Protein AF-A0A367MAS8-F1 (afdb_monomer_lite)

pLDDT: mean 74.33, std 18.52, range [28.39, 98.31]

InterPro domains:
  IPR000795 Translational (tr)-type GTP-binding domain [PF00009] (23-227)
  IPR000795 Translational (tr)-type GTP-binding domain [PR00315] (26-39)
  IPR000795 Translational (tr)-type GTP-binding domain [PR00315] (87-95)
  IPR000795 Translational (tr)-type GTP-binding domain [PR00315] (107-117)
  IPR000795 Translational (tr)-type GTP-binding domain [PR00315] (123-134)
  IPR000795 Translational (tr)-type GTP-binding domain [PR00315] (160-169)
  IPR000795 Translational (tr)-type GTP-binding domain [PS51722] (22-241)
  IPR005225 Small GTP-binding domain [TIGR00231] (31-211)
  IPR009000 Translation protein, beta-barrel domain superfamily [SSF50447] (243-302)
  IPR011779 Sulphate adenylyltransferase, large subunit [TIGR02034] (25-302)
  IPR027417 P-loop containing nucleoside triphosphate hydrolase [G3DSA:3.40.50.300] (1-238)
  IPR027417 P-loop containing nucleoside triphosphate hydrolase [SSF52540] (17-234)
  IPR031157 Tr-type G domain, conserved site [PS00301] (80-95)
  IPR036291 NAD(P)-binding domain superfamily [SSF51735] (295-363)
  IPR041757 Sulfate adenylyltransferase subunit CysN, GTP-binding domain [cd04166] (26-237)
  IPR044138 Sulfate adenylyltransferase subunit CysN, Domain II [cd03695] (244-300)
  IPR050100 Translation factor GTPase superfamily members [PTHR23115] (22-301)

Radius of gyration: 26.64 Å; chains: 1; bounding box: 68×57×70 Å

Sequence (378 aa):
MSHQSDLISEDILAYLGQHERKELLRFLTCGNVDDGKSTLIGRLLHDSKMIYEDHLEAITRDSKKVGTTGDDVDLALLVDGLQAEREQGITIDVAYRYFSTAKRKFIIADTPGHEQYTRNMATGASTCDLAIILIDARYGVQTQTRRHSFIASLLGIRHIVVAINKMDLKDFDQGVFEQIKADYLAFAEKIGLKTSSLHFVPMSALKGDNVVNKSERSPWYAGQSLMEILETVEIAADRNLDDMRFPVQYVNRPNLNFRGFAGTLASGVVRKGDEVVALPSGKGSKVKSIVTFEGELEQALQEQGWPQLTIARPSLLFGPREEFRLAEILAAPIARILPGKYHGIEACDLARALWRLALEEGKGVRFVESDELRKLGK

Structure (mmCIF, N/CA/C/O backbone):
data_AF-A0A367MAS8-F1
#
_entry.id   AF-A0A367MAS8-F1
#
loop_
_atom_site.group_PDB
_atom_site.id
_atom_site.type_symbol
_atom_site.label_atom_id
_atom_site.label_alt_id
_atom_site.label_comp_id
_atom_site.label_asym_id
_atom_site.label_entity_id
_atom_site.label_seq_id
_atom_site.pdbx_PDB_ins_code
_atom_site.Cartn_x
_atom_site.Cartn_y
_atom_site.Cartn_z
_atom_site.occupancy
_atom_site.B_iso_or_equiv
_atom_site.auth_seq_id
_atom_site.auth_comp_id
_atom_site.auth_asym_id
_atom_site.auth_atom_id
_atom_site.pdbx_PDB_model_num
ATOM 1 N N . MET A 1 1 ? -16.794 1.869 -23.886 1.00 28.39 1 MET A N 1
ATOM 2 C CA . MET A 1 1 ? -18.212 1.535 -23.621 1.00 28.39 1 MET A CA 1
ATOM 3 C C . MET A 1 1 ? -18.536 2.041 -22.217 1.00 28.39 1 MET A C 1
ATOM 5 O O . MET A 1 1 ? -18.158 1.405 -21.248 1.00 28.39 1 MET A O 1
ATOM 9 N N . SER A 1 2 ? -18.798 3.340 -22.051 1.00 33.41 2 SER A N 1
ATOM 10 C CA . SER A 1 2 ? -20.095 4.042 -22.210 1.00 33.41 2 SER A CA 1
ATOM 11 C C . SER A 1 2 ? -21.161 3.759 -21.139 1.00 33.41 2 SER A C 1
ATOM 13 O O . SER A 1 2 ? -22.277 4.220 -21.293 1.00 33.41 2 SER A O 1
ATOM 15 N N . HIS A 1 3 ? -20.846 3.062 -20.042 1.00 34.47 3 HIS A N 1
ATOM 16 C CA . HIS A 1 3 ? -21.812 2.892 -18.939 1.00 34.47 3 HIS A CA 1
ATOM 17 C C . HIS A 1 3 ? -21.821 4.041 -17.913 1.00 34.47 3 HIS A C 1
ATOM 19 O O . HIS A 1 3 ? -22.734 4.127 -17.100 1.00 34.47 3 HIS A O 1
ATOM 25 N N . GLN A 1 4 ? -20.816 4.924 -17.924 1.00 40.72 4 GLN A N 1
ATOM 26 C CA . GLN A 1 4 ? -20.699 6.026 -16.955 1.00 40.72 4 GLN A CA 1
ATOM 27 C C . GLN A 1 4 ? -21.398 7.322 -17.400 1.00 40.72 4 GLN A C 1
ATOM 29 O O . GLN A 1 4 ? -21.769 8.119 -16.543 1.00 40.72 4 GLN A O 1
ATOM 34 N N . SER A 1 5 ? -21.601 7.522 -18.708 1.00 43.47 5 SER A N 1
ATOM 35 C CA . SER A 1 5 ? -22.285 8.698 -19.277 1.00 43.47 5 SER A CA 1
ATOM 36 C C . SER A 1 5 ? -23.780 8.732 -18.944 1.00 43.47 5 SER A C 1
ATOM 38 O O . SER A 1 5 ? -24.347 9.805 -18.737 1.00 43.47 5 SER A O 1
ATOM 40 N N . ASP A 1 6 ? -24.404 7.560 -18.827 1.00 41.62 6 ASP A N 1
ATOM 41 C CA . ASP A 1 6 ? -25.849 7.448 -18.606 1.00 41.62 6 ASP A CA 1
ATOM 42 C C . ASP A 1 6 ? -26.222 7.837 -17.159 1.00 41.62 6 ASP A C 1
ATOM 44 O O . ASP A 1 6 ? -27.182 8.570 -16.936 1.00 41.62 6 ASP A O 1
ATOM 48 N N . LEU A 1 7 ? -25.380 7.481 -16.177 1.00 43.03 7 LEU A N 1
ATOM 49 C CA . LEU A 1 7 ? -25.555 7.834 -14.756 1.00 43.03 7 LEU A CA 1
ATOM 50 C C . LEU A 1 7 ? -25.466 9.342 -14.478 1.00 43.03 7 LEU A C 1
ATOM 52 O O . LEU A 1 7 ? -26.167 9.850 -13.606 1.00 43.03 7 LEU A O 1
ATOM 56 N N . ILE A 1 8 ? -24.619 10.064 -15.218 1.00 43.78 8 ILE A N 1
ATOM 57 C CA . ILE A 1 8 ? -24.461 11.523 -15.082 1.00 43.78 8 ILE A CA 1
ATOM 58 C C . ILE A 1 8 ? -25.720 12.253 -15.574 1.00 43.78 8 ILE A C 1
ATOM 60 O O . ILE A 1 8 ? -26.069 13.307 -15.044 1.00 43.78 8 ILE A O 1
ATOM 64 N N . SER A 1 9 ? -26.403 11.681 -16.568 1.00 48.19 9 SER A N 1
ATOM 65 C CA . SER A 1 9 ? -27.584 12.280 -17.194 1.00 48.19 9 SER A CA 1
ATOM 66 C C . SER A 1 9 ? -28.873 12.017 -16.408 1.00 48.19 9 SER A C 1
ATOM 68 O O . SER A 1 9 ? -29.790 12.834 -16.468 1.00 48.19 9 SER A O 1
ATOM 70 N N . GLU A 1 10 ? -28.946 10.910 -15.660 1.00 51.16 10 GLU A N 1
ATOM 71 C CA . GLU A 1 10 ? -30.167 10.487 -14.958 1.00 51.16 10 GLU A CA 1
ATOM 72 C C . GLU A 1 10 ? -30.169 10.787 -13.447 1.00 51.16 10 GLU A C 1
ATOM 74 O O . GLU A 1 10 ? -31.236 11.085 -12.909 1.00 51.16 10 GLU A O 1
ATOM 79 N N . ASP A 1 11 ? -29.020 10.766 -12.750 1.00 50.50 11 ASP A N 1
ATOM 80 C CA . ASP A 1 11 ? -28.988 10.983 -11.292 1.00 50.50 11 ASP A CA 1
ATOM 81 C C . ASP A 1 11 ? -27.657 11.579 -10.777 1.00 50.50 11 ASP A C 1
ATOM 83 O O . ASP A 1 11 ? -26.752 10.900 -10.278 1.00 50.50 11 ASP A O 1
ATOM 87 N N . ILE A 1 12 ? -27.559 12.911 -10.850 1.00 45.62 12 ILE A N 1
ATOM 88 C CA . ILE A 1 12 ? -26.427 13.701 -10.334 1.00 45.62 12 ILE A CA 1
ATOM 89 C C . ILE A 1 12 ? -26.206 13.471 -8.826 1.00 45.62 12 ILE A C 1
ATOM 91 O O . ILE A 1 12 ? -25.066 13.529 -8.362 1.00 45.62 12 ILE A O 1
ATOM 95 N N . LEU A 1 13 ? -27.256 13.182 -8.047 1.00 41.31 13 LEU A N 1
ATOM 96 C CA . LEU A 1 13 ? -27.133 12.932 -6.607 1.00 41.31 13 LEU A CA 1
ATOM 97 C C . LEU A 1 13 ? -26.510 11.561 -6.330 1.00 41.31 13 LEU A C 1
ATOM 99 O O . LEU A 1 13 ? -25.668 11.452 -5.436 1.00 41.31 13 LEU A O 1
ATOM 103 N N . ALA A 1 14 ? -26.839 10.535 -7.119 1.00 50.31 14 ALA A N 1
ATOM 104 C CA . ALA A 1 14 ? -26.162 9.240 -7.058 1.00 50.31 14 ALA A CA 1
ATOM 105 C C . ALA A 1 14 ? -24.680 9.344 -7.464 1.00 50.31 14 ALA A C 1
ATOM 107 O O . ALA A 1 14 ? -23.820 8.747 -6.810 1.00 50.31 14 ALA A O 1
ATOM 108 N N . TYR A 1 15 ? -24.363 10.152 -8.481 1.00 45.56 15 TYR A N 1
ATOM 109 C CA . TYR A 1 15 ? -22.983 10.438 -8.893 1.00 45.56 15 TYR A CA 1
ATOM 110 C C . TYR A 1 15 ? -22.185 11.169 -7.797 1.00 45.56 15 TYR A C 1
ATOM 112 O O . TYR A 1 15 ? -21.078 10.751 -7.443 1.00 45.56 15 TYR A O 1
ATOM 120 N N . LEU A 1 16 ? -22.763 12.218 -7.198 1.00 42.88 16 LEU A N 1
ATOM 121 C CA . LEU A 1 16 ? -22.166 12.938 -6.067 1.00 42.88 16 LEU A CA 1
ATOM 122 C C . LEU A 1 16 ? -21.996 12.022 -4.844 1.00 42.88 16 LEU A C 1
ATOM 124 O O . LEU A 1 16 ? -20.927 12.014 -4.233 1.00 42.88 16 LEU A O 1
ATOM 128 N N . GLY A 1 17 ? -22.985 11.175 -4.546 1.00 46.59 17 GLY A N 1
ATOM 129 C CA . GLY A 1 17 ? -22.923 10.186 -3.469 1.00 46.59 17 GLY A CA 1
ATOM 130 C C . GLY A 1 17 ? -21.848 9.113 -3.683 1.00 46.59 17 GLY A C 1
ATOM 131 O O . GLY A 1 17 ? -21.151 8.741 -2.735 1.00 46.59 17 GLY A O 1
ATOM 132 N N . GLN A 1 18 ? -21.642 8.647 -4.922 1.00 50.25 18 GLN A N 1
ATOM 133 C CA . GLN A 1 18 ? -20.512 7.776 -5.272 1.00 50.25 18 GLN A CA 1
ATOM 134 C C . GLN A 1 18 ? -19.168 8.489 -5.082 1.00 50.25 18 GLN A C 1
ATOM 136 O O . GLN A 1 18 ? -18.226 7.884 -4.573 1.00 50.25 18 GLN A O 1
ATOM 141 N N . HIS A 1 19 ? -19.069 9.770 -5.446 1.00 48.66 19 HIS A N 1
ATOM 142 C CA . HIS A 1 19 ? -17.852 10.571 -5.283 1.00 48.66 19 HIS A CA 1
ATOM 143 C C . HIS A 1 19 ? -17.511 10.881 -3.815 1.00 48.66 19 HIS A C 1
ATOM 145 O O . HIS A 1 19 ? -16.329 10.897 -3.440 1.00 48.66 19 HIS A O 1
ATOM 151 N N . GLU A 1 20 ? -18.516 11.096 -2.966 1.00 44.09 20 GLU A N 1
ATOM 152 C CA . GLU A 1 20 ? -18.334 11.276 -1.523 1.00 44.09 20 GLU A CA 1
ATOM 153 C C . GLU A 1 20 ? -17.848 9.990 -0.847 1.00 44.09 20 GLU A C 1
ATOM 155 O O . GLU A 1 20 ? -16.928 10.048 -0.029 1.00 44.09 20 GLU A O 1
ATOM 160 N N . ARG A 1 21 ? -18.380 8.827 -1.249 1.00 55.03 21 ARG A N 1
ATOM 161 C CA . ARG A 1 21 ? -18.093 7.518 -0.634 1.00 55.03 21 ARG A CA 1
ATOM 162 C C . ARG A 1 21 ? -16.856 6.791 -1.171 1.00 55.03 21 ARG A C 1
ATOM 164 O O . ARG A 1 21 ? -16.605 5.665 -0.745 1.00 55.03 21 ARG A O 1
ATOM 171 N N . LYS A 1 22 ? -16.078 7.393 -2.080 1.00 63.38 22 LYS A N 1
ATOM 172 C CA . LYS A 1 22 ? -14.839 6.773 -2.587 1.00 63.38 22 LYS A CA 1
ATOM 173 C C . LYS A 1 22 ? -13.895 6.448 -1.437 1.00 63.38 22 LYS A C 1
ATOM 175 O O . LYS A 1 22 ? -13.542 7.330 -0.650 1.00 63.38 22 LYS A O 1
ATOM 180 N N . GLU A 1 23 ? -13.462 5.194 -1.385 1.00 70.75 23 GLU A N 1
ATOM 181 C CA . GLU A 1 23 ? -12.466 4.741 -0.423 1.00 70.75 23 GLU A CA 1
ATOM 182 C C . GLU A 1 23 ? -11.151 5.514 -0.624 1.00 70.75 23 GLU A C 1
ATOM 184 O O . GLU A 1 23 ? -10.806 5.915 -1.741 1.00 70.75 23 GLU A O 1
ATOM 189 N N . LEU A 1 24 ? -10.435 5.761 0.471 1.00 77.19 24 LEU A N 1
ATOM 190 C CA . LEU A 1 24 ? -9.175 6.493 0.486 1.00 77.19 24 LEU A CA 1
ATOM 191 C C . LEU A 1 24 ? -8.029 5.507 0.709 1.00 77.19 24 LEU A C 1
ATOM 193 O O . LEU A 1 24 ? -7.988 4.875 1.760 1.00 77.19 24 LEU A O 1
ATOM 197 N N . LEU A 1 25 ? -7.095 5.426 -0.239 1.00 84.94 25 LEU A N 1
ATOM 198 C CA . LEU A 1 25 ? -5.840 4.693 -0.077 1.00 84.94 25 LEU A CA 1
ATOM 199 C C . LEU A 1 25 ? -4.704 5.665 0.231 1.00 84.94 25 LEU A C 1
ATOM 201 O O . LEU A 1 25 ? -4.429 6.575 -0.557 1.00 84.94 25 LEU A O 1
ATOM 205 N N . ARG A 1 26 ? -4.006 5.448 1.347 1.00 84.69 26 ARG A N 1
ATOM 206 C CA . ARG A 1 26 ? -2.727 6.107 1.621 1.00 84.69 26 ARG A CA 1
ATOM 207 C C . ARG A 1 26 ? -1.602 5.162 1.244 1.00 84.69 26 ARG A C 1
ATOM 209 O O . ARG A 1 26 ? -1.550 4.038 1.737 1.00 84.69 26 ARG A O 1
ATOM 216 N N . PHE A 1 27 ? -0.689 5.605 0.393 1.00 91.25 27 PHE A N 1
ATOM 217 C CA . PHE A 1 27 ? 0.482 4.810 0.059 1.00 91.25 27 PHE A CA 1
ATOM 218 C C . PHE A 1 27 ? 1.748 5.647 0.019 1.00 91.25 27 PHE A C 1
ATOM 220 O O . PHE A 1 27 ? 1.712 6.854 -0.216 1.00 91.25 27 PHE A O 1
ATOM 227 N N . LEU A 1 28 ? 2.882 4.984 0.213 1.00 90.12 28 LEU A N 1
ATOM 228 C CA . LEU A 1 28 ? 4.197 5.592 0.059 1.00 90.12 28 LEU A CA 1
ATOM 229 C C . LEU A 1 28 ? 5.006 4.916 -1.039 1.00 90.12 28 LEU A C 1
ATOM 231 O O . LEU A 1 28 ? 4.837 3.727 -1.308 1.00 90.12 28 LEU A O 1
ATOM 235 N N . THR A 1 29 ? 5.933 5.664 -1.632 1.00 89.94 29 THR A N 1
ATOM 236 C CA . THR A 1 29 ? 6.948 5.111 -2.536 1.00 89.94 29 THR A CA 1
ATOM 237 C C . THR A 1 29 ? 8.295 5.028 -1.832 1.00 89.94 29 THR A C 1
ATOM 239 O O . THR A 1 29 ? 8.808 6.036 -1.341 1.00 89.94 29 THR A O 1
ATOM 242 N N . CYS A 1 30 ? 8.905 3.848 -1.840 1.00 89.06 30 CYS A N 1
ATOM 243 C CA . CYS A 1 30 ? 10.233 3.577 -1.299 1.00 89.06 30 CYS A CA 1
ATOM 244 C C . CYS A 1 30 ? 11.124 2.937 -2.362 1.00 89.06 30 CYS A C 1
ATOM 246 O O . CYS A 1 30 ? 10.650 2.460 -3.383 1.00 89.06 30 CYS A O 1
ATOM 248 N N . GLY A 1 31 ? 12.431 2.938 -2.131 1.00 85.12 31 GLY A N 1
ATOM 249 C CA . GLY A 1 31 ? 13.423 2.527 -3.127 1.00 85.12 31 GLY A CA 1
ATOM 250 C C . GLY A 1 31 ? 14.711 3.317 -2.947 1.00 85.12 31 GLY A C 1
ATOM 251 O O . GLY A 1 31 ? 14.721 4.302 -2.196 1.00 85.12 31 GLY A O 1
ATOM 252 N N . ASN A 1 32 ? 15.775 2.863 -3.602 1.00 85.94 32 ASN A N 1
ATOM 253 C CA . ASN A 1 32 ? 17.062 3.536 -3.586 1.00 85.94 32 ASN A CA 1
ATOM 254 C C . ASN A 1 32 ? 17.008 4.889 -4.310 1.00 85.94 32 ASN A C 1
ATOM 256 O O . ASN A 1 32 ? 16.065 5.205 -5.047 1.00 85.94 32 ASN A O 1
ATOM 260 N N . VAL A 1 33 ? 18.030 5.707 -4.073 1.00 79.12 33 VAL A N 1
ATOM 261 C CA . VAL A 1 33 ? 18.372 6.841 -4.928 1.00 79.12 33 VAL A CA 1
ATOM 262 C C . VAL A 1 33 ? 18.477 6.335 -6.368 1.00 79.12 33 VAL A C 1
ATOM 264 O O . VAL A 1 33 ? 18.993 5.249 -6.622 1.00 79.12 33 VAL A O 1
ATOM 267 N N . ASP A 1 34 ? 17.913 7.105 -7.292 1.00 80.81 34 ASP A N 1
ATOM 268 C CA . ASP A 1 34 ? 17.808 6.798 -8.719 1.00 80.81 34 ASP A CA 1
ATOM 269 C C . ASP A 1 34 ? 16.889 5.640 -9.126 1.00 80.81 34 ASP A C 1
ATOM 271 O O . ASP A 1 34 ? 16.705 5.449 -10.326 1.00 80.81 34 ASP A O 1
ATOM 275 N N . ASP A 1 35 ? 16.203 4.930 -8.223 1.00 86.44 35 ASP A N 1
ATOM 276 C CA . ASP A 1 35 ? 15.241 3.878 -8.623 1.00 86.44 35 ASP A CA 1
ATOM 277 C C . ASP A 1 35 ? 14.005 4.439 -9.364 1.00 86.44 35 ASP A C 1
ATOM 279 O O . ASP A 1 35 ? 13.214 3.688 -9.937 1.00 86.44 35 ASP A O 1
ATOM 283 N N . GLY A 1 36 ? 13.853 5.767 -9.417 1.00 83.75 36 GLY A N 1
ATOM 284 C CA . GLY A 1 36 ? 12.831 6.458 -10.210 1.00 83.75 36 GLY A CA 1
ATOM 285 C C . GLY A 1 36 ? 11.539 6.770 -9.454 1.00 83.75 36 GLY A C 1
ATOM 286 O O . GLY A 1 36 ? 10.484 6.859 -10.077 1.00 83.75 36 GLY A O 1
ATOM 287 N N . LYS A 1 37 ? 11.602 6.948 -8.126 1.00 85.69 37 LYS A N 1
ATOM 288 C CA . LYS A 1 37 ? 10.437 7.246 -7.268 1.00 85.69 37 LYS A CA 1
ATOM 289 C C . LYS A 1 37 ? 9.716 8.528 -7.675 1.00 85.69 37 LYS A C 1
ATOM 291 O O . LYS A 1 37 ? 8.534 8.490 -7.998 1.00 85.69 37 LYS A O 1
ATOM 296 N N . SER A 1 38 ? 10.438 9.644 -7.749 1.00 79.00 38 SER A N 1
ATOM 297 C CA . SER A 1 38 ? 9.865 10.938 -8.138 1.00 79.00 38 SER A CA 1
ATOM 298 C C . SER A 1 38 ? 9.364 10.922 -9.585 1.00 79.00 38 SER A C 1
ATOM 300 O O . SER A 1 38 ? 8.332 11.515 -9.886 1.00 79.00 38 SER A O 1
ATOM 302 N N . THR A 1 39 ? 10.037 10.181 -10.475 1.00 82.62 39 THR A N 1
ATOM 303 C CA . THR A 1 39 ? 9.568 9.952 -11.851 1.00 82.62 39 THR A CA 1
ATOM 304 C C . THR A 1 39 ? 8.239 9.203 -11.868 1.00 82.62 39 THR A C 1
ATOM 306 O O . THR A 1 39 ? 7.335 9.597 -12.598 1.00 82.62 39 THR A O 1
ATOM 309 N N . LEU A 1 40 ? 8.091 8.159 -11.046 1.00 87.56 40 LEU A N 1
ATOM 310 C CA . LEU A 1 40 ? 6.842 7.414 -10.923 1.00 87.56 40 LEU A CA 1
ATOM 311 C C . LEU A 1 40 ? 5.710 8.289 -10.384 1.00 87.56 40 LEU A C 1
ATOM 313 O O . LEU A 1 40 ? 4.620 8.281 -10.945 1.00 87.56 40 LEU A O 1
ATOM 317 N N . ILE A 1 41 ? 5.966 9.066 -9.332 1.00 83.62 41 ILE A N 1
ATOM 318 C CA . ILE A 1 41 ? 4.979 10.002 -8.781 1.00 83.62 41 ILE A CA 1
ATOM 319 C C . ILE A 1 41 ? 4.560 11.016 -9.849 1.00 83.62 41 ILE A C 1
ATOM 321 O O . ILE A 1 41 ? 3.368 11.221 -10.066 1.00 83.62 41 ILE A O 1
ATOM 325 N N . GLY A 1 42 ? 5.525 11.621 -10.547 1.00 79.12 42 GLY A N 1
ATOM 326 C CA . GLY A 1 42 ? 5.255 12.560 -11.634 1.00 79.12 42 GLY A CA 1
ATOM 327 C C . GLY A 1 42 ? 4.401 11.936 -12.737 1.00 79.12 42 GLY A C 1
ATOM 328 O O . GLY A 1 42 ? 3.422 12.544 -13.160 1.00 79.12 42 GLY A O 1
ATOM 329 N N . ARG A 1 43 ? 4.717 10.700 -13.140 1.00 84.44 43 ARG A N 1
ATOM 330 C CA . ARG A 1 43 ? 3.954 9.932 -14.132 1.00 84.44 43 ARG A CA 1
ATOM 331 C C . ARG A 1 43 ? 2.531 9.638 -13.664 1.00 84.44 43 ARG A C 1
ATOM 333 O O . ARG A 1 43 ? 1.597 9.910 -14.404 1.00 84.44 43 ARG A O 1
ATOM 340 N N . LEU A 1 44 ? 2.356 9.144 -12.438 1.00 83.75 44 LEU A N 1
ATOM 341 C CA . LEU A 1 44 ? 1.033 8.878 -11.869 1.00 83.75 44 LEU A CA 1
ATOM 342 C C . LEU A 1 44 ? 0.180 10.145 -11.830 1.00 83.75 44 LEU A C 1
ATOM 344 O O . LEU A 1 44 ? -0.990 10.089 -12.181 1.00 83.75 44 LEU A O 1
ATOM 348 N N . LEU A 1 45 ? 0.749 11.287 -11.444 1.00 77.31 45 LEU A N 1
ATOM 349 C CA . LEU A 1 45 ? 0.018 12.555 -11.401 1.00 77.31 45 LEU A CA 1
ATOM 350 C C . LEU A 1 45 ? -0.312 13.084 -12.793 1.00 77.31 45 LEU A C 1
ATOM 352 O O . LEU A 1 45 ? -1.423 13.558 -13.002 1.00 77.31 45 LEU A O 1
ATOM 356 N N . HIS A 1 46 ? 0.637 13.009 -13.724 1.00 73.25 46 HIS A N 1
ATOM 357 C CA . HIS A 1 46 ? 0.438 13.412 -15.111 1.00 73.25 46 HIS A CA 1
ATOM 358 C C . HIS A 1 46 ? -0.671 12.583 -15.757 1.00 73.25 46 HIS A C 1
ATOM 360 O O . HIS A 1 46 ? -1.665 13.130 -16.218 1.00 73.25 46 HIS A O 1
ATOM 366 N N . ASP A 1 47 ? -0.551 11.260 -15.704 1.00 70.44 47 ASP A N 1
ATOM 367 C CA . ASP A 1 47 ? -1.506 10.373 -16.352 1.00 70.44 47 ASP A CA 1
ATOM 368 C C . ASP A 1 47 ? -2.856 10.375 -15.615 1.00 70.44 47 ASP A C 1
ATOM 370 O O . ASP A 1 47 ? -3.891 10.258 -16.253 1.00 70.44 47 ASP A O 1
ATOM 374 N N . SER A 1 48 ? -2.894 10.591 -14.291 1.00 64.38 48 SER A N 1
ATOM 375 C CA . SER A 1 48 ? -4.167 10.768 -13.564 1.00 64.38 48 SER A CA 1
ATOM 376 C C . SER A 1 48 ? -4.868 12.077 -13.913 1.00 64.38 48 SER A C 1
ATOM 378 O O . SER A 1 48 ? -6.097 12.119 -13.932 1.00 64.38 48 SER A O 1
ATOM 380 N N . LYS A 1 49 ? -4.108 13.146 -14.188 1.00 61.97 49 LYS A N 1
ATOM 381 C CA . LYS A 1 49 ? -4.669 14.386 -14.729 1.00 61.97 49 LYS A CA 1
ATOM 382 C C . LYS A 1 49 ? -5.186 14.176 -16.139 1.00 61.97 49 LYS A C 1
ATOM 384 O O . LYS A 1 49 ? -6.310 14.578 -16.375 1.00 61.97 49 LYS A O 1
ATOM 389 N N . MET A 1 50 ? -4.455 13.467 -17.001 1.00 51.44 50 MET A N 1
ATOM 390 C CA . MET A 1 50 ? -4.956 13.092 -18.326 1.00 51.44 50 MET A CA 1
ATOM 391 C C . MET A 1 50 ? -6.225 12.242 -18.236 1.00 51.44 50 MET A C 1
ATOM 393 O O . MET A 1 50 ? -7.162 12.502 -18.963 1.00 51.44 50 MET A O 1
ATOM 397 N N . ILE A 1 51 ? -6.328 11.292 -17.300 1.00 49.41 51 ILE A N 1
ATOM 398 C CA . ILE A 1 51 ? -7.571 10.529 -17.081 1.00 49.41 51 ILE A CA 1
ATOM 399 C C . ILE A 1 51 ? -8.717 11.457 -16.654 1.00 49.41 51 ILE A C 1
ATOM 401 O O . ILE A 1 51 ? -9.853 11.291 -17.093 1.00 49.41 51 ILE A O 1
ATOM 405 N N . TYR A 1 52 ? -8.443 12.431 -15.785 1.00 46.59 52 TYR A N 1
ATOM 406 C CA . TYR A 1 52 ? -9.445 13.402 -15.349 1.00 46.59 52 TYR A CA 1
ATOM 407 C C . TYR A 1 52 ? -9.829 14.384 -16.465 1.00 46.59 52 TYR A C 1
ATOM 409 O O . TYR A 1 52 ? -11.006 14.703 -16.601 1.00 46.59 52 TYR A O 1
ATOM 417 N N . GLU A 1 53 ? -8.862 14.822 -17.271 1.00 48.22 53 GLU A N 1
ATOM 418 C CA . GLU A 1 53 ? -9.028 15.669 -18.453 1.00 48.22 53 GLU A CA 1
ATOM 419 C C . GLU A 1 53 ? -9.771 14.923 -19.556 1.00 48.22 53 GLU A C 1
ATOM 421 O O . GLU A 1 53 ? -10.741 15.463 -20.044 1.00 48.22 53 GLU A O 1
ATOM 426 N N . ASP A 1 54 ? -9.449 13.668 -19.865 1.00 42.50 54 ASP A N 1
ATOM 427 C CA . ASP A 1 54 ? -10.171 12.820 -20.822 1.00 42.50 54 ASP A CA 1
ATOM 428 C C . ASP A 1 54 ? -11.622 12.582 -20.379 1.00 42.50 54 ASP A C 1
ATOM 430 O O . ASP A 1 54 ? -12.544 12.566 -21.197 1.00 42.50 54 ASP A O 1
ATOM 434 N N . HIS A 1 55 ? -11.861 12.417 -19.072 1.00 41.00 55 HIS A N 1
ATOM 435 C CA . HIS A 1 55 ? -13.212 12.313 -18.519 1.00 41.00 55 HIS A CA 1
ATOM 436 C C . HIS A 1 55 ? -13.959 13.643 -18.563 1.00 41.00 55 HIS A C 1
ATOM 438 O O . HIS A 1 55 ? -15.127 13.669 -18.958 1.00 41.00 55 HIS A O 1
ATOM 444 N N . LEU A 1 56 ? -13.302 14.745 -18.196 1.00 39.38 56 LEU A N 1
ATOM 445 C CA . LEU A 1 56 ? -13.853 16.083 -18.355 1.00 39.38 56 LEU A CA 1
ATOM 446 C C . LEU A 1 56 ? -14.133 16.361 -19.820 1.00 39.38 56 LEU A C 1
ATOM 448 O O . LEU A 1 56 ? -15.217 16.823 -20.113 1.00 39.38 56 LEU A O 1
ATOM 452 N N . GLU A 1 57 ? -13.236 16.046 -20.742 1.00 41.00 57 GLU A N 1
ATOM 453 C CA . GLU A 1 57 ? -13.395 16.201 -22.179 1.00 41.00 57 GLU A CA 1
ATOM 454 C C . GLU A 1 57 ? -14.506 15.314 -22.716 1.00 41.00 57 GLU A C 1
ATOM 456 O O . GLU A 1 57 ? -15.248 15.781 -23.563 1.00 41.00 57 GLU A O 1
ATOM 461 N N . ALA A 1 58 ? -14.688 14.084 -22.231 1.00 41.59 58 ALA A N 1
ATOM 462 C CA . ALA A 1 58 ? -15.825 13.242 -22.605 1.00 41.59 58 ALA A CA 1
ATOM 463 C C . ALA A 1 58 ? -17.157 13.873 -22.156 1.00 41.59 58 ALA A C 1
ATOM 465 O O . ALA A 1 58 ? -18.066 14.033 -22.969 1.00 41.59 58 ALA A O 1
ATOM 466 N N . ILE A 1 59 ? -17.235 14.342 -20.905 1.00 37.47 59 ILE A N 1
ATOM 467 C CA . ILE A 1 59 ? -18.400 15.053 -20.341 1.00 37.47 59 ILE A CA 1
ATOM 468 C C . ILE A 1 59 ? -18.620 16.409 -21.039 1.00 37.47 59 ILE A C 1
ATOM 470 O O . ILE A 1 59 ? -19.747 16.832 -21.305 1.00 37.47 59 ILE A O 1
ATOM 474 N N . THR A 1 60 ? -17.531 17.092 -21.377 1.00 41.06 60 THR A N 1
ATOM 475 C CA . THR A 1 60 ? -17.512 18.386 -22.056 1.00 41.06 60 THR A CA 1
ATOM 476 C C . THR A 1 60 ? -17.810 18.207 -23.534 1.00 41.06 60 THR A C 1
ATOM 478 O O . THR A 1 60 ? -18.385 19.106 -24.109 1.00 41.06 60 THR A O 1
ATOM 481 N N . ARG A 1 61 ? -17.499 17.076 -24.173 1.00 42.97 61 ARG A N 1
ATOM 482 C CA . ARG A 1 61 ? -17.850 16.751 -25.567 1.00 42.97 61 ARG A CA 1
ATOM 483 C C . ARG A 1 61 ? -19.336 16.421 -25.684 1.00 42.97 61 ARG A C 1
ATOM 485 O O . ARG A 1 61 ? -19.968 16.869 -26.638 1.00 42.97 61 ARG A O 1
ATOM 492 N N . ASP A 1 62 ? -19.902 15.762 -24.674 1.00 42.84 62 ASP A N 1
ATOM 493 C CA . ASP A 1 62 ? -21.350 15.582 -24.536 1.00 42.84 62 ASP A CA 1
ATOM 494 C C . ASP A 1 62 ? -22.067 16.913 -24.227 1.00 42.84 62 ASP A C 1
ATOM 496 O O . ASP A 1 62 ? -23.139 17.176 -24.776 1.00 42.84 62 ASP A O 1
ATOM 500 N N . SER A 1 63 ? -21.435 17.814 -23.464 1.00 33.69 63 SER A N 1
ATOM 501 C CA . SER A 1 63 ? -21.954 19.167 -23.185 1.00 33.69 63 SER A CA 1
ATOM 502 C C . SER A 1 63 ? -21.669 20.202 -24.291 1.00 33.69 63 SER A C 1
ATOM 504 O O . SER A 1 63 ? -22.441 21.141 -24.453 1.00 33.69 63 SER A O 1
ATOM 506 N N . LYS A 1 64 ? -20.630 20.028 -25.123 1.00 41.06 64 LYS A N 1
ATOM 507 C CA . LYS A 1 64 ? -20.212 20.901 -26.251 1.00 41.06 64 LYS A CA 1
ATOM 508 C C . LYS A 1 64 ? -21.108 20.748 -27.484 1.00 41.06 64 LYS A C 1
ATOM 510 O O . LYS A 1 64 ? -20.908 21.449 -28.474 1.00 41.06 64 LYS A O 1
ATOM 515 N N . LYS A 1 65 ? -22.177 19.944 -27.409 1.00 46.72 65 LYS A N 1
ATOM 516 C CA . LYS A 1 65 ? -23.390 20.199 -28.212 1.00 46.72 65 LYS A CA 1
ATOM 517 C C . LYS A 1 65 ? -24.026 21.562 -27.882 1.00 46.72 65 LYS A C 1
ATOM 519 O O . LYS A 1 65 ? -24.864 22.029 -28.647 1.00 46.72 65 LYS A O 1
ATOM 524 N N . VAL A 1 66 ? -23.605 22.216 -26.795 1.00 42.38 66 VAL A N 1
ATOM 525 C CA . VAL A 1 66 ? -24.039 23.545 -26.358 1.00 42.38 66 VAL A CA 1
ATOM 526 C C . VAL A 1 66 ? -22.840 24.346 -25.801 1.00 42.38 66 VAL A C 1
ATOM 528 O O . VAL A 1 66 ? -22.620 24.396 -24.598 1.00 42.38 66 VAL A O 1
ATOM 531 N N . GLY A 1 67 ? -22.069 25.022 -26.661 1.00 31.39 67 GLY A N 1
ATOM 532 C CA . GLY A 1 67 ? -21.279 26.205 -26.255 1.00 31.39 67 GLY A CA 1
ATOM 533 C C . GLY A 1 67 ? -19.744 26.140 -26.357 1.00 31.39 67 GLY A C 1
ATOM 534 O O . GLY A 1 67 ? -19.122 25.095 -26.211 1.00 31.39 67 GLY A O 1
ATOM 535 N N . THR A 1 68 ? -19.161 27.310 -26.644 1.00 44.16 68 THR A N 1
ATOM 536 C CA . THR A 1 68 ? -17.879 27.603 -27.323 1.00 44.16 68 THR A CA 1
ATOM 537 C C . THR A 1 68 ? -16.786 28.238 -26.435 1.00 44.16 68 THR A C 1
ATOM 539 O O . THR A 1 68 ? -17.119 29.021 -25.546 1.00 44.16 68 THR A O 1
ATOM 542 N N . THR A 1 69 ? -15.507 28.068 -26.850 1.00 36.38 69 THR A N 1
ATOM 543 C CA . THR A 1 69 ? -14.230 28.757 -26.441 1.00 36.38 69 THR A CA 1
ATOM 544 C C . THR A 1 69 ? -13.626 28.346 -25.082 1.00 36.38 69 THR A C 1
ATOM 546 O O . THR A 1 69 ? -14.374 28.267 -24.123 1.00 36.38 69 THR A O 1
ATOM 549 N N . GLY A 1 70 ? -12.321 28.124 -24.847 1.00 40.06 70 GLY A N 1
ATOM 550 C CA . GLY A 1 70 ? -11.051 28.067 -25.601 1.00 40.06 70 GLY A CA 1
ATOM 551 C C . GLY A 1 70 ? -9.903 27.842 -24.578 1.00 40.06 70 GLY A C 1
ATOM 552 O O . GLY A 1 70 ? -10.027 28.310 -23.446 1.00 40.06 70 GLY A O 1
ATOM 553 N N . ASP A 1 71 ? -8.849 27.107 -24.959 1.00 53.06 71 ASP A N 1
ATOM 554 C CA . ASP A 1 71 ? -7.929 26.344 -24.086 1.00 53.06 71 ASP A CA 1
ATOM 555 C C . ASP A 1 71 ? -6.499 26.932 -23.984 1.00 53.06 71 ASP A C 1
ATOM 557 O O . ASP A 1 71 ? -5.929 27.298 -25.009 1.00 53.06 71 ASP A O 1
ATOM 561 N N . ASP A 1 72 ? -5.939 27.021 -22.763 1.00 36.28 72 ASP A N 1
ATOM 562 C CA . ASP A 1 72 ? -4.591 26.525 -22.373 1.00 36.28 72 ASP A CA 1
ATOM 563 C C . ASP A 1 72 ? -4.196 26.967 -20.940 1.00 36.28 72 ASP A C 1
ATOM 565 O O . ASP A 1 72 ? -4.365 28.128 -20.558 1.00 36.28 72 ASP A O 1
ATOM 569 N N . VAL A 1 73 ? -3.643 26.043 -20.135 1.00 33.69 73 VAL A N 1
ATOM 570 C CA . VAL A 1 73 ? -3.198 26.275 -18.741 1.00 33.69 73 VAL A CA 1
ATOM 571 C C . VAL A 1 73 ? -1.707 25.957 -18.592 1.00 33.69 73 VAL A C 1
ATOM 573 O O . VAL A 1 73 ? -1.264 24.846 -18.871 1.00 33.69 73 VAL A O 1
ATOM 576 N N . ASP A 1 74 ? -0.935 26.922 -18.086 1.00 33.41 74 ASP A N 1
ATOM 577 C CA . ASP A 1 74 ? 0.498 26.776 -17.810 1.00 33.41 74 ASP A CA 1
ATOM 578 C C . ASP A 1 74 ? 0.744 25.968 -16.516 1.00 33.41 74 ASP A C 1
ATOM 580 O O . ASP A 1 74 ? 0.488 26.418 -15.394 1.00 33.41 74 ASP A O 1
ATOM 584 N N . LEU A 1 75 ? 1.236 24.736 -16.679 1.00 34.66 75 LEU A N 1
ATOM 585 C CA . LEU A 1 75 ? 1.459 23.745 -15.618 1.00 34.66 75 LEU A CA 1
ATOM 586 C C . LEU A 1 75 ? 2.722 24.001 -14.767 1.00 34.66 75 LEU A C 1
ATOM 588 O O . LEU A 1 75 ? 3.018 23.210 -13.865 1.00 34.66 75 LEU A O 1
ATOM 592 N N . ALA A 1 76 ? 3.458 25.092 -15.002 1.00 28.48 76 ALA A N 1
ATOM 593 C CA . ALA A 1 76 ? 4.679 25.426 -14.263 1.00 28.48 76 ALA A CA 1
ATOM 594 C C . ALA A 1 76 ? 4.444 25.839 -12.790 1.00 28.48 76 ALA A C 1
ATOM 596 O O . ALA A 1 76 ? 5.355 25.730 -11.973 1.00 28.48 76 ALA A O 1
ATOM 597 N N . LEU A 1 77 ? 3.224 26.245 -12.419 1.00 29.84 77 LEU A N 1
ATOM 598 C CA . LEU A 1 77 ? 2.883 26.790 -11.090 1.00 29.84 77 LEU A CA 1
ATOM 599 C C . LEU A 1 77 ? 2.582 25.737 -9.998 1.00 29.84 77 LEU A C 1
ATOM 601 O O . LEU A 1 77 ? 2.230 26.085 -8.875 1.00 29.84 77 LEU A O 1
ATOM 605 N N . LEU A 1 78 ? 2.694 24.439 -10.301 1.00 31.31 78 LEU A N 1
ATOM 606 C CA . LEU A 1 78 ? 2.289 23.336 -9.408 1.00 31.31 78 LEU A CA 1
ATOM 607 C C . LEU A 1 78 ? 3.442 22.674 -8.628 1.00 31.31 78 LEU A C 1
ATOM 609 O O . LEU A 1 78 ? 3.226 21.662 -7.954 1.00 31.31 78 LEU A O 1
ATOM 613 N N . VAL A 1 79 ? 4.665 23.206 -8.716 1.00 33.94 79 VAL A N 1
ATOM 614 C CA . VAL A 1 79 ? 5.863 22.628 -8.079 1.00 33.94 79 VAL A CA 1
ATOM 615 C C . VAL A 1 79 ? 6.740 23.731 -7.477 1.00 33.94 79 VAL A C 1
ATOM 617 O O . VAL A 1 79 ? 7.830 23.995 -7.970 1.00 33.94 79 VAL A O 1
ATOM 620 N N . ASP A 1 80 ? 6.266 24.360 -6.400 1.00 35.09 80 ASP A N 1
ATOM 621 C CA . ASP A 1 80 ? 7.014 25.409 -5.676 1.00 35.09 80 ASP A CA 1
ATOM 622 C C . ASP A 1 80 ? 7.703 24.922 -4.385 1.00 35.09 80 ASP A C 1
ATOM 624 O O . ASP A 1 80 ? 8.287 25.696 -3.629 1.00 35.09 80 ASP A O 1
ATOM 628 N N . GLY A 1 81 ? 7.702 23.615 -4.123 1.00 38.44 81 GLY A N 1
ATOM 629 C CA . GLY A 1 81 ? 8.504 23.037 -3.049 1.00 38.44 81 GLY A CA 1
ATOM 630 C C . GLY A 1 81 ? 9.887 22.636 -3.552 1.00 38.44 81 GLY A C 1
ATOM 631 O O . GLY A 1 81 ? 9.976 21.689 -4.324 1.00 38.44 81 GLY A O 1
ATOM 632 N N . LEU A 1 82 ? 10.938 23.280 -3.028 1.00 47.06 82 LEU A N 1
ATOM 633 C CA . LEU A 1 82 ? 12.305 22.740 -2.869 1.00 47.06 82 LEU A CA 1
ATOM 634 C C . LEU A 1 82 ? 13.356 23.176 -3.906 1.00 47.06 82 LEU A C 1
ATOM 636 O O . LEU A 1 82 ? 13.796 22.427 -4.777 1.00 47.06 82 LEU A O 1
ATOM 640 N N . GLN A 1 83 ? 13.874 24.387 -3.707 1.00 36.38 83 GLN A N 1
ATOM 641 C CA . GLN A 1 83 ? 15.092 24.873 -4.364 1.00 36.38 83 GLN A CA 1
ATOM 642 C C . GLN A 1 83 ? 16.331 24.037 -3.958 1.00 36.38 83 GLN A C 1
ATOM 644 O O . GLN A 1 83 ? 17.142 23.693 -4.811 1.00 36.38 83 GLN A O 1
ATOM 649 N N . ALA A 1 84 ? 16.406 23.587 -2.697 1.00 40.34 84 ALA A N 1
ATOM 650 C CA . ALA A 1 84 ? 17.497 22.747 -2.182 1.00 40.34 84 ALA A CA 1
ATOM 651 C C . ALA A 1 84 ? 17.460 21.279 -2.671 1.00 40.34 84 ALA A C 1
ATOM 653 O O . ALA A 1 84 ? 18.512 20.674 -2.873 1.00 40.34 84 ALA A O 1
ATOM 654 N N . GLU A 1 85 ? 16.276 20.694 -2.906 1.00 48.34 85 GLU A N 1
ATOM 655 C CA . GLU A 1 85 ? 16.168 19.331 -3.467 1.00 48.34 85 GLU A CA 1
ATOM 656 C C . GLU A 1 85 ? 16.546 19.292 -4.945 1.00 48.34 85 GLU A C 1
ATOM 658 O O . GLU A 1 85 ? 17.181 18.338 -5.387 1.00 48.34 85 GLU A O 1
ATOM 663 N N . ARG A 1 86 ? 16.209 20.337 -5.716 1.00 42.78 86 ARG A N 1
ATOM 664 C CA . ARG A 1 86 ? 16.643 20.458 -7.117 1.00 42.78 86 ARG A CA 1
ATOM 665 C C . ARG A 1 86 ? 18.156 20.606 -7.250 1.00 42.78 86 ARG A C 1
ATOM 667 O O . ARG A 1 86 ? 18.720 20.068 -8.196 1.00 42.78 86 ARG A O 1
ATOM 674 N N . GLU A 1 87 ? 18.803 21.293 -6.313 1.00 44.72 87 GLU A N 1
ATOM 675 C CA . GLU A 1 87 ? 20.263 21.446 -6.293 1.00 44.72 87 GLU A CA 1
ATOM 676 C C . GLU A 1 87 ? 20.997 20.128 -5.992 1.00 44.72 87 GLU A C 1
ATOM 678 O O . GLU A 1 87 ? 22.131 19.953 -6.436 1.00 44.72 87 GLU A O 1
ATOM 683 N N . GLN A 1 88 ? 20.358 19.187 -5.283 1.00 36.72 88 GLN A N 1
ATOM 684 C CA . GLN A 1 88 ? 20.974 17.915 -4.872 1.00 36.72 88 GLN A CA 1
ATOM 685 C C . GLN A 1 88 ? 20.386 16.657 -5.535 1.00 36.72 88 GLN A C 1
ATOM 687 O O . GLN A 1 88 ? 20.956 15.578 -5.396 1.00 36.72 88 GLN A O 1
ATOM 692 N N . GLY A 1 89 ? 19.269 16.763 -6.260 1.00 47.09 89 GLY A N 1
ATOM 693 C CA . GLY A 1 89 ? 18.630 15.641 -6.957 1.00 47.09 89 GLY A CA 1
ATOM 694 C C . GLY A 1 89 ? 18.020 14.571 -6.040 1.00 47.09 89 GLY A C 1
ATOM 695 O O . GLY A 1 89 ? 17.842 13.434 -6.476 1.00 47.09 89 GLY A O 1
ATOM 696 N N . ILE A 1 90 ? 17.709 14.899 -4.781 1.00 43.09 90 ILE A N 1
ATOM 697 C CA . ILE A 1 90 ? 17.179 13.960 -3.777 1.00 43.09 90 ILE A CA 1
ATOM 698 C C . ILE A 1 90 ? 15.928 14.517 -3.084 1.00 43.09 90 ILE A C 1
ATOM 700 O O . ILE A 1 90 ? 15.850 15.713 -2.836 1.00 43.09 90 ILE A O 1
ATOM 704 N N . THR A 1 91 ? 14.979 13.647 -2.718 1.00 47.12 91 THR A N 1
ATOM 705 C CA . THR A 1 91 ? 13.874 13.983 -1.796 1.00 47.12 91 THR A CA 1
ATOM 706 C C . THR A 1 91 ? 14.412 13.999 -0.361 1.00 47.12 91 THR A C 1
ATOM 708 O O . THR A 1 91 ? 15.113 13.054 0.019 1.00 47.12 91 THR A O 1
ATOM 711 N N . ILE A 1 92 ? 14.094 15.030 0.430 1.00 47.44 92 ILE A N 1
ATOM 712 C CA . ILE A 1 92 ? 14.605 15.247 1.798 1.00 47.44 92 ILE A CA 1
ATOM 713 C C . ILE A 1 92 ? 13.484 15.094 2.843 1.00 47.44 92 ILE A C 1
ATOM 715 O O . ILE A 1 92 ? 13.650 14.349 3.817 1.00 47.44 92 ILE A O 1
ATOM 719 N N . ASP A 1 93 ? 12.325 15.722 2.623 1.00 50.81 93 ASP A N 1
ATOM 720 C CA . ASP A 1 93 ? 11.162 15.674 3.525 1.00 50.81 93 ASP A CA 1
ATOM 721 C C . ASP A 1 93 ? 9.982 14.899 2.927 1.00 50.81 93 ASP A C 1
ATOM 723 O O . ASP A 1 93 ? 9.910 14.666 1.722 1.00 50.81 93 ASP A O 1
ATOM 727 N N . VAL A 1 94 ? 9.046 14.466 3.783 1.00 54.47 94 VAL A N 1
ATOM 728 C CA . VAL A 1 94 ? 7.844 13.766 3.312 1.00 54.47 94 VAL A CA 1
ATOM 729 C C . VAL A 1 94 ? 6.886 14.768 2.677 1.00 54.47 94 VAL A C 1
ATOM 731 O O . VAL A 1 94 ? 6.240 15.542 3.383 1.00 54.47 94 VAL A O 1
ATOM 734 N N . ALA A 1 95 ? 6.757 14.731 1.352 1.00 60.88 95 ALA A N 1
ATOM 735 C CA . ALA A 1 95 ? 5.767 15.529 0.637 1.00 60.88 95 ALA A CA 1
ATOM 736 C C . ALA A 1 95 ? 4.493 14.709 0.398 1.00 60.88 95 ALA A C 1
ATOM 738 O O . ALA A 1 95 ? 4.544 13.601 -0.136 1.00 60.88 95 ALA A O 1
ATOM 739 N N . TYR A 1 96 ? 3.334 15.262 0.764 1.00 62.38 96 TYR A N 1
ATOM 740 C CA . TYR A 1 96 ? 2.044 14.628 0.496 1.00 62.38 96 TYR A CA 1
ATOM 741 C C . TYR A 1 96 ? 1.443 15.152 -0.803 1.00 62.38 96 TYR A C 1
ATOM 743 O O . TYR A 1 96 ? 1.293 16.361 -0.986 1.00 62.38 96 TYR A O 1
ATOM 751 N N . ARG A 1 97 ? 1.066 14.240 -1.701 1.00 66.69 97 ARG A N 1
ATOM 752 C CA . ARG A 1 97 ? 0.385 14.565 -2.960 1.00 66.69 97 ARG A CA 1
ATOM 753 C C . ARG A 1 97 ? -0.954 13.848 -3.049 1.00 66.69 97 ARG A C 1
ATOM 755 O O . ARG A 1 97 ? -1.115 12.757 -2.510 1.00 66.69 97 ARG A O 1
ATOM 762 N N . TYR A 1 98 ? -1.901 14.462 -3.750 1.00 68.25 98 TYR A N 1
ATOM 763 C CA . TYR A 1 98 ? -3.282 13.997 -3.825 1.00 68.25 98 TYR A CA 1
ATOM 764 C C . TYR A 1 98 ? -3.687 13.792 -5.278 1.00 68.25 98 TYR A C 1
ATOM 766 O O . TYR A 1 98 ? -3.435 14.653 -6.120 1.00 68.25 98 TYR A O 1
ATOM 774 N N . PHE A 1 99 ? -4.336 12.667 -5.555 1.00 71.62 99 PHE A N 1
ATOM 775 C CA . PHE A 1 99 ? -5.026 12.435 -6.819 1.00 71.62 99 PHE A CA 1
ATOM 776 C C . PHE A 1 99 ? -6.224 11.509 -6.596 1.00 71.62 99 PHE A C 1
ATOM 778 O O . PHE A 1 99 ? -6.385 10.903 -5.535 1.00 71.62 99 PHE A O 1
ATOM 785 N N . SER A 1 100 ? -7.100 11.414 -7.587 1.00 69.00 100 SER A N 1
ATOM 786 C CA . SER A 1 100 ? -8.262 10.532 -7.537 1.00 69.00 100 SER A CA 1
ATOM 787 C C . SER A 1 100 ? -8.539 9.957 -8.908 1.00 69.00 100 SER A C 1
ATOM 789 O O . SER A 1 100 ? -8.366 10.651 -9.906 1.00 69.00 100 SER A O 1
ATOM 791 N N . THR A 1 101 ? -9.039 8.730 -8.942 1.00 74.62 101 THR A N 1
ATOM 792 C CA . THR A 1 101 ? -9.585 8.119 -10.152 1.00 74.62 101 THR A CA 1
ATOM 793 C C . THR A 1 101 ? -11.110 8.082 -10.084 1.00 74.62 101 THR A C 1
ATOM 795 O O . THR A 1 101 ? -11.747 8.539 -9.121 1.00 74.62 101 THR A O 1
ATOM 798 N N . ALA A 1 102 ? -11.730 7.492 -11.106 1.00 70.81 102 ALA A N 1
ATOM 799 C CA . ALA A 1 102 ? -13.154 7.202 -11.097 1.00 70.81 102 ALA A CA 1
ATOM 800 C C . ALA A 1 102 ? -13.568 6.304 -9.913 1.00 70.81 102 ALA A C 1
ATOM 802 O O . ALA A 1 102 ? -14.689 6.450 -9.433 1.00 70.81 102 ALA A O 1
ATOM 803 N N . LYS A 1 103 ? -12.676 5.443 -9.399 1.00 75.31 103 LYS A N 1
ATOM 804 C CA . LYS A 1 103 ? -13.001 4.459 -8.352 1.00 75.31 103 LYS A CA 1
ATOM 805 C C . LYS A 1 103 ? -12.538 4.851 -6.950 1.00 75.31 103 LYS A C 1
ATOM 807 O O . LYS A 1 103 ? -13.242 4.561 -5.987 1.00 75.31 103 LYS A O 1
ATOM 812 N N . ARG A 1 104 ? -11.379 5.508 -6.810 1.00 79.19 104 ARG A N 1
ATOM 813 C CA . ARG A 1 104 ? -10.721 5.665 -5.501 1.00 79.19 104 ARG A CA 1
ATOM 814 C C . ARG A 1 104 ? -9.991 7.000 -5.342 1.00 79.19 104 ARG A C 1
ATOM 816 O O . ARG A 1 104 ? -9.586 7.620 -6.325 1.00 79.19 104 ARG A O 1
ATOM 823 N N . LYS A 1 105 ? -9.842 7.460 -4.097 1.00 76.38 105 LYS A N 1
ATOM 824 C CA . LYS A 1 105 ? -9.026 8.629 -3.728 1.00 76.38 105 LYS A CA 1
ATOM 825 C C . LYS A 1 105 ? -7.670 8.161 -3.206 1.00 76.38 105 LYS A C 1
ATOM 827 O O . LYS A 1 105 ? -7.602 7.165 -2.489 1.00 76.38 105 LYS A O 1
ATOM 832 N N . PHE A 1 106 ? -6.613 8.905 -3.514 1.00 80.88 106 PHE A N 1
ATOM 833 C CA . PHE A 1 106 ? -5.245 8.526 -3.183 1.00 80.88 106 PHE A CA 1
ATOM 834 C C . PHE A 1 106 ? -4.487 9.654 -2.488 1.00 80.88 106 PHE A C 1
ATOM 836 O O . PHE A 1 106 ? -4.550 10.815 -2.901 1.00 80.88 106 PHE A O 1
ATOM 843 N N . ILE A 1 107 ? -3.727 9.283 -1.458 1.00 77.25 107 ILE A N 1
ATOM 844 C CA . ILE A 1 107 ? -2.717 10.134 -0.826 1.00 77.25 107 ILE A CA 1
ATOM 845 C C . ILE A 1 107 ? -1.367 9.453 -1.006 1.00 77.25 107 ILE A C 1
ATOM 847 O O . ILE A 1 107 ? -1.173 8.329 -0.546 1.00 77.25 107 ILE A O 1
ATOM 851 N N . ILE A 1 108 ? -0.443 10.153 -1.655 1.00 82.25 108 ILE A N 1
ATOM 852 C CA . ILE A 1 108 ? 0.934 9.714 -1.856 1.00 82.25 108 ILE A CA 1
ATOM 853 C C . ILE A 1 108 ? 1.808 10.375 -0.799 1.00 82.25 108 ILE A C 1
ATOM 855 O O . ILE A 1 108 ? 1.871 11.602 -0.756 1.00 82.25 108 ILE A O 1
ATOM 859 N N . ALA A 1 109 ? 2.512 9.581 0.001 1.00 79.00 109 ALA A N 1
ATOM 860 C CA . ALA A 1 109 ? 3.642 10.040 0.798 1.00 79.00 109 ALA A CA 1
ATOM 861 C C . ALA A 1 109 ? 4.941 9.848 -0.006 1.00 79.00 109 ALA A C 1
ATOM 863 O O . ALA A 1 109 ? 5.432 8.725 -0.170 1.00 79.00 109 ALA A O 1
ATOM 864 N N . ASP A 1 110 ? 5.495 10.941 -0.527 1.00 73.69 110 ASP A N 1
ATOM 865 C CA . ASP A 1 110 ? 6.804 10.944 -1.180 1.00 73.69 110 ASP A CA 1
ATOM 866 C C . ASP A 1 110 ? 7.883 10.880 -0.100 1.00 73.69 110 ASP A C 1
ATOM 868 O O . ASP A 1 110 ? 8.105 11.851 0.620 1.00 73.69 110 ASP A O 1
ATOM 872 N N . THR A 1 111 ? 8.491 9.706 0.085 1.00 67.94 111 THR A N 1
ATOM 873 C CA . THR A 1 111 ? 9.484 9.495 1.144 1.00 67.94 111 THR A CA 1
ATOM 874 C C . THR A 1 111 ? 10.910 9.536 0.599 1.00 67.94 111 THR A C 1
ATOM 876 O O . THR A 1 111 ? 11.191 8.982 -0.475 1.00 67.94 111 THR A O 1
ATOM 879 N N . PRO A 1 112 ? 11.851 10.129 1.353 1.00 65.94 112 PRO A N 1
ATOM 880 C CA . PRO A 1 112 ? 13.239 10.233 0.935 1.00 65.94 112 PRO A CA 1
ATOM 881 C C . PRO A 1 112 ? 13.885 8.851 0.791 1.00 65.94 112 PRO A C 1
ATOM 883 O O . PRO A 1 112 ? 13.583 7.917 1.528 1.00 65.94 112 PRO A O 1
ATOM 886 N N . GLY A 1 113 ? 14.724 8.686 -0.238 1.00 59.72 113 GLY A N 1
ATOM 887 C CA . GLY A 1 113 ? 15.371 7.397 -0.547 1.00 59.72 113 GLY A CA 1
ATOM 888 C C . GLY A 1 113 ? 16.717 7.211 0.118 1.00 59.72 113 GLY A C 1
ATOM 889 O O . GLY A 1 113 ? 17.158 6.089 0.290 1.00 59.72 113 GLY A O 1
ATOM 890 N N . HIS A 1 114 ? 17.374 8.299 0.501 1.00 66.31 114 HIS A N 1
ATOM 891 C CA . HIS A 1 114 ? 18.729 8.227 1.014 1.00 66.31 114 HIS A CA 1
ATOM 892 C C . HIS A 1 114 ? 18.777 7.622 2.424 1.00 66.31 114 HIS A C 1
ATOM 894 O O . HIS A 1 114 ? 17.911 7.872 3.264 1.00 66.31 114 HIS A O 1
ATOM 900 N N . GLU A 1 115 ? 19.848 6.880 2.711 1.00 59.81 115 GLU A N 1
ATOM 901 C CA . GLU A 1 115 ? 20.032 6.145 3.966 1.00 59.81 115 GLU A CA 1
ATOM 902 C C . GLU A 1 115 ? 19.895 7.040 5.211 1.00 59.81 115 GLU A C 1
ATOM 904 O O . GLU A 1 115 ? 19.311 6.646 6.225 1.00 59.81 115 GLU A O 1
ATOM 909 N N . GLN A 1 116 ? 20.382 8.276 5.105 1.00 55.47 116 GLN A N 1
ATOM 910 C CA . GLN A 1 116 ? 20.364 9.267 6.181 1.00 55.47 116 GLN A CA 1
ATOM 911 C C . GLN A 1 116 ? 18.950 9.749 6.551 1.00 55.47 116 GLN A C 1
ATOM 913 O O . GLN A 1 116 ? 18.757 10.242 7.661 1.00 55.47 116 GLN A O 1
ATOM 918 N N . TYR A 1 117 ? 17.948 9.545 5.688 1.00 58.62 117 TYR A N 1
ATOM 919 C CA . TYR A 1 117 ? 16.568 10.003 5.900 1.00 58.62 117 TYR A CA 1
ATOM 920 C C . TYR A 1 117 ? 15.583 8.860 6.178 1.00 58.62 117 TYR A C 1
ATOM 922 O O . TYR A 1 117 ? 14.367 9.039 6.117 1.00 58.62 117 TYR A O 1
ATOM 930 N N . THR A 1 118 ? 16.095 7.692 6.581 1.00 65.56 118 THR A N 1
ATOM 931 C CA . THR A 1 118 ? 15.283 6.528 6.981 1.00 65.56 118 THR A CA 1
ATOM 932 C C . THR A 1 118 ? 14.230 6.883 8.054 1.00 65.56 118 THR A C 1
ATOM 934 O O . THR A 1 118 ? 13.133 6.328 8.058 1.00 65.56 118 THR A O 1
ATOM 937 N N . ARG A 1 119 ? 14.519 7.846 8.947 1.00 70.50 119 ARG A N 1
ATOM 938 C CA . ARG A 1 119 ? 13.558 8.333 9.961 1.00 70.50 119 ARG A CA 1
ATOM 939 C C . ARG A 1 119 ? 12.338 9.020 9.340 1.00 70.50 119 ARG A C 1
ATOM 941 O O . ARG A 1 119 ? 11.224 8.781 9.791 1.00 70.50 119 ARG A O 1
ATOM 948 N N . ASN A 1 120 ? 12.537 9.816 8.292 1.00 68.50 120 ASN A N 1
ATOM 949 C CA . ASN A 1 120 ? 11.456 10.511 7.592 1.00 68.50 120 ASN A CA 1
ATOM 950 C C . ASN A 1 120 ? 10.568 9.510 6.840 1.00 68.50 120 ASN A C 1
ATOM 952 O O . ASN A 1 120 ? 9.344 9.624 6.877 1.00 68.50 120 ASN A O 1
ATOM 956 N N . MET A 1 121 ? 11.170 8.471 6.245 1.00 75.94 121 MET A N 1
ATOM 957 C CA . MET A 1 121 ? 10.421 7.364 5.641 1.00 75.94 121 MET A CA 1
ATOM 958 C C . MET A 1 121 ? 9.542 6.643 6.669 1.00 75.94 121 MET A C 1
ATOM 960 O O . MET A 1 121 ? 8.368 6.426 6.391 1.00 75.94 121 MET A O 1
ATOM 964 N N . ALA A 1 122 ? 10.053 6.353 7.871 1.00 76.38 122 ALA A N 1
ATOM 965 C CA . ALA A 1 122 ? 9.253 5.726 8.925 1.00 76.38 122 ALA A CA 1
ATOM 966 C C . ALA A 1 122 ? 8.055 6.595 9.355 1.00 76.38 122 ALA A C 1
ATOM 968 O O . ALA A 1 122 ? 6.954 6.076 9.539 1.00 76.38 122 ALA A O 1
ATOM 969 N N . THR A 1 123 ? 8.240 7.915 9.454 1.00 73.56 123 THR A N 1
ATOM 970 C CA . THR A 1 123 ? 7.146 8.851 9.753 1.00 73.56 123 THR A CA 1
ATOM 971 C C . THR A 1 123 ? 6.071 8.815 8.665 1.00 73.56 123 THR A C 1
ATOM 973 O O . THR A 1 123 ? 4.895 8.654 8.984 1.00 73.56 123 THR A O 1
ATOM 976 N N . GLY A 1 124 ? 6.452 8.892 7.384 1.00 72.00 124 GLY A N 1
ATOM 977 C CA . GLY A 1 124 ? 5.498 8.811 6.269 1.00 72.00 124 GLY A CA 1
ATOM 978 C C . GLY A 1 124 ? 4.785 7.456 6.203 1.00 72.00 124 GLY A C 1
ATOM 979 O O . GLY A 1 124 ? 3.562 7.389 6.078 1.00 72.00 124 GLY A O 1
ATOM 980 N N . ALA A 1 125 ? 5.539 6.372 6.385 1.00 78.69 125 ALA A N 1
ATOM 981 C CA . ALA A 1 125 ? 5.037 5.003 6.365 1.00 78.69 125 ALA A CA 1
ATOM 982 C C . ALA A 1 125 ? 4.032 4.707 7.487 1.00 78.69 125 ALA A C 1
ATOM 984 O O . ALA A 1 125 ? 3.099 3.944 7.270 1.00 78.69 125 ALA A O 1
ATOM 985 N N . SER A 1 126 ? 4.161 5.341 8.658 1.00 76.31 126 SER A N 1
ATOM 986 C CA . SER A 1 126 ? 3.287 5.085 9.817 1.00 76.31 126 SER A CA 1
ATOM 987 C C . SER A 1 126 ? 1.796 5.373 9.586 1.00 76.31 126 SER A C 1
ATOM 989 O O . SER A 1 126 ? 0.956 4.945 10.373 1.00 76.31 126 SER A O 1
ATOM 991 N N . THR A 1 127 ? 1.466 6.105 8.518 1.00 75.31 127 THR A N 1
ATOM 992 C CA . THR A 1 127 ? 0.090 6.476 8.153 1.00 75.31 127 THR A CA 1
ATOM 993 C C . THR A 1 127 ? -0.387 5.839 6.848 1.00 75.31 127 THR A C 1
ATOM 995 O O . THR A 1 127 ? -1.486 6.147 6.390 1.00 75.31 127 THR A O 1
ATOM 998 N N . CYS A 1 128 ? 0.435 4.992 6.227 1.00 84.31 128 CYS A N 1
ATOM 999 C CA . CYS A 1 128 ? 0.140 4.385 4.936 1.00 84.31 128 CYS A CA 1
ATOM 1000 C C . CYS A 1 128 ? -0.480 2.996 5.093 1.00 84.31 128 CYS A C 1
ATOM 1002 O O . CYS A 1 128 ? -0.114 2.235 5.982 1.00 84.31 128 CYS A O 1
ATOM 1004 N N . ASP A 1 129 ? -1.367 2.656 4.164 1.00 87.38 129 ASP A N 1
ATOM 1005 C CA . ASP A 1 129 ? -2.015 1.349 4.069 1.00 87.38 129 ASP A CA 1
ATOM 1006 C C . ASP A 1 129 ? -1.244 0.409 3.115 1.00 87.38 129 ASP A C 1
ATOM 1008 O O . ASP A 1 129 ? -1.291 -0.814 3.252 1.00 87.38 129 ASP A O 1
ATOM 1012 N N . LEU A 1 130 ? -0.503 0.981 2.153 1.00 92.81 130 LEU A N 1
ATOM 1013 C CA . LEU A 1 130 ? 0.258 0.262 1.124 1.00 92.81 130 LEU A CA 1
ATOM 1014 C C . LEU A 1 130 ? 1.648 0.875 0.906 1.00 92.81 130 LEU A C 1
ATOM 1016 O O . LEU A 1 130 ? 1.804 2.095 0.912 1.00 92.81 130 LEU A O 1
ATOM 1020 N N . ALA A 1 131 ? 2.657 0.043 0.639 1.00 93.88 131 ALA A N 1
ATOM 1021 C CA . ALA A 1 131 ? 3.999 0.485 0.250 1.00 93.88 131 ALA A CA 1
ATOM 1022 C C . ALA A 1 131 ? 4.339 0.056 -1.182 1.00 93.88 131 ALA A C 1
ATOM 1024 O O . ALA A 1 131 ? 4.255 -1.122 -1.519 1.00 93.88 131 ALA A O 1
ATOM 1025 N N . ILE A 1 132 ? 4.788 0.996 -2.015 1.00 95.75 132 ILE A N 1
ATOM 1026 C CA . ILE A 1 132 ? 5.365 0.704 -3.330 1.00 95.75 132 ILE A CA 1
ATOM 1027 C C . ILE A 1 132 ? 6.886 0.677 -3.179 1.00 95.75 132 ILE A C 1
ATOM 1029 O O . ILE A 1 132 ? 7.513 1.714 -2.972 1.00 95.75 132 ILE A O 1
ATOM 1033 N N . ILE A 1 133 ? 7.489 -0.502 -3.286 1.00 95.19 133 ILE A N 1
ATOM 1034 C CA . ILE A 1 133 ? 8.937 -0.701 -3.253 1.00 95.19 133 ILE A CA 1
ATOM 1035 C C . ILE A 1 133 ? 9.454 -0.733 -4.690 1.00 95.19 133 ILE A C 1
ATOM 1037 O O . ILE A 1 133 ? 9.269 -1.718 -5.402 1.00 95.19 133 ILE A O 1
ATOM 1041 N N . LEU A 1 134 ? 10.107 0.344 -5.119 1.00 95.19 134 LEU A N 1
ATOM 1042 C CA . LEU A 1 134 ? 10.751 0.420 -6.422 1.00 95.19 134 LEU A CA 1
ATOM 1043 C C . LEU A 1 134 ? 12.095 -0.308 -6.392 1.00 95.19 134 LEU A C 1
ATOM 1045 O O . LEU A 1 134 ? 12.850 -0.215 -5.421 1.00 95.19 134 LEU A O 1
ATOM 1049 N N . ILE A 1 135 ? 12.373 -1.025 -7.478 1.00 96.69 135 ILE A N 1
ATOM 1050 C CA . ILE A 1 135 ? 13.624 -1.740 -7.718 1.00 96.69 135 ILE A CA 1
ATOM 1051 C C . ILE A 1 135 ? 14.070 -1.447 -9.146 1.00 96.69 135 ILE A C 1
ATOM 1053 O O . ILE A 1 135 ? 13.346 -1.756 -10.087 1.00 96.69 135 ILE A O 1
ATOM 1057 N N . ASP A 1 136 ? 15.261 -0.883 -9.330 1.00 96.44 136 ASP A N 1
ATOM 1058 C CA . ASP A 1 136 ? 15.858 -0.729 -10.659 1.00 96.44 136 ASP A CA 1
ATOM 1059 C C . ASP A 1 136 ? 16.265 -2.097 -11.239 1.00 96.44 136 ASP A C 1
ATOM 1061 O O . ASP A 1 136 ? 17.121 -2.798 -10.688 1.00 96.44 136 ASP A O 1
ATOM 1065 N N . ALA A 1 137 ? 15.687 -2.464 -12.388 1.00 97.06 137 ALA A N 1
ATOM 1066 C CA . ALA A 1 137 ? 15.938 -3.729 -13.081 1.00 97.06 137 ALA A CA 1
ATOM 1067 C C . ALA A 1 137 ? 17.410 -3.951 -13.478 1.00 97.06 137 ALA A C 1
ATOM 1069 O O . ALA A 1 137 ? 17.825 -5.076 -13.752 1.00 97.06 137 ALA A O 1
ATOM 1070 N N . ARG A 1 138 ? 18.230 -2.893 -13.516 1.00 95.50 138 ARG A N 1
ATOM 1071 C CA . ARG A 1 138 ? 19.670 -3.005 -13.791 1.00 95.50 138 ARG A CA 1
ATOM 1072 C C . ARG A 1 138 ? 20.449 -3.597 -12.626 1.00 95.50 138 ARG A C 1
ATOM 1074 O O . ARG A 1 138 ? 21.491 -4.200 -12.862 1.00 95.50 138 ARG A O 1
ATOM 1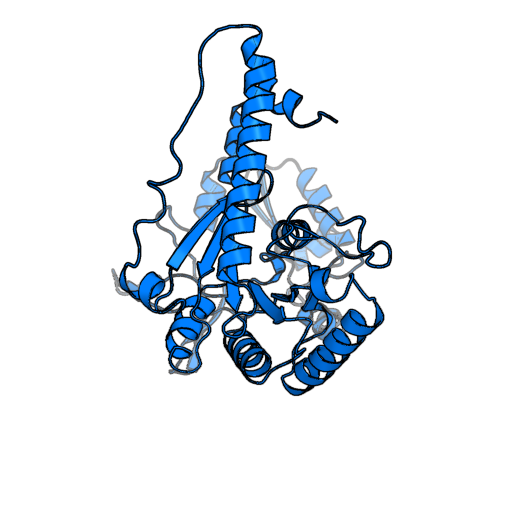081 N N . TYR A 1 139 ? 19.962 -3.399 -11.405 1.00 95.12 139 TYR A N 1
ATOM 1082 C CA . TYR A 1 139 ? 20.692 -3.716 -10.181 1.00 95.12 139 TYR A CA 1
ATOM 1083 C C . TYR A 1 139 ? 19.988 -4.755 -9.304 1.00 95.12 139 TYR A C 1
ATOM 1085 O O . TYR A 1 139 ? 20.636 -5.365 -8.457 1.00 95.12 139 TYR A O 1
ATOM 1093 N N . GLY A 1 140 ? 18.682 -4.963 -9.495 1.00 95.25 140 GLY A N 1
ATOM 1094 C CA . GLY A 1 140 ? 17.902 -5.907 -8.702 1.00 95.25 140 GLY A CA 1
ATOM 1095 C C . GLY A 1 140 ? 17.792 -5.497 -7.231 1.00 95.25 140 GLY A C 1
ATOM 1096 O O . GLY A 1 140 ? 17.862 -4.318 -6.884 1.00 95.25 140 GLY A O 1
ATOM 1097 N N . VAL A 1 141 ? 17.577 -6.474 -6.347 1.00 95.38 141 VAL A N 1
ATOM 1098 C CA . VAL A 1 141 ? 17.299 -6.223 -4.923 1.00 95.38 141 VAL A CA 1
ATOM 1099 C C . VAL A 1 141 ? 18.535 -5.685 -4.198 1.00 95.38 141 VAL A C 1
ATOM 1101 O O . VAL A 1 141 ? 19.489 -6.419 -3.942 1.00 95.38 141 VAL A O 1
ATOM 1104 N N . GLN A 1 142 ? 18.476 -4.427 -3.757 1.00 93.50 142 GLN A N 1
ATOM 1105 C CA . GLN A 1 142 ? 19.576 -3.774 -3.044 1.00 93.50 142 GLN A CA 1
ATOM 1106 C C . GLN A 1 142 ? 19.371 -3.713 -1.522 1.00 93.50 142 GLN A C 1
ATOM 1108 O O . GLN A 1 142 ? 18.295 -3.992 -0.987 1.00 93.50 142 GLN A O 1
ATOM 1113 N N . THR A 1 143 ? 20.409 -3.284 -0.796 1.00 90.75 143 THR A N 1
ATOM 1114 C CA . THR A 1 143 ? 20.371 -3.091 0.665 1.00 90.75 143 THR A CA 1
ATOM 1115 C C . THR A 1 143 ? 19.249 -2.147 1.100 1.00 90.75 143 THR A C 1
ATOM 1117 O O . THR A 1 143 ? 18.555 -2.428 2.077 1.00 90.75 143 THR A O 1
ATOM 1120 N N . GLN A 1 144 ? 19.025 -1.052 0.368 1.00 86.25 144 GLN A N 1
ATOM 1121 C CA . GLN A 1 144 ? 17.953 -0.109 0.692 1.00 86.25 144 GLN A CA 1
ATOM 1122 C C . GLN A 1 144 ? 16.561 -0.679 0.409 1.00 86.25 144 GLN A C 1
ATOM 1124 O O . GLN A 1 144 ? 15.662 -0.501 1.225 1.00 86.25 144 GLN A O 1
ATOM 1129 N N . THR A 1 145 ? 16.391 -1.437 -0.678 1.00 90.38 145 THR A N 1
ATOM 1130 C CA . THR A 1 145 ? 15.159 -2.189 -0.963 1.00 90.38 145 THR A CA 1
ATOM 1131 C C . THR A 1 145 ? 14.784 -3.077 0.223 1.00 90.38 145 THR A C 1
ATOM 1133 O O . THR A 1 145 ? 13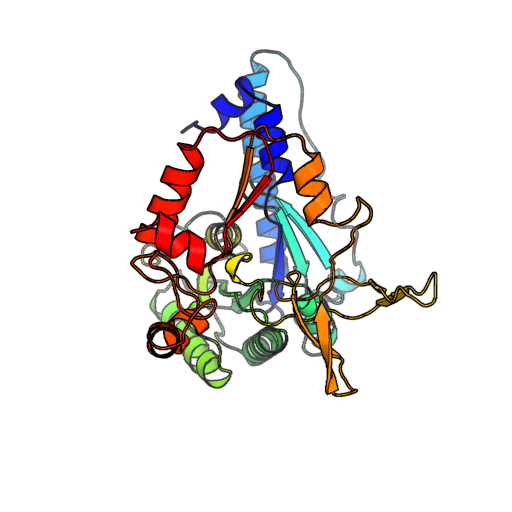.653 -3.030 0.710 1.00 90.38 145 THR A O 1
ATOM 1136 N N . ARG A 1 146 ? 15.758 -3.838 0.742 1.00 91.94 146 ARG A N 1
ATOM 1137 C CA . ARG A 1 146 ? 15.581 -4.704 1.916 1.00 91.94 146 ARG A CA 1
ATOM 1138 C C . ARG A 1 146 ? 15.240 -3.898 3.167 1.00 91.94 146 ARG A C 1
ATOM 1140 O O . ARG A 1 146 ? 14.305 -4.245 3.881 1.00 91.94 146 ARG A O 1
ATOM 1147 N N . ARG A 1 147 ? 15.952 -2.794 3.411 1.00 90.00 147 ARG A N 1
ATOM 1148 C CA . ARG A 1 147 ? 15.723 -1.922 4.572 1.00 90.00 147 ARG A CA 1
ATOM 1149 C C . ARG A 1 147 ? 14.321 -1.310 4.570 1.00 90.00 147 ARG A C 1
ATOM 1151 O O . ARG A 1 147 ? 13.629 -1.409 5.577 1.00 90.00 147 ARG A O 1
ATOM 1158 N N . HIS A 1 148 ? 13.887 -0.725 3.456 1.00 89.38 148 HIS A N 1
ATOM 1159 C CA . HIS A 1 148 ? 12.555 -0.128 3.341 1.00 89.38 148 HIS A CA 1
ATOM 1160 C C . HIS A 1 148 ? 11.445 -1.169 3.480 1.00 89.38 148 HIS A C 1
ATOM 1162 O O . HIS A 1 148 ? 10.474 -0.930 4.188 1.00 89.38 148 HIS A O 1
ATOM 1168 N N . SER A 1 149 ? 11.623 -2.343 2.872 1.00 91.06 149 SER A N 1
ATOM 1169 C CA . SER A 1 149 ? 10.669 -3.452 2.991 1.00 91.06 149 SER A CA 1
ATOM 1170 C C . SER A 1 149 ? 10.551 -3.947 4.437 1.00 91.06 149 SER A C 1
ATOM 1172 O O . SER A 1 149 ? 9.451 -4.195 4.923 1.00 91.06 149 SER A O 1
ATOM 1174 N N . PHE A 1 150 ? 11.673 -4.028 5.158 1.00 90.19 150 PHE A N 1
ATOM 1175 C CA . PHE A 1 150 ? 11.679 -4.387 6.575 1.00 90.19 150 PHE A CA 1
ATOM 1176 C C . PHE A 1 150 ? 10.962 -3.342 7.439 1.00 90.19 150 PHE A C 1
ATOM 1178 O O . PHE A 1 150 ? 10.146 -3.699 8.282 1.00 90.19 150 PHE A O 1
ATOM 1185 N N . ILE A 1 151 ? 11.211 -2.049 7.206 1.00 88.12 151 ILE A N 1
ATOM 1186 C CA . ILE A 1 151 ? 10.536 -0.965 7.939 1.00 88.12 151 ILE A CA 1
ATOM 1187 C C . ILE A 1 151 ? 9.033 -0.961 7.653 1.00 88.12 151 ILE A C 1
ATOM 1189 O O . ILE A 1 151 ? 8.247 -0.858 8.591 1.00 88.12 151 ILE A O 1
ATOM 1193 N N . ALA A 1 152 ? 8.627 -1.120 6.391 1.00 87.94 152 ALA A N 1
ATOM 1194 C CA . ALA A 1 152 ? 7.216 -1.205 6.020 1.00 87.94 152 ALA A CA 1
ATOM 1195 C C . ALA A 1 152 ? 6.520 -2.371 6.742 1.00 87.94 152 ALA A C 1
ATOM 1197 O O . ALA A 1 152 ? 5.457 -2.183 7.333 1.00 87.94 152 ALA A O 1
ATOM 1198 N N . SER A 1 153 ? 7.174 -3.537 6.791 1.00 87.06 153 SER A N 1
ATOM 1199 C CA . SER A 1 153 ? 6.686 -4.697 7.541 1.00 87.06 153 SER A CA 1
ATOM 1200 C C . SER A 1 153 ? 6.566 -4.423 9.044 1.00 87.06 153 SER A C 1
ATOM 1202 O O . SER A 1 153 ? 5.576 -4.821 9.653 1.00 87.06 153 SER A O 1
ATOM 1204 N N . LEU A 1 154 ? 7.547 -3.751 9.660 1.00 85.81 154 LEU A N 1
ATOM 1205 C CA . LEU A 1 154 ? 7.517 -3.416 11.091 1.00 85.81 154 LEU A CA 1
ATOM 1206 C C . LEU A 1 154 ? 6.409 -2.420 11.447 1.00 85.81 154 LEU A C 1
ATOM 1208 O O . LEU A 1 154 ? 5.858 -2.485 12.542 1.00 85.81 154 LEU A O 1
ATOM 1212 N N . LEU A 1 155 ? 6.087 -1.509 10.530 1.00 83.44 155 LEU A N 1
ATOM 1213 C CA . LEU A 1 155 ? 5.013 -0.529 10.698 1.00 83.44 155 LEU A CA 1
ATOM 1214 C C . LEU A 1 155 ? 3.622 -1.112 10.415 1.00 83.44 155 LEU A C 1
ATOM 1216 O O . LEU A 1 155 ? 2.631 -0.399 10.532 1.00 83.44 155 LEU A O 1
ATOM 1220 N N . GLY A 1 156 ? 3.535 -2.405 10.087 1.00 80.44 156 GLY A N 1
ATOM 1221 C CA . GLY A 1 156 ? 2.267 -3.100 9.883 1.00 80.44 156 GLY A CA 1
ATOM 1222 C C . GLY A 1 156 ? 1.621 -2.837 8.524 1.00 80.44 156 GLY A C 1
ATOM 1223 O O . GLY A 1 156 ? 0.449 -3.165 8.350 1.00 80.44 156 GLY A O 1
ATOM 1224 N N . ILE A 1 157 ? 2.365 -2.286 7.558 1.00 87.00 157 ILE A N 1
ATOM 1225 C CA . ILE A 1 157 ? 1.885 -2.154 6.180 1.00 87.00 157 ILE A CA 1
ATOM 1226 C C . ILE A 1 157 ? 1.791 -3.556 5.585 1.00 87.00 157 ILE A C 1
ATOM 1228 O O . ILE A 1 157 ? 2.805 -4.225 5.375 1.00 87.00 157 ILE A O 1
ATOM 1232 N N . ARG A 1 158 ? 0.564 -4.011 5.327 1.00 78.62 158 ARG A N 1
ATOM 1233 C CA . ARG A 1 158 ? 0.314 -5.360 4.812 1.00 78.62 158 ARG A CA 1
ATOM 1234 C C . ARG A 1 158 ? 0.493 -5.447 3.310 1.00 78.62 158 ARG A C 1
ATOM 1236 O O . ARG A 1 158 ? 1.104 -6.404 2.841 1.00 78.62 158 ARG A O 1
ATOM 1243 N N . HIS A 1 159 ? 0.007 -4.459 2.568 1.00 89.56 159 HIS A N 1
ATOM 1244 C CA . HIS A 1 159 ? 0.055 -4.479 1.111 1.00 89.56 159 HIS A CA 1
ATOM 1245 C C . HIS A 1 159 ? 1.365 -3.885 0.605 1.00 89.56 159 HIS A C 1
ATOM 1247 O O . HIS A 1 159 ? 1.672 -2.716 0.846 1.00 89.56 159 HIS A O 1
ATOM 1253 N N . ILE A 1 160 ? 2.142 -4.689 -0.116 1.00 94.06 160 ILE A N 1
ATOM 1254 C CA . ILE A 1 160 ? 3.409 -4.258 -0.698 1.00 94.06 160 ILE A CA 1
ATOM 1255 C C . ILE A 1 160 ? 3.382 -4.518 -2.200 1.00 94.06 160 ILE A C 1
ATOM 1257 O O . ILE A 1 160 ? 3.181 -5.642 -2.655 1.00 94.06 160 ILE A O 1
ATOM 1261 N N . VAL A 1 161 ? 3.628 -3.470 -2.978 1.00 96.88 161 VAL A N 1
ATOM 1262 C CA . VAL A 1 161 ? 3.801 -3.557 -4.427 1.00 96.88 161 VAL A CA 1
ATOM 1263 C C . VAL A 1 161 ? 5.277 -3.405 -4.748 1.00 96.88 161 VAL A C 1
ATOM 1265 O O . VAL A 1 161 ? 5.865 -2.347 -4.552 1.00 96.88 161 VAL A O 1
ATOM 1268 N N . VAL A 1 162 ? 5.887 -4.465 -5.256 1.00 97.12 162 VAL A N 1
ATOM 1269 C CA . VAL A 1 162 ? 7.259 -4.483 -5.750 1.00 97.12 162 VAL A CA 1
ATOM 1270 C C . VAL A 1 162 ? 7.248 -4.058 -7.217 1.00 97.12 162 VAL A C 1
ATOM 1272 O O . VAL A 1 162 ? 6.930 -4.834 -8.121 1.00 97.12 162 VAL A O 1
ATOM 1275 N N . ALA A 1 163 ? 7.576 -2.792 -7.441 1.00 97.69 163 ALA A N 1
ATOM 1276 C CA . ALA A 1 163 ? 7.638 -2.161 -8.749 1.00 97.69 163 ALA A CA 1
ATOM 1277 C C . ALA A 1 163 ? 9.045 -2.330 -9.341 1.00 97.69 163 ALA A C 1
ATOM 1279 O O . ALA A 1 163 ? 9.973 -1.596 -8.992 1.00 97.69 163 ALA A O 1
ATOM 1280 N N . ILE A 1 164 ? 9.215 -3.298 -10.241 1.00 98.06 164 ILE A N 1
ATOM 1281 C CA . ILE A 1 164 ? 10.485 -3.535 -10.936 1.00 98.06 164 ILE A CA 1
ATOM 1282 C C . ILE A 1 164 ? 10.558 -2.540 -12.094 1.00 98.06 164 ILE A C 1
ATOM 1284 O O . ILE A 1 164 ? 9.968 -2.740 -13.153 1.00 98.06 164 ILE A O 1
ATOM 1288 N N . ASN A 1 165 ? 11.224 -1.418 -11.842 1.00 96.88 165 ASN A N 1
ATOM 1289 C CA . ASN A 1 165 ? 11.272 -0.252 -12.707 1.00 96.88 165 ASN A CA 1
ATOM 1290 C C . ASN A 1 165 ? 12.454 -0.314 -13.689 1.00 96.88 165 ASN A C 1
ATOM 1292 O O . ASN A 1 165 ? 13.426 -1.039 -13.481 1.00 96.88 165 ASN A O 1
ATOM 1296 N N . LYS A 1 166 ? 12.399 0.512 -14.738 1.00 96.12 166 LYS A N 1
ATOM 1297 C CA . LYS A 1 166 ? 13.400 0.595 -15.817 1.00 96.12 166 LYS A CA 1
ATOM 1298 C C . LYS A 1 166 ? 13.561 -0.699 -16.619 1.00 96.12 166 LYS A C 1
ATOM 1300 O O . LYS A 1 166 ? 14.628 -0.962 -17.177 1.00 96.12 166 LYS A O 1
ATOM 1305 N N . MET A 1 167 ? 12.494 -1.495 -16.710 1.00 97.50 167 MET A N 1
ATOM 1306 C CA . MET A 1 167 ? 12.469 -2.694 -17.556 1.00 97.50 167 MET A CA 1
ATOM 1307 C C . MET A 1 167 ? 12.671 -2.364 -19.038 1.00 97.50 167 MET A C 1
ATOM 1309 O O . MET A 1 167 ? 13.141 -3.212 -19.789 1.00 97.50 167 MET A O 1
ATOM 1313 N N . ASP A 1 168 ? 12.416 -1.121 -19.457 1.00 94.38 168 ASP A N 1
ATOM 1314 C CA . ASP A 1 168 ? 12.713 -0.644 -20.806 1.00 94.38 168 ASP A CA 1
ATOM 1315 C C . ASP A 1 168 ? 14.206 -0.696 -21.158 1.00 94.38 168 ASP A C 1
ATOM 1317 O O . ASP A 1 168 ? 14.525 -0.882 -22.325 1.00 94.38 168 ASP A O 1
ATOM 1321 N N . LEU A 1 169 ? 15.105 -0.597 -20.169 1.00 94.94 169 LEU A N 1
ATOM 1322 C CA . LEU A 1 169 ? 16.559 -0.734 -20.352 1.00 94.94 169 LEU A CA 1
ATOM 1323 C C . LEU A 1 169 ? 17.026 -2.195 -20.406 1.00 94.94 169 LEU A C 1
ATOM 1325 O O . LEU A 1 169 ? 18.206 -2.468 -20.630 1.00 94.94 169 LEU A O 1
ATOM 1329 N N . LYS A 1 170 ? 16.116 -3.127 -20.125 1.00 96.88 170 LYS A N 1
ATOM 1330 C CA . LYS A 1 170 ? 16.310 -4.577 -20.196 1.00 96.88 170 LYS A CA 1
ATOM 1331 C C . LYS A 1 170 ? 15.379 -5.203 -21.231 1.00 96.88 170 LYS A C 1
ATOM 1333 O O . LYS A 1 170 ? 15.114 -6.394 -21.151 1.00 96.88 170 LYS A O 1
ATOM 1338 N N . ASP A 1 171 ? 14.841 -4.389 -22.141 1.00 95.31 171 ASP A N 1
ATOM 1339 C CA . ASP A 1 171 ? 13.919 -4.799 -23.203 1.00 95.31 171 ASP A CA 1
ATOM 1340 C C . ASP A 1 171 ? 12.726 -5.636 -22.717 1.00 95.31 171 ASP A C 1
ATOM 1342 O O . ASP A 1 171 ? 12.209 -6.480 -23.440 1.00 95.31 171 ASP A O 1
ATOM 1346 N N . PHE A 1 172 ? 12.269 -5.384 -21.483 1.00 96.75 172 PHE A N 1
ATOM 1347 C CA . PHE A 1 172 ? 11.221 -6.165 -20.824 1.00 96.75 172 PHE A CA 1
ATOM 1348 C C . PHE A 1 172 ? 11.510 -7.676 -20.794 1.00 96.75 172 PHE A C 1
ATOM 1350 O O . PHE A 1 172 ? 10.599 -8.493 -20.915 1.00 96.75 172 PHE A O 1
ATOM 1357 N N . ASP A 1 173 ? 12.773 -8.056 -20.586 1.00 97.56 173 ASP A N 1
ATOM 1358 C CA . ASP A 1 173 ? 13.177 -9.453 -20.449 1.00 97.56 173 ASP A CA 1
ATOM 1359 C C . ASP A 1 173 ? 12.489 -10.140 -19.253 1.00 97.56 173 ASP A C 1
ATOM 1361 O O . ASP A 1 173 ? 12.577 -9.697 -18.102 1.00 97.56 173 ASP A O 1
ATOM 1365 N N . GLN A 1 174 ? 11.803 -11.252 -19.532 1.00 97.62 174 GLN A N 1
ATOM 1366 C CA . GLN A 1 174 ? 11.076 -12.023 -18.522 1.00 97.62 174 GLN A CA 1
ATOM 1367 C C . GLN A 1 174 ? 12.019 -12.672 -17.499 1.00 97.62 174 GLN A C 1
ATOM 1369 O O . GLN A 1 174 ? 11.677 -12.762 -16.319 1.00 97.62 174 GLN A O 1
ATOM 1374 N N . GLY A 1 175 ? 13.206 -13.113 -17.929 1.00 98.00 175 GLY A N 1
ATOM 1375 C CA . GLY A 1 175 ? 14.190 -13.750 -17.056 1.00 98.00 175 GLY A CA 1
ATOM 1376 C C . GLY A 1 175 ? 14.705 -12.795 -15.981 1.00 98.00 175 GLY A C 1
ATOM 1377 O O . GLY A 1 175 ? 14.760 -13.164 -14.809 1.00 98.00 175 GLY A O 1
ATOM 1378 N N . VAL A 1 176 ? 14.999 -11.545 -16.350 1.00 97.75 176 VAL A N 1
ATOM 1379 C CA . VAL A 1 176 ? 15.390 -10.480 -15.413 1.00 97.75 176 VAL A CA 1
ATOM 1380 C C . VAL A 1 176 ? 14.291 -10.231 -14.379 1.00 97.75 176 VAL A C 1
ATOM 1382 O O . VAL A 1 176 ? 14.579 -10.157 -13.184 1.00 97.75 176 VAL A O 1
ATOM 1385 N N . PHE A 1 177 ? 13.031 -10.134 -14.813 1.00 98.31 177 PHE A N 1
ATOM 1386 C CA . PHE A 1 177 ? 11.903 -9.934 -13.902 1.00 98.31 177 PHE A CA 1
ATOM 1387 C C . PHE A 1 177 ? 11.743 -11.093 -12.911 1.00 98.31 177 PHE A C 1
ATOM 1389 O O . PHE A 1 177 ? 11.664 -10.856 -11.704 1.00 98.31 177 PHE A O 1
ATOM 1396 N N . GLU A 1 178 ? 11.717 -12.337 -13.399 1.00 98.00 178 GLU A N 1
ATOM 1397 C CA . GLU A 1 178 ? 11.531 -13.507 -12.535 1.00 98.00 178 GLU A CA 1
ATOM 1398 C C . GLU A 1 178 ? 12.717 -13.706 -11.580 1.00 98.00 178 GLU A C 1
ATOM 1400 O O . GLU A 1 178 ? 12.503 -14.071 -10.425 1.00 98.00 178 GLU A O 1
ATOM 1405 N N . GLN A 1 179 ? 13.946 -13.377 -11.997 1.00 98.19 179 GLN A N 1
ATOM 1406 C CA . GLN A 1 179 ? 15.108 -13.407 -11.108 1.00 98.19 179 GLN A CA 1
ATOM 1407 C C . GLN A 1 179 ? 14.962 -12.408 -9.951 1.00 98.19 179 GLN A C 1
ATOM 1409 O O . GLN A 1 179 ? 15.093 -12.784 -8.787 1.00 98.19 179 GLN A O 1
ATOM 1414 N N . ILE A 1 180 ? 14.640 -11.144 -10.246 1.00 98.12 180 ILE A N 1
ATOM 1415 C CA . ILE A 1 180 ? 14.481 -10.103 -9.214 1.00 98.12 180 ILE A CA 1
ATOM 1416 C C . ILE A 1 180 ? 13.320 -10.446 -8.275 1.00 98.12 180 ILE A C 1
ATOM 1418 O O . ILE A 1 180 ? 13.416 -10.262 -7.059 1.00 98.12 180 ILE A O 1
ATOM 1422 N N . LYS A 1 181 ? 12.222 -10.967 -8.828 1.00 97.44 181 LYS A N 1
ATOM 1423 C CA . LYS A 1 181 ? 11.069 -11.438 -8.060 1.00 97.44 181 LYS A CA 1
ATOM 1424 C C . LYS A 1 181 ? 11.451 -12.585 -7.126 1.00 97.44 181 LYS A C 1
ATOM 1426 O O . LYS A 1 181 ? 11.101 -12.529 -5.949 1.00 97.44 181 LYS A O 1
ATOM 1431 N N . ALA A 1 182 ? 12.194 -13.582 -7.605 1.00 97.44 182 ALA A N 1
ATOM 1432 C CA . ALA A 1 182 ? 12.680 -14.686 -6.781 1.00 97.44 182 ALA A CA 1
ATOM 1433 C C . ALA A 1 182 ? 13.591 -14.192 -5.644 1.00 97.44 182 ALA A C 1
ATOM 1435 O O . ALA A 1 182 ? 13.388 -14.564 -4.486 1.00 97.44 182 ALA A O 1
ATOM 1436 N N . ASP A 1 183 ? 14.528 -13.289 -5.945 1.00 97.19 183 ASP A N 1
ATOM 1437 C CA . ASP A 1 183 ? 15.427 -12.694 -4.950 1.00 97.19 183 ASP A CA 1
ATOM 1438 C C . ASP A 1 183 ? 14.656 -11.927 -3.867 1.00 97.19 183 ASP A C 1
ATOM 1440 O O . ASP A 1 183 ? 14.987 -11.999 -2.677 1.00 97.19 183 ASP A O 1
ATOM 1444 N N . TYR A 1 184 ? 13.612 -11.194 -4.264 1.00 96.88 184 TYR A N 1
ATOM 1445 C CA . TYR A 1 184 ? 12.777 -10.450 -3.329 1.00 96.88 184 TYR A CA 1
ATOM 1446 C C . TYR A 1 184 ? 11.919 -11.382 -2.473 1.00 96.88 184 TYR A C 1
ATOM 1448 O O . TYR A 1 184 ? 11.837 -11.181 -1.264 1.00 96.88 184 TYR A O 1
ATOM 1456 N N . LEU A 1 185 ? 11.322 -12.424 -3.060 1.00 96.19 185 LEU A N 1
ATOM 1457 C CA . LEU A 1 185 ? 10.538 -13.421 -2.326 1.00 96.19 185 LEU A CA 1
ATOM 1458 C C . LEU A 1 185 ? 11.384 -14.145 -1.271 1.00 96.19 185 LEU A C 1
ATOM 1460 O O . LEU A 1 185 ? 10.961 -14.254 -0.121 1.00 96.19 185 LEU A O 1
ATOM 1464 N N . ALA A 1 186 ? 12.610 -14.543 -1.622 1.00 95.06 186 ALA A N 1
ATOM 1465 C CA . ALA A 1 186 ? 13.548 -15.167 -0.688 1.00 95.06 186 ALA A CA 1
ATOM 1466 C C . ALA A 1 186 ? 13.949 -14.235 0.471 1.00 95.06 186 ALA A C 1
ATOM 1468 O O . ALA A 1 186 ? 14.291 -14.688 1.566 1.00 95.06 186 ALA A O 1
ATOM 1469 N N . PHE A 1 187 ? 13.946 -12.919 0.247 1.00 94.19 187 PHE A N 1
ATOM 1470 C CA . PHE A 1 187 ? 14.131 -11.935 1.310 1.00 94.19 187 PHE A CA 1
ATOM 1471 C C . PHE A 1 187 ? 12.855 -11.740 2.143 1.00 94.19 187 PHE A C 1
ATOM 1473 O O . PHE A 1 187 ? 12.936 -11.712 3.370 1.00 94.19 187 PHE A O 1
ATOM 1480 N N . ALA A 1 188 ? 11.696 -11.630 1.495 1.00 93.31 188 ALA A N 1
ATOM 1481 C CA . ALA A 1 188 ? 10.403 -11.412 2.134 1.00 93.31 188 ALA A CA 1
ATOM 1482 C C . ALA A 1 188 ? 10.052 -12.538 3.121 1.00 93.31 188 ALA A C 1
ATOM 1484 O O . ALA A 1 188 ? 9.610 -12.262 4.237 1.00 93.31 188 ALA A O 1
ATOM 1485 N N . GLU A 1 189 ? 10.351 -13.788 2.761 1.00 91.88 189 GLU A N 1
ATOM 1486 C CA . GLU A 1 189 ? 10.174 -14.954 3.633 1.00 91.88 189 GLU A CA 1
ATOM 1487 C C . GLU A 1 189 ? 10.969 -14.819 4.944 1.00 91.88 189 GLU A C 1
ATOM 1489 O O . GLU A 1 189 ? 10.442 -15.074 6.026 1.00 91.88 189 GLU A O 1
ATOM 1494 N N . LYS A 1 190 ? 12.213 -14.320 4.881 1.00 90.81 190 LYS A N 1
ATOM 1495 C CA . LYS A 1 190 ? 13.078 -14.141 6.064 1.00 90.81 190 LYS A CA 1
ATOM 1496 C C . LYS A 1 190 ? 12.546 -13.110 7.053 1.00 90.81 190 LYS A C 1
ATOM 1498 O O . LYS A 1 190 ? 12.872 -13.189 8.234 1.00 90.81 190 LYS A O 1
ATOM 1503 N N . ILE A 1 191 ? 11.774 -12.136 6.575 1.00 88.00 191 ILE A N 1
ATOM 1504 C CA . ILE A 1 191 ? 11.187 -11.081 7.410 1.00 88.00 191 ILE A CA 1
ATOM 1505 C C . ILE A 1 191 ? 9.716 -11.355 7.757 1.00 88.00 191 ILE A C 1
ATOM 1507 O O . ILE A 1 191 ? 9.079 -10.521 8.389 1.00 88.00 191 ILE A O 1
ATOM 1511 N N . GLY A 1 192 ? 9.189 -12.531 7.390 1.00 85.19 192 GLY A N 1
ATOM 1512 C CA . GLY A 1 192 ? 7.835 -12.965 7.739 1.00 85.19 192 GLY A CA 1
ATOM 1513 C C . GLY A 1 192 ? 6.721 -12.318 6.912 1.00 85.19 192 GLY A C 1
ATOM 1514 O O . GLY A 1 192 ? 5.558 -12.371 7.316 1.00 85.19 192 GLY A O 1
ATOM 1515 N N . LEU A 1 193 ? 7.044 -11.715 5.764 1.00 85.69 193 LEU A N 1
ATOM 1516 C CA . LEU A 1 193 ? 6.036 -11.188 4.846 1.00 85.69 193 LEU A CA 1
ATOM 1517 C C . LEU A 1 193 ? 5.345 -12.336 4.107 1.00 85.69 193 LEU A C 1
ATOM 1519 O O . LEU A 1 193 ? 5.992 -13.213 3.533 1.00 85.69 193 LEU A O 1
ATOM 1523 N N . LYS A 1 194 ? 4.010 -12.319 4.095 1.00 82.62 194 LYS A N 1
ATOM 1524 C CA . LYS A 1 194 ? 3.210 -13.321 3.386 1.00 82.62 194 LYS A CA 1
ATOM 1525 C C . LYS A 1 194 ? 3.219 -13.027 1.892 1.00 82.62 194 LYS A C 1
ATOM 1527 O O . LYS A 1 194 ? 2.921 -11.915 1.478 1.00 82.62 194 LYS A O 1
ATOM 1532 N N . THR A 1 195 ? 3.440 -14.047 1.069 1.00 80.75 195 THR A N 1
ATOM 1533 C CA . THR A 1 195 ? 3.405 -13.914 -0.397 1.00 80.75 195 THR A CA 1
ATOM 1534 C C . THR A 1 195 ? 2.072 -13.365 -0.912 1.00 80.75 195 THR A C 1
ATOM 1536 O O . THR A 1 195 ? 2.057 -12.636 -1.895 1.00 80.75 195 THR A O 1
ATOM 1539 N N . SER A 1 196 ? 0.962 -13.658 -0.225 1.00 80.81 196 SER A N 1
ATOM 1540 C CA . SER A 1 196 ? -0.378 -13.170 -0.580 1.00 80.81 196 SER A CA 1
ATOM 1541 C C . SER A 1 196 ? -0.537 -11.652 -0.486 1.00 80.81 196 SER A C 1
ATOM 1543 O O . SER A 1 196 ? -1.511 -11.120 -1.002 1.00 80.81 196 SER A O 1
ATOM 1545 N N . SER A 1 197 ? 0.374 -10.960 0.200 1.00 81.12 197 SER A N 1
ATOM 1546 C CA . SER A 1 197 ? 0.328 -9.510 0.378 1.00 81.12 197 SER A CA 1
ATOM 1547 C C . SER A 1 197 ? 1.344 -8.766 -0.500 1.00 81.12 197 SER A C 1
ATOM 1549 O O . SER A 1 197 ? 1.493 -7.548 -0.381 1.00 81.12 197 SER A O 1
ATOM 1551 N N . LEU A 1 198 ? 2.034 -9.499 -1.385 1.00 92.69 198 LEU A N 1
ATOM 1552 C CA . LEU A 1 198 ? 3.032 -8.982 -2.313 1.00 92.69 198 LEU A CA 1
ATOM 1553 C C . LEU A 1 198 ? 2.494 -8.990 -3.746 1.00 92.69 198 LEU A C 1
ATOM 1555 O O . LEU A 1 198 ? 2.091 -10.029 -4.266 1.00 92.69 198 LEU A O 1
ATOM 1559 N N . HIS A 1 199 ? 2.588 -7.850 -4.418 1.00 95.25 199 HIS A N 1
ATOM 1560 C CA . HIS A 1 199 ? 2.315 -7.724 -5.848 1.00 95.25 199 HIS A CA 1
ATOM 1561 C C . HIS A 1 199 ? 3.605 -7.372 -6.584 1.00 95.25 199 HIS A C 1
ATOM 1563 O O . HIS A 1 199 ? 4.394 -6.581 -6.084 1.00 95.25 199 HIS A O 1
ATOM 1569 N N . PHE A 1 200 ? 3.824 -7.926 -7.775 1.00 97.50 200 PHE A N 1
ATOM 1570 C CA . PHE A 1 200 ? 5.014 -7.648 -8.584 1.00 97.50 200 PHE A CA 1
ATOM 1571 C C . PHE A 1 200 ? 4.596 -7.063 -9.928 1.00 97.50 200 PHE A C 1
ATOM 1573 O O . PHE A 1 200 ? 3.773 -7.664 -10.621 1.00 97.50 200 PHE A O 1
ATOM 1580 N N . VAL A 1 201 ? 5.177 -5.922 -10.301 1.00 97.94 201 VAL A N 1
ATOM 1581 C CA . VAL A 1 201 ? 4.848 -5.210 -11.546 1.00 97.94 201 VAL A CA 1
ATOM 1582 C C . VAL A 1 201 ? 6.138 -4.879 -12.308 1.00 97.94 201 VAL A C 1
ATOM 1584 O O . VAL A 1 201 ? 6.949 -4.110 -11.787 1.00 97.94 201 VAL A O 1
ATOM 1587 N N . PRO A 1 202 ? 6.368 -5.436 -13.515 1.00 98.00 202 PRO A N 1
ATOM 1588 C CA . PRO A 1 202 ? 7.440 -4.998 -14.402 1.00 98.00 202 PRO A CA 1
ATOM 1589 C C . PRO A 1 202 ? 7.016 -3.698 -15.076 1.00 98.00 202 PRO A C 1
ATOM 1591 O O . PRO A 1 202 ? 5.986 -3.670 -15.738 1.00 98.00 202 PRO A O 1
ATOM 1594 N N . MET A 1 203 ? 7.777 -2.619 -14.945 1.00 97.06 203 MET A N 1
ATOM 1595 C CA . MET A 1 203 ? 7.322 -1.314 -15.422 1.00 97.06 203 MET A CA 1
ATOM 1596 C C . MET A 1 203 ? 8.447 -0.389 -15.879 1.00 97.06 203 MET A C 1
ATOM 1598 O O . MET A 1 203 ? 9.632 -0.604 -15.608 1.00 97.06 203 MET A O 1
ATOM 1602 N N . SER A 1 204 ? 8.050 0.684 -16.561 1.00 95.38 204 SER A N 1
ATOM 1603 C CA . SER A 1 204 ? 8.903 1.839 -16.833 1.00 95.38 204 SER A CA 1
ATOM 1604 C C . SER A 1 204 ? 8.176 3.117 -16.438 1.00 95.38 204 SER A C 1
ATOM 1606 O O . SER A 1 204 ? 7.292 3.590 -17.146 1.00 95.38 204 SER A O 1
ATOM 1608 N N . ALA A 1 205 ? 8.571 3.717 -15.314 1.00 89.25 205 ALA A N 1
ATOM 1609 C CA . ALA A 1 205 ? 8.007 4.984 -14.849 1.00 89.25 205 ALA A CA 1
ATOM 1610 C C . ALA A 1 205 ? 8.195 6.120 -15.872 1.00 89.25 205 ALA A C 1
ATOM 1612 O O . ALA A 1 205 ? 7.333 6.984 -16.023 1.00 89.25 205 ALA A O 1
ATOM 1613 N N . LEU A 1 206 ? 9.315 6.108 -16.603 1.00 86.81 206 LEU A N 1
ATOM 1614 C CA . LEU A 1 206 ? 9.615 7.119 -17.613 1.00 86.81 206 LEU A CA 1
ATOM 1615 C C . LEU A 1 206 ? 8.699 6.978 -18.837 1.00 86.81 206 LEU A C 1
ATOM 1617 O O . LEU A 1 206 ? 8.147 7.977 -19.304 1.00 86.81 206 LEU A O 1
ATOM 1621 N N . LYS A 1 207 ? 8.541 5.747 -19.342 1.00 87.62 207 LYS A N 1
ATOM 1622 C CA . LYS A 1 207 ? 7.788 5.447 -20.571 1.00 87.62 207 LYS A CA 1
ATOM 1623 C C . LYS A 1 207 ? 6.291 5.210 -20.348 1.00 87.62 207 LYS A C 1
ATOM 1625 O O . LYS A 1 207 ? 5.542 5.272 -21.311 1.00 87.62 207 LYS A O 1
ATOM 1630 N N . GLY A 1 208 ? 5.858 4.987 -19.107 1.00 87.12 208 GLY A N 1
ATOM 1631 C CA . GLY A 1 208 ? 4.457 4.734 -18.749 1.00 87.12 208 GLY A CA 1
ATOM 1632 C C . GLY A 1 208 ? 4.039 3.259 -18.810 1.00 87.12 208 GLY A C 1
ATOM 1633 O O . GLY A 1 208 ? 2.924 2.926 -18.414 1.00 87.12 208 GLY A O 1
ATOM 1634 N N . ASP A 1 209 ? 4.930 2.364 -19.248 1.00 93.69 209 ASP A N 1
ATOM 1635 C CA . ASP A 1 209 ? 4.671 0.926 -19.365 1.00 93.69 209 ASP A CA 1
ATOM 1636 C C . ASP A 1 209 ? 4.253 0.311 -18.014 1.00 93.69 209 ASP A C 1
ATOM 1638 O O . ASP A 1 209 ? 5.013 0.388 -17.043 1.00 93.69 209 ASP A O 1
ATOM 1642 N N . ASN A 1 210 ? 3.069 -0.318 -17.961 1.00 95.12 210 ASN A N 1
ATOM 1643 C CA . ASN A 1 210 ? 2.462 -0.949 -16.774 1.00 95.12 210 ASN A CA 1
ATOM 1644 C C . ASN A 1 210 ? 2.243 -0.009 -15.568 1.00 95.12 210 ASN A C 1
ATOM 1646 O O . ASN A 1 210 ? 1.967 -0.484 -14.464 1.00 95.12 210 ASN A O 1
ATOM 1650 N N . VAL A 1 211 ? 2.322 1.316 -15.756 1.00 91.81 211 VAL A N 1
ATOM 1651 C CA . VAL A 1 211 ? 2.024 2.299 -14.699 1.00 91.81 211 VAL A CA 1
ATOM 1652 C C . VAL A 1 211 ? 0.514 2.471 -14.559 1.00 91.81 211 VAL A C 1
ATOM 1654 O O . VAL A 1 211 ? -0.068 2.099 -13.544 1.00 91.81 211 VAL A O 1
ATOM 1657 N N . VAL A 1 212 ? -0.127 3.008 -15.595 1.00 88.00 212 VAL A N 1
ATOM 1658 C CA . VAL A 1 212 ? -1.586 3.168 -15.658 1.00 88.00 212 VAL A CA 1
ATOM 1659 C C . VAL A 1 212 ? -2.187 2.059 -16.504 1.00 88.00 212 VAL A C 1
ATOM 1661 O O . VAL A 1 212 ? -3.011 1.284 -16.025 1.00 88.00 212 VAL A O 1
ATOM 1664 N N . ASN A 1 213 ? -1.707 1.943 -17.740 1.00 87.69 213 ASN A N 1
ATOM 1665 C CA . ASN A 1 213 ? -2.176 0.968 -18.713 1.00 87.69 213 ASN A CA 1
ATOM 1666 C C . ASN A 1 213 ? -1.193 -0.198 -18.822 1.00 87.69 213 ASN A C 1
ATOM 1668 O O . ASN A 1 213 ? 0.013 -0.028 -18.614 1.00 87.69 213 ASN A O 1
ATOM 1672 N N . LYS A 1 214 ? -1.703 -1.382 -19.173 1.00 91.25 214 LYS A N 1
ATOM 1673 C CA . LYS A 1 214 ? -0.856 -2.542 -19.473 1.00 91.25 214 LYS A CA 1
ATOM 1674 C C . LYS A 1 214 ? 0.006 -2.267 -20.706 1.00 91.25 214 LYS A C 1
ATOM 1676 O O . LYS A 1 214 ? -0.457 -1.662 -21.668 1.00 91.25 214 LYS A O 1
ATOM 1681 N N . SER A 1 215 ? 1.259 -2.705 -20.661 1.00 91.81 215 SER A N 1
ATOM 1682 C CA . SER A 1 215 ? 2.222 -2.536 -21.745 1.00 91.81 215 SER A CA 1
ATOM 1683 C C . SER A 1 215 ? 2.172 -3.703 -22.726 1.00 91.81 215 SER A C 1
ATOM 1685 O O . SER A 1 215 ? 2.233 -4.868 -22.330 1.00 91.81 215 SER A O 1
ATOM 1687 N N . GLU A 1 216 ? 2.174 -3.388 -24.019 1.00 92.50 216 GLU A N 1
ATOM 1688 C CA . GLU A 1 216 ? 2.355 -4.371 -25.095 1.00 92.50 216 GLU A CA 1
ATOM 1689 C C . GLU A 1 216 ? 3.786 -4.931 -25.149 1.00 92.50 216 GLU A C 1
ATOM 1691 O O . GLU A 1 216 ? 4.017 -5.989 -25.728 1.00 92.50 216 GLU A O 1
ATOM 1696 N N . ARG A 1 217 ? 4.760 -4.253 -24.520 1.00 91.75 217 ARG A N 1
ATOM 1697 C CA . ARG A 1 217 ? 6.171 -4.677 -24.484 1.00 91.75 217 ARG A CA 1
ATOM 1698 C C . ARG A 1 217 ? 6.419 -5.848 -23.536 1.00 91.75 217 ARG A C 1
ATOM 1700 O O . ARG A 1 217 ? 7.469 -6.476 -23.612 1.00 91.75 217 ARG A O 1
ATOM 1707 N N . SER A 1 218 ? 5.465 -6.156 -22.660 1.00 93.25 218 SER A N 1
ATOM 1708 C CA . SER A 1 218 ? 5.530 -7.280 -21.724 1.00 93.25 218 SER A CA 1
ATOM 1709 C C . SER A 1 218 ? 4.365 -8.256 -21.931 1.00 93.25 218 SER A C 1
ATOM 1711 O O . SER A 1 218 ? 3.568 -8.444 -21.012 1.00 93.25 218 SER A O 1
ATOM 1713 N N . PRO A 1 219 ? 4.236 -8.908 -23.103 1.00 93.56 219 PRO A N 1
ATOM 1714 C CA . PRO A 1 219 ? 3.105 -9.799 -23.385 1.00 93.56 219 PRO A CA 1
ATOM 1715 C C . PRO A 1 219 ? 3.083 -11.040 -22.478 1.00 93.56 219 PRO A C 1
ATOM 1717 O O . PRO A 1 219 ? 2.041 -11.656 -22.280 1.00 93.56 219 PRO A O 1
ATOM 1720 N N . TRP A 1 220 ? 4.233 -11.398 -21.903 1.00 95.88 220 TRP A N 1
ATOM 1721 C CA . TRP A 1 220 ? 4.380 -12.480 -20.930 1.00 95.88 220 TRP A CA 1
ATOM 1722 C C . TRP A 1 220 ? 3.841 -12.118 -19.535 1.00 95.88 220 TRP A C 1
ATOM 1724 O O . TRP A 1 220 ? 3.620 -13.007 -18.711 1.00 95.88 220 TRP A O 1
ATOM 1734 N N . TYR A 1 221 ? 3.632 -10.831 -19.240 1.00 96.38 221 TYR A N 1
ATOM 1735 C CA . TYR A 1 221 ? 3.140 -10.377 -17.945 1.00 96.38 221 TYR A CA 1
ATOM 1736 C C . TYR A 1 221 ? 1.608 -10.361 -17.924 1.00 96.38 221 TYR A C 1
ATOM 1738 O O . TYR A 1 221 ? 0.966 -9.450 -18.438 1.00 96.38 221 TYR A O 1
ATOM 1746 N N . ALA A 1 222 ? 1.014 -11.369 -17.283 1.00 92.00 222 ALA A N 1
ATOM 1747 C CA . ALA A 1 222 ? -0.441 -11.486 -17.138 1.00 92.00 222 ALA A CA 1
ATOM 1748 C C . ALA A 1 222 ? -1.022 -10.687 -15.951 1.00 92.00 222 ALA A C 1
ATOM 1750 O O . ALA A 1 222 ? -2.239 -10.674 -15.752 1.00 92.00 222 ALA A O 1
ATOM 1751 N N . GLY A 1 223 ? -0.170 -10.050 -15.141 1.00 92.88 223 GLY A N 1
ATOM 1752 C CA . GLY A 1 223 ? -0.587 -9.321 -13.945 1.00 92.88 223 GLY A CA 1
ATOM 1753 C C . GLY A 1 223 ? -1.329 -8.014 -14.240 1.00 92.88 223 GLY A C 1
ATOM 1754 O O . GLY A 1 223 ? -1.616 -7.661 -15.389 1.00 92.88 223 GLY A O 1
ATOM 1755 N N . GLN A 1 224 ? -1.684 -7.314 -13.168 1.00 94.44 224 GLN A N 1
ATOM 1756 C CA . GLN A 1 224 ? -2.343 -6.010 -13.216 1.00 94.44 224 GLN A CA 1
ATOM 1757 C C . GLN A 1 224 ? -1.323 -4.879 -13.402 1.00 94.44 224 GLN A C 1
ATOM 1759 O O . GLN A 1 224 ? -0.170 -5.005 -12.991 1.00 94.44 224 GLN A O 1
ATOM 1764 N N . SER A 1 225 ? -1.742 -3.757 -13.990 1.00 95.06 225 SER A N 1
ATOM 1765 C CA . SER A 1 225 ? -0.935 -2.532 -13.943 1.00 95.06 225 SER A CA 1
ATOM 1766 C C . SER A 1 225 ? -0.832 -2.005 -12.507 1.00 95.06 225 SER A C 1
ATOM 1768 O O . SER A 1 225 ? -1.616 -2.377 -11.627 1.00 95.06 225 SER A O 1
ATOM 1770 N N . LEU A 1 226 ? 0.119 -1.102 -12.252 1.00 95.44 226 LEU A N 1
ATOM 1771 C CA . LEU A 1 226 ? 0.242 -0.479 -10.934 1.00 95.44 226 LEU A CA 1
ATOM 1772 C C . LEU A 1 226 ? -1.060 0.230 -10.524 1.00 95.44 226 LEU A C 1
ATOM 1774 O O . LEU A 1 226 ? -1.521 0.046 -9.400 1.00 95.44 226 LEU A O 1
ATOM 1778 N N . MET A 1 227 ? -1.676 1.000 -11.424 1.00 93.00 227 MET A N 1
ATOM 1779 C CA . MET A 1 227 ? -2.932 1.697 -11.136 1.00 93.00 227 MET A CA 1
ATOM 1780 C C . MET A 1 227 ? -4.081 0.726 -10.851 1.00 93.00 227 MET A C 1
ATOM 1782 O O . MET A 1 227 ? -4.824 0.934 -9.896 1.00 93.00 227 MET A O 1
ATOM 1786 N N . GLU A 1 228 ? -4.203 -0.363 -11.615 1.00 92.50 228 GLU A N 1
ATOM 1787 C CA . GLU A 1 228 ? -5.218 -1.392 -11.364 1.00 92.50 228 GLU A CA 1
ATOM 1788 C C . GLU A 1 228 ? -5.080 -1.990 -9.956 1.00 92.50 228 GLU A C 1
ATOM 1790 O O . GLU A 1 228 ? -6.084 -2.173 -9.265 1.00 92.50 228 GLU A O 1
ATOM 1795 N N . ILE A 1 229 ? -3.851 -2.243 -9.496 1.00 93.62 229 ILE A N 1
ATOM 1796 C CA . ILE A 1 229 ? -3.589 -2.720 -8.130 1.00 93.62 229 ILE A CA 1
ATOM 1797 C C . ILE A 1 229 ? -4.016 -1.660 -7.109 1.00 93.62 229 ILE A C 1
ATOM 1799 O O . ILE A 1 229 ? -4.766 -1.962 -6.185 1.00 93.62 229 ILE A O 1
ATOM 1803 N N . LEU A 1 230 ? -3.600 -0.404 -7.286 1.00 92.19 230 LEU A N 1
ATOM 1804 C CA . LEU A 1 230 ? -3.950 0.685 -6.367 1.00 92.19 230 LEU A CA 1
ATOM 1805 C C . LEU A 1 230 ? -5.474 0.894 -6.259 1.00 92.19 230 LEU A C 1
ATOM 1807 O O . LEU A 1 230 ? -5.987 1.189 -5.177 1.00 92.19 230 LEU A O 1
ATOM 1811 N N . GLU A 1 231 ? -6.217 0.700 -7.347 1.00 89.56 231 GLU A N 1
ATOM 1812 C CA . GLU A 1 231 ? -7.680 0.780 -7.344 1.00 89.56 231 GLU A CA 1
ATOM 1813 C C . GLU A 1 231 ? -8.375 -0.414 -6.678 1.00 89.56 231 GLU A C 1
ATOM 1815 O O . GLU A 1 231 ? -9.478 -0.239 -6.166 1.00 89.56 231 GLU A O 1
ATOM 1820 N N . THR A 1 232 ? -7.769 -1.606 -6.697 1.00 88.75 232 THR A N 1
ATOM 1821 C CA . THR A 1 232 ? -8.433 -2.866 -6.303 1.00 88.75 232 THR A CA 1
ATOM 1822 C C . THR A 1 232 ? -7.978 -3.435 -4.964 1.00 88.75 232 THR A C 1
ATOM 1824 O O . THR A 1 232 ? -8.686 -4.263 -4.401 1.00 88.75 232 THR A O 1
ATOM 1827 N N . VAL A 1 233 ? -6.839 -2.994 -4.421 1.00 87.69 233 VAL A N 1
ATOM 1828 C CA . VAL A 1 233 ? -6.370 -3.440 -3.100 1.00 87.69 233 VAL A CA 1
ATOM 1829 C C . VAL A 1 233 ? -7.408 -3.117 -2.024 1.00 87.69 233 VAL A C 1
ATOM 1831 O O . VAL A 1 233 ? -7.727 -1.950 -1.786 1.00 87.69 233 VAL A O 1
ATOM 1834 N N . GLU A 1 234 ? -7.897 -4.140 -1.334 1.00 78.56 234 GLU A N 1
ATOM 1835 C CA . GLU A 1 234 ? -8.889 -4.004 -0.269 1.00 78.56 234 GLU A CA 1
ATOM 1836 C C . GLU A 1 234 ? -8.234 -3.596 1.058 1.00 78.56 234 GLU A C 1
ATOM 1838 O O . GLU A 1 234 ? -7.526 -4.385 1.671 1.00 78.56 234 GLU A O 1
ATOM 1843 N N . ILE A 1 235 ? -8.507 -2.376 1.538 1.00 72.06 235 ILE A N 1
ATOM 1844 C CA . ILE A 1 235 ? -8.025 -1.889 2.852 1.00 72.06 235 ILE A CA 1
ATOM 1845 C C . ILE A 1 235 ? -9.064 -2.175 3.954 1.00 72.06 235 ILE A C 1
ATOM 1847 O O . ILE A 1 235 ? -8.772 -2.167 5.149 1.00 72.06 235 ILE A O 1
ATOM 1851 N N . ALA A 1 236 ? -10.326 -2.419 3.591 1.00 56.50 236 ALA A N 1
ATOM 1852 C CA . ALA A 1 236 ? -11.402 -2.618 4.561 1.00 56.50 236 ALA A CA 1
ATOM 1853 C C . ALA A 1 236 ? -11.295 -3.951 5.329 1.00 56.50 236 ALA A C 1
ATOM 1855 O O . ALA A 1 236 ? -11.552 -3.966 6.537 1.00 56.50 236 ALA A O 1
ATOM 1856 N N . ALA A 1 237 ? -10.853 -5.029 4.665 1.00 52.84 237 ALA A N 1
ATOM 1857 C CA . ALA A 1 237 ? -10.599 -6.348 5.270 1.00 52.84 237 ALA A CA 1
ATOM 1858 C C . ALA A 1 237 ? -9.489 -6.314 6.337 1.00 52.84 237 ALA A C 1
ATOM 1860 O O . ALA A 1 237 ? -9.343 -7.214 7.164 1.00 52.84 237 ALA A O 1
ATOM 1861 N N . ASP A 1 238 ? -8.728 -5.225 6.341 1.00 54.09 238 ASP A N 1
ATOM 1862 C CA . ASP A 1 238 ? -7.579 -5.008 7.186 1.00 54.09 238 ASP A CA 1
ATOM 1863 C C . ASP A 1 238 ? -7.954 -4.392 8.554 1.00 54.09 238 ASP A C 1
ATOM 1865 O O . ASP A 1 238 ? -7.146 -4.389 9.489 1.00 54.09 238 ASP A O 1
ATOM 1869 N N . ARG A 1 239 ? -9.193 -3.925 8.755 1.00 57.31 239 ARG A N 1
ATOM 1870 C CA . ARG A 1 239 ? -9.625 -3.436 10.074 1.00 57.31 239 ARG A CA 1
ATOM 1871 C C . ARG A 1 239 ? -9.618 -4.586 11.078 1.00 57.31 239 ARG A C 1
ATOM 1873 O O . ARG A 1 239 ? -10.348 -5.557 10.924 1.00 57.31 239 ARG A O 1
ATOM 1880 N N . ASN A 1 240 ? -8.819 -4.464 12.139 1.00 58.88 240 ASN A N 1
ATOM 1881 C CA . ASN A 1 240 ? -8.892 -5.407 13.249 1.00 58.88 240 ASN A CA 1
ATOM 1882 C C . ASN A 1 240 ? -10.261 -5.234 13.922 1.00 58.88 240 ASN A C 1
ATOM 1884 O O . ASN A 1 240 ? -10.485 -4.229 14.591 1.00 58.88 240 ASN A O 1
ATOM 1888 N N . LEU A 1 241 ? -11.181 -6.170 13.684 1.00 65.38 241 LEU A N 1
ATOM 1889 C CA . LEU A 1 241 ? -12.528 -6.190 14.265 1.00 65.38 241 LEU A CA 1
ATOM 1890 C C . LEU A 1 241 ? -12.618 -7.079 15.513 1.00 65.38 241 LEU A C 1
ATOM 1892 O O . LEU A 1 241 ? -13.645 -7.057 16.193 1.00 65.38 241 LEU A O 1
ATOM 1896 N N . ASP A 1 242 ? -11.553 -7.817 15.825 1.00 61.97 242 ASP A N 1
ATOM 1897 C CA . ASP A 1 242 ? -11.538 -8.833 16.874 1.00 61.97 242 ASP A CA 1
ATOM 1898 C C . ASP A 1 242 ? -10.905 -8.299 18.171 1.00 61.97 242 ASP A C 1
ATOM 1900 O O . ASP A 1 242 ? -11.486 -8.426 19.249 1.00 61.97 242 ASP A O 1
ATOM 1904 N N . ASP A 1 243 ? -9.751 -7.631 18.088 1.00 74.75 243 ASP A N 1
ATOM 1905 C CA . ASP A 1 243 ? -9.065 -7.076 19.256 1.00 74.75 243 ASP A CA 1
ATOM 1906 C C . ASP A 1 243 ? -9.578 -5.680 19.601 1.00 74.75 243 ASP A C 1
ATOM 1908 O O . ASP A 1 243 ? -9.114 -4.668 19.076 1.00 74.75 243 ASP A O 1
ATOM 1912 N N . MET A 1 244 ? -10.492 -5.606 20.565 1.00 82.62 244 MET A N 1
ATOM 1913 C CA . MET A 1 244 ? -10.950 -4.326 21.097 1.00 82.62 244 MET A CA 1
ATOM 1914 C C . MET A 1 244 ? -9.794 -3.567 21.771 1.00 82.62 244 MET A C 1
ATOM 1916 O O . MET A 1 244 ? -9.161 -4.051 22.720 1.00 82.62 244 MET A O 1
ATOM 1920 N N . ARG A 1 245 ? -9.498 -2.362 21.270 1.00 84.44 245 ARG A N 1
ATOM 1921 C CA . ARG A 1 245 ? -8.596 -1.386 21.897 1.00 84.44 245 ARG A CA 1
ATOM 1922 C C . ARG A 1 245 ? -9.287 -0.035 21.942 1.00 84.44 245 ARG A C 1
ATOM 1924 O O . ARG A 1 245 ? -9.558 0.584 20.914 1.00 84.44 245 ARG A O 1
ATOM 1931 N N . PHE A 1 246 ? -9.519 0.447 23.155 1.00 87.31 246 PHE A N 1
ATOM 1932 C CA . PHE A 1 246 ? -10.157 1.733 23.404 1.00 87.31 246 PHE A CA 1
ATOM 1933 C C . PHE A 1 246 ? -9.263 2.601 24.292 1.00 87.31 246 PHE A C 1
ATOM 1935 O O . PHE A 1 246 ? -9.322 2.497 25.521 1.00 87.31 246 PHE A O 1
ATOM 1942 N N . PRO A 1 247 ? -8.391 3.429 23.687 1.00 85.44 247 PRO A N 1
ATOM 1943 C CA . PRO A 1 247 ? -7.616 4.417 24.418 1.00 85.44 247 PRO A CA 1
ATOM 1944 C C . PRO A 1 247 ? -8.554 5.420 25.093 1.00 85.44 247 PRO A C 1
ATOM 1946 O O . PRO A 1 247 ? -9.238 6.204 24.436 1.00 85.44 247 PRO A O 1
ATOM 1949 N N . VAL A 1 248 ? -8.588 5.393 26.424 1.00 88.62 248 VAL A N 1
ATOM 1950 C CA . VAL A 1 248 ? -9.375 6.346 27.208 1.00 88.62 248 VAL A CA 1
ATOM 1951 C C . VAL A 1 248 ? -8.690 7.708 27.151 1.00 88.62 248 VAL A C 1
ATOM 1953 O O . VAL A 1 248 ? -7.589 7.872 27.670 1.00 88.62 248 VAL A O 1
ATOM 1956 N N . GLN A 1 249 ? -9.359 8.685 26.549 1.00 85.50 249 GLN A N 1
ATOM 1957 C CA . GLN A 1 249 ? -8.906 10.076 26.465 1.00 85.50 249 GLN A CA 1
ATOM 1958 C C . GLN A 1 249 ? -9.491 10.924 27.598 1.00 85.50 249 GLN A C 1
ATOM 1960 O O . GLN A 1 249 ? -8.844 11.845 28.089 1.00 85.50 249 GLN A O 1
ATOM 1965 N N . TYR A 1 250 ? -10.713 10.607 28.032 1.00 85.94 250 TYR A N 1
ATOM 1966 C CA . TYR A 1 250 ? -11.415 11.354 29.068 1.00 85.94 250 TYR A CA 1
ATOM 1967 C C . TYR A 1 250 ? -12.285 10.441 29.936 1.00 85.94 250 TYR A C 1
ATOM 1969 O O . TYR A 1 250 ? -12.877 9.473 29.461 1.00 85.94 250 TYR A O 1
ATOM 1977 N N . VAL A 1 251 ? -12.379 10.753 31.230 1.00 90.19 251 VAL A N 1
ATOM 1978 C CA . VAL A 1 251 ? -13.254 10.043 32.172 1.00 90.19 251 VAL A CA 1
ATOM 1979 C C . VAL A 1 251 ? -14.336 11.002 32.641 1.00 90.19 251 VAL A C 1
ATOM 1981 O O . VAL A 1 251 ? -14.067 11.924 33.407 1.00 90.19 251 VAL A O 1
ATOM 1984 N N . ASN A 1 252 ? -15.568 10.750 32.212 1.00 87.31 252 ASN A N 1
ATOM 1985 C CA . ASN A 1 252 ? -16.727 11.547 32.576 1.00 87.31 252 ASN A CA 1
ATOM 1986 C C . ASN A 1 252 ? -17.385 10.992 33.851 1.00 87.31 252 ASN A C 1
ATOM 1988 O O . ASN A 1 252 ? -17.797 9.830 33.899 1.00 87.31 252 ASN A O 1
ATOM 1992 N N . ARG A 1 253 ? -17.495 11.829 34.885 1.00 89.38 253 ARG A N 1
ATOM 1993 C CA . ARG A 1 253 ? -18.195 11.535 36.144 1.00 89.38 253 ARG A CA 1
ATOM 1994 C C . ARG A 1 253 ? -19.063 12.731 36.547 1.00 89.38 253 ARG A C 1
ATOM 1996 O O . ARG A 1 253 ? -18.655 13.511 37.404 1.00 89.38 253 ARG A O 1
ATOM 2003 N N . PRO A 1 254 ? -20.253 12.885 35.951 1.00 83.06 254 PRO A N 1
ATOM 2004 C CA . PRO A 1 254 ? -21.159 13.977 36.275 1.00 83.06 254 PRO A CA 1
ATOM 2005 C C . PRO A 1 254 ? -21.850 13.762 37.631 1.00 83.06 254 PRO A C 1
ATOM 2007 O O . PRO A 1 254 ? -22.289 14.716 38.260 1.00 83.06 254 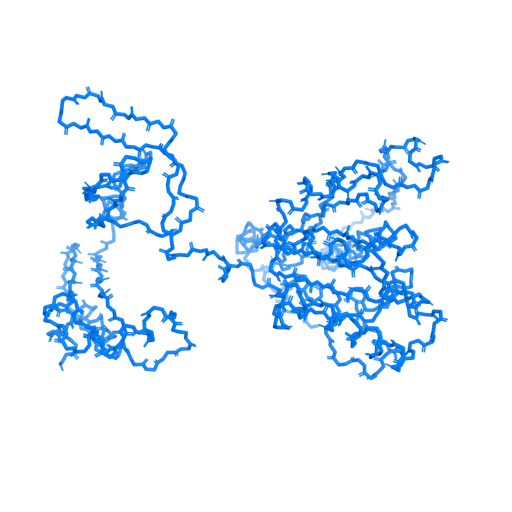PRO A O 1
ATOM 2010 N N . ASN A 1 255 ? -21.959 12.513 38.098 1.00 86.75 255 ASN A N 1
ATOM 2011 C CA . ASN A 1 255 ? -22.527 12.157 39.397 1.00 86.75 255 ASN A CA 1
ATOM 2012 C C . ASN A 1 255 ? -21.948 10.822 39.903 1.00 86.75 255 ASN A C 1
ATOM 2014 O O . ASN A 1 255 ? -21.191 10.150 39.203 1.00 86.75 255 ASN A O 1
ATOM 2018 N N . LEU A 1 256 ? -22.313 10.428 41.127 1.00 83.31 256 LEU A N 1
ATOM 2019 C CA . LEU A 1 256 ? -21.823 9.206 41.784 1.00 83.31 256 LEU A CA 1
ATOM 2020 C C . LEU A 1 256 ? -22.224 7.908 41.061 1.00 83.31 256 LEU A C 1
ATOM 2022 O O . LEU A 1 256 ? -21.527 6.902 41.182 1.00 83.31 256 LEU A O 1
ATOM 2026 N N . ASN A 1 257 ? -23.319 7.933 40.298 1.00 84.19 257 ASN A N 1
ATOM 2027 C CA . ASN A 1 257 ? -23.908 6.749 39.671 1.00 84.19 257 ASN A CA 1
ATOM 2028 C C . ASN A 1 257 ? -23.445 6.538 38.223 1.00 84.19 257 ASN A C 1
ATOM 2030 O O . ASN A 1 257 ? -23.745 5.500 37.630 1.00 84.19 257 ASN A O 1
ATOM 2034 N N . PHE A 1 258 ? -22.720 7.500 37.646 1.00 84.56 258 PHE A N 1
ATOM 2035 C CA . PHE A 1 258 ? -22.237 7.430 36.274 1.00 84.56 258 PHE A CA 1
ATOM 2036 C C . PHE A 1 258 ? -20.722 7.592 36.201 1.00 84.56 258 PHE A C 1
ATOM 2038 O O . PHE A 1 258 ? -20.140 8.562 36.687 1.00 84.56 258 PHE A O 1
ATOM 2045 N N . ARG A 1 259 ? -20.085 6.651 35.507 1.00 88.50 259 ARG A N 1
ATOM 2046 C CA . ARG A 1 259 ? -18.689 6.751 35.097 1.00 88.50 259 ARG A CA 1
ATOM 2047 C C . ARG A 1 259 ? -18.574 6.337 33.637 1.00 88.50 259 ARG A C 1
ATOM 2049 O O . ARG A 1 259 ? -18.578 5.147 33.338 1.00 88.50 259 ARG A O 1
ATOM 2056 N N . GLY A 1 260 ? -18.470 7.323 32.757 1.00 90.75 260 GLY A N 1
ATOM 2057 C CA . GLY A 1 260 ? -18.234 7.134 31.332 1.00 90.75 260 GLY A CA 1
ATOM 2058 C C . GLY A 1 260 ? -16.748 7.233 31.011 1.00 90.75 260 GLY A C 1
ATOM 2059 O O . GLY A 1 260 ? -16.041 8.070 31.570 1.00 90.75 260 GLY A O 1
ATOM 2060 N N . PHE A 1 261 ? -16.276 6.388 30.104 1.00 91.12 261 PHE A N 1
ATOM 2061 C CA . PHE A 1 261 ? -14.932 6.470 29.541 1.00 91.12 261 PHE A CA 1
ATOM 2062 C C . PHE A 1 261 ? -15.078 6.879 28.078 1.00 91.12 261 PHE A C 1
ATOM 2064 O O . PHE A 1 261 ? -15.760 6.195 27.322 1.00 91.12 261 PHE A O 1
ATOM 2071 N N . ALA A 1 262 ? -14.489 8.010 27.707 1.00 88.94 262 ALA A N 1
ATOM 2072 C CA . ALA A 1 262 ? -14.593 8.602 26.382 1.00 88.94 262 ALA A CA 1
ATOM 2073 C C . ALA A 1 262 ? -13.245 8.546 25.658 1.00 88.94 262 ALA A C 1
ATOM 2075 O O . ALA A 1 262 ? -12.182 8.681 26.271 1.00 88.94 262 ALA A O 1
ATOM 2076 N N . GLY A 1 263 ? -13.310 8.342 24.349 1.00 84.94 263 GLY A N 1
ATOM 2077 C CA . GLY A 1 263 ? -12.170 8.193 23.459 1.00 84.94 263 GLY A CA 1
ATOM 2078 C C . GLY A 1 263 ? -12.623 7.673 22.099 1.00 84.94 263 GLY A C 1
ATOM 2079 O O . GLY A 1 263 ? -13.806 7.392 21.894 1.00 84.94 263 GLY A O 1
ATOM 2080 N N . THR A 1 264 ? -11.675 7.531 21.181 1.00 77.44 264 THR A N 1
ATOM 2081 C CA . THR A 1 264 ? -11.914 6.925 19.867 1.00 77.44 264 THR A CA 1
ATOM 2082 C C . THR A 1 264 ? -11.568 5.442 19.926 1.00 77.44 264 THR A C 1
ATOM 2084 O O . THR A 1 264 ? -10.485 5.079 20.385 1.00 77.44 264 THR A O 1
ATOM 2087 N N . LEU A 1 265 ? -12.469 4.576 19.455 1.00 78.81 265 LEU A N 1
ATOM 2088 C CA . LEU A 1 265 ? -12.187 3.147 19.322 1.00 78.81 265 LEU A CA 1
ATOM 2089 C C . LEU A 1 265 ? -11.075 2.947 18.284 1.00 78.81 265 LEU A C 1
ATOM 2091 O O . LEU A 1 265 ? -11.254 3.283 17.117 1.00 78.81 265 LEU A O 1
ATOM 2095 N N . ALA A 1 266 ? -9.922 2.444 18.723 1.00 69.31 266 ALA A N 1
ATOM 2096 C CA . ALA A 1 266 ? -8.739 2.305 17.876 1.00 69.31 266 ALA A CA 1
ATOM 2097 C C . ALA A 1 266 ? -8.749 0.994 17.077 1.00 69.31 266 ALA A C 1
ATOM 2099 O O . ALA A 1 266 ? -8.221 0.937 15.973 1.00 69.31 266 ALA A O 1
ATOM 2100 N N . SER A 1 267 ? -9.322 -0.067 17.644 1.00 69.50 267 SER A N 1
ATOM 2101 C CA . SER A 1 267 ? -9.549 -1.352 16.974 1.00 69.50 267 SER A CA 1
ATOM 2102 C C . SER A 1 267 ? -10.615 -2.160 17.709 1.00 69.50 267 SER A C 1
ATOM 2104 O O . SER A 1 267 ? -10.991 -1.844 18.843 1.00 69.50 267 SER A O 1
ATOM 2106 N N . GLY A 1 268 ? -11.099 -3.191 17.030 1.00 70.56 268 GLY A N 1
ATOM 2107 C CA . GLY A 1 268 ? -12.127 -4.116 17.460 1.00 70.56 268 GLY A CA 1
ATOM 2108 C C . GLY A 1 268 ? -13.532 -3.552 17.328 1.00 70.56 268 GLY A C 1
ATOM 2109 O O . GLY A 1 268 ? -13.763 -2.453 16.824 1.00 70.56 268 GLY A O 1
ATOM 2110 N N . VAL A 1 269 ? -14.485 -4.329 17.819 1.00 76.75 269 VAL A N 1
ATOM 2111 C CA . VAL A 1 269 ? -15.871 -3.908 18.005 1.00 76.75 269 VAL A CA 1
ATOM 2112 C C . VAL A 1 269 ? -16.173 -3.965 19.496 1.00 76.75 269 VAL A C 1
ATOM 2114 O O . VAL A 1 269 ? -15.706 -4.861 20.192 1.00 76.75 269 VAL A O 1
ATOM 2117 N N . VAL A 1 270 ? -16.949 -3.003 19.991 1.00 80.81 270 VAL A N 1
ATOM 2118 C CA . VAL A 1 270 ? -17.471 -3.015 21.360 1.00 80.81 270 VAL A CA 1
ATOM 2119 C C . VAL A 1 270 ? -18.988 -3.040 21.315 1.00 80.81 270 VAL A C 1
ATOM 2121 O O . VAL A 1 270 ? -19.616 -2.285 20.573 1.00 80.81 270 VAL A O 1
ATOM 2124 N N . ARG A 1 271 ? -19.582 -3.927 22.104 1.00 80.56 271 ARG A N 1
ATOM 2125 C CA . ARG A 1 271 ? -21.024 -4.099 22.237 1.00 80.56 271 ARG A CA 1
ATOM 2126 C C . ARG A 1 271 ? -21.435 -3.916 23.687 1.00 80.56 271 ARG A C 1
ATOM 2128 O O . ARG A 1 271 ? -20.662 -4.096 24.632 1.00 80.56 271 ARG A O 1
ATOM 2135 N N . LYS A 1 272 ? -22.704 -3.569 23.873 1.00 81.62 272 LYS A N 1
ATOM 2136 C CA . LYS A 1 272 ? -23.317 -3.564 25.195 1.00 81.62 272 LYS A CA 1
ATOM 2137 C C . LYS A 1 272 ? -23.258 -4.971 25.780 1.00 81.62 272 LYS A C 1
ATOM 2139 O O . LYS A 1 272 ? -23.673 -5.945 25.160 1.00 81.62 272 LYS A O 1
ATOM 2144 N N . GLY A 1 273 ? -22.754 -5.058 27.000 1.00 81.56 273 GLY A N 1
ATOM 2145 C CA . GLY A 1 273 ? -22.582 -6.307 27.716 1.00 81.56 273 GLY A CA 1
ATOM 2146 C C . GLY A 1 273 ? -21.254 -7.024 27.477 1.00 81.56 273 GLY A C 1
ATOM 2147 O O . GLY A 1 273 ? -21.061 -8.063 28.105 1.00 81.56 273 GLY A O 1
ATOM 2148 N N . ASP A 1 274 ? -20.345 -6.493 26.659 1.00 83.25 274 ASP A N 1
ATOM 2149 C CA . ASP A 1 274 ? -19.013 -7.083 26.515 1.00 83.25 274 ASP A CA 1
ATOM 2150 C C . ASP A 1 274 ? -18.227 -6.990 27.826 1.00 83.25 274 ASP A C 1
ATOM 2152 O O . ASP A 1 274 ? -18.315 -6.000 28.565 1.00 83.25 274 ASP A O 1
ATOM 2156 N N . GLU A 1 275 ? -17.458 -8.036 28.118 1.00 88.25 275 GLU A N 1
ATOM 2157 C CA . GLU A 1 275 ? -16.467 -8.015 29.188 1.00 88.25 275 GLU A CA 1
ATOM 2158 C C . GLU A 1 275 ? -15.211 -7.300 28.694 1.00 88.25 275 GLU A C 1
ATOM 2160 O O . GLU A 1 275 ? -14.695 -7.575 27.614 1.00 88.25 275 GLU A O 1
ATOM 2165 N N . VAL A 1 276 ? -14.724 -6.356 29.492 1.00 89.88 276 VAL A N 1
ATOM 2166 C CA . VAL A 1 276 ? -13.574 -5.515 29.159 1.00 89.88 276 VAL A CA 1
ATOM 2167 C C . VAL A 1 276 ? -12.588 -5.503 30.312 1.00 89.88 276 VAL A C 1
ATOM 2169 O O . VAL A 1 276 ? -12.974 -5.581 31.479 1.00 89.88 276 VAL A O 1
ATOM 2172 N N . VAL A 1 277 ? -11.304 -5.356 29.997 1.00 92.12 277 VAL A N 1
ATOM 2173 C CA . VAL A 1 277 ? -10.231 -5.266 30.992 1.00 92.12 277 VAL A CA 1
ATOM 2174 C C . VAL A 1 277 ? -9.531 -3.921 30.864 1.00 92.12 277 VAL A C 1
ATOM 2176 O O . VAL A 1 277 ? -9.077 -3.538 29.789 1.00 92.12 277 VAL A O 1
ATOM 2179 N N . ALA A 1 278 ? -9.422 -3.198 31.978 1.00 89.44 278 ALA A N 1
ATOM 2180 C CA . ALA A 1 278 ? -8.727 -1.920 32.032 1.00 89.44 278 ALA A CA 1
ATOM 2181 C C . ALA A 1 278 ? -7.226 -2.116 32.290 1.00 89.44 278 ALA A C 1
ATOM 2183 O O . ALA A 1 278 ? -6.811 -2.467 33.401 1.00 89.44 278 ALA A O 1
ATOM 2184 N N . LEU A 1 279 ? -6.399 -1.829 31.286 1.00 87.88 279 LEU A N 1
ATOM 2185 C CA . LEU A 1 279 ? -4.940 -1.827 31.408 1.00 87.88 279 LEU A CA 1
ATOM 2186 C C . LEU A 1 279 ? -4.411 -0.458 31.886 1.00 87.88 279 LEU A C 1
ATOM 2188 O O . LEU A 1 279 ? -5.022 0.566 31.582 1.00 87.88 279 LEU A O 1
ATOM 2192 N N . PRO A 1 280 ? -3.303 -0.421 32.655 1.00 85.44 280 PRO A N 1
ATOM 2193 C CA . PRO A 1 280 ? -2.488 -1.562 33.100 1.00 85.44 280 PRO A CA 1
ATOM 2194 C C . PRO A 1 280 ? -3.030 -2.274 34.354 1.00 85.44 280 PRO A C 1
ATOM 2196 O O . PRO A 1 280 ? -2.453 -3.258 34.796 1.00 85.44 280 PRO A O 1
ATOM 2199 N N . SER A 1 281 ? -4.132 -1.799 34.944 1.00 87.88 281 SER A N 1
ATOM 2200 C CA . SER A 1 281 ? -4.623 -2.285 36.246 1.00 87.88 281 SER A CA 1
ATOM 2201 C C . SER A 1 281 ? -5.129 -3.735 36.273 1.00 87.88 281 SER A C 1
ATOM 2203 O O . SER A 1 281 ? -5.324 -4.281 37.356 1.00 87.88 281 SER A O 1
ATOM 2205 N N . GLY A 1 282 ? -5.415 -4.330 35.111 1.00 87.94 282 GLY A N 1
ATOM 2206 C CA . GLY A 1 282 ? -5.936 -5.695 34.978 1.00 87.94 282 GLY A CA 1
ATOM 2207 C C . GLY A 1 282 ? -7.377 -5.886 35.466 1.00 87.94 282 GLY A C 1
ATOM 2208 O O . GLY A 1 282 ? -7.862 -7.012 35.513 1.00 87.94 282 GLY A O 1
ATOM 2209 N N . LYS A 1 283 ? -8.086 -4.814 35.842 1.00 88.12 283 LYS A N 1
ATOM 2210 C CA . LYS A 1 283 ? -9.446 -4.917 36.386 1.00 88.12 283 LYS A CA 1
ATOM 2211 C C . LYS A 1 283 ? -10.465 -5.189 35.282 1.00 88.12 283 LYS A C 1
ATOM 2213 O O . LYS A 1 283 ? -10.578 -4.397 34.346 1.00 88.12 283 LYS A O 1
ATOM 2218 N N . GLY A 1 284 ? -11.223 -6.273 35.438 1.00 91.06 284 GLY A N 1
ATOM 2219 C CA . GLY A 1 284 ? -12.366 -6.606 34.593 1.00 91.06 284 GLY A CA 1
ATOM 2220 C C . GLY A 1 284 ? -13.598 -5.757 34.915 1.00 91.06 284 GLY A C 1
ATOM 2221 O O . GLY A 1 284 ? -13.825 -5.369 36.062 1.00 91.06 284 GLY A O 1
ATOM 2222 N N . SER A 1 285 ? -14.394 -5.463 33.896 1.00 91.75 285 SER A N 1
ATOM 2223 C CA . SER A 1 285 ? -15.699 -4.811 33.998 1.00 91.75 285 SER A CA 1
ATOM 2224 C C . SER A 1 285 ? -16.584 -5.251 32.830 1.00 91.75 285 SER A C 1
ATOM 2226 O O . SER A 1 285 ? -16.131 -5.955 31.931 1.00 91.75 285 SER A O 1
ATOM 2228 N N . LYS A 1 286 ? -17.845 -4.819 32.823 1.00 91.44 286 LYS A N 1
ATOM 2229 C CA . LYS A 1 286 ? -18.796 -5.072 31.738 1.00 91.44 286 LYS A CA 1
ATOM 2230 C C . LYS A 1 286 ? -19.313 -3.757 31.165 1.00 91.44 286 LYS A C 1
ATOM 2232 O O . LYS A 1 286 ? -19.627 -2.835 31.921 1.00 91.44 286 LYS A O 1
ATOM 2237 N N . VAL A 1 287 ? -19.423 -3.667 29.844 1.00 90.00 287 VAL A N 1
ATOM 2238 C CA . VAL A 1 287 ? -19.968 -2.483 29.166 1.00 90.00 287 VAL A CA 1
ATOM 2239 C C . VAL A 1 287 ? -21.463 -2.382 29.461 1.00 90.00 287 VAL A C 1
ATOM 2241 O O . VAL A 1 287 ? -22.243 -3.238 29.049 1.00 90.00 287 VAL A O 1
ATOM 2244 N N . LYS A 1 288 ? -21.882 -1.342 30.189 1.00 88.12 288 LYS A N 1
ATOM 2245 C CA . LYS A 1 288 ? -23.300 -1.123 30.523 1.00 88.12 288 LYS A CA 1
ATOM 2246 C C . LYS A 1 288 ? -24.084 -0.493 29.370 1.00 88.12 288 LYS A C 1
ATOM 2248 O O . LYS A 1 288 ? -25.219 -0.891 29.140 1.00 88.12 288 LYS A O 1
ATOM 2253 N N . SER A 1 289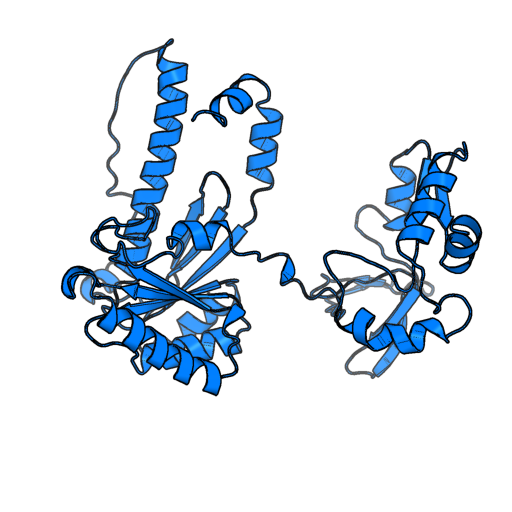 ? -23.495 0.483 28.686 1.00 87.50 289 SER A N 1
ATOM 2254 C CA . SER A 1 289 ? -24.086 1.209 27.558 1.00 87.50 289 SER A CA 1
ATOM 2255 C C . SER A 1 289 ? -22.990 1.896 26.737 1.00 87.50 289 SER A C 1
ATOM 2257 O O . SER A 1 289 ? -21.865 2.062 27.218 1.00 87.50 289 SER A O 1
ATOM 2259 N N . ILE A 1 290 ? -23.320 2.275 25.500 1.00 88.69 290 ILE A N 1
ATOM 2260 C CA . ILE A 1 290 ? -22.447 3.015 24.579 1.00 88.69 290 ILE A CA 1
ATOM 2261 C C . ILE A 1 290 ? -23.170 4.309 24.212 1.00 88.69 290 ILE A C 1
ATOM 2263 O O . ILE A 1 290 ? -24.290 4.268 23.706 1.00 88.69 290 ILE A O 1
ATOM 2267 N N . VAL A 1 291 ? -22.535 5.446 24.486 1.00 85.88 291 VAL A N 1
ATOM 2268 C CA . VAL A 1 291 ? -23.134 6.779 24.350 1.00 85.88 291 VAL A CA 1
ATOM 2269 C C . VAL A 1 291 ? -22.302 7.596 23.369 1.00 85.88 291 VAL A C 1
ATOM 2271 O O . VAL A 1 291 ? -21.083 7.681 23.524 1.00 85.88 291 VAL A O 1
ATOM 2274 N N . THR A 1 292 ? -22.954 8.188 22.373 1.00 82.88 292 THR A N 1
ATOM 2275 C CA . THR A 1 292 ? -22.382 9.151 21.427 1.00 82.88 292 THR A CA 1
ATOM 2276 C C . THR A 1 292 ? -22.961 10.544 21.700 1.00 82.88 292 THR A C 1
ATOM 2278 O O . THR A 1 292 ? -23.774 10.727 22.606 1.00 82.88 292 THR A O 1
ATOM 2281 N N . PHE A 1 293 ? -22.542 11.547 20.924 1.00 71.62 293 PHE A N 1
ATOM 2282 C CA . PHE A 1 293 ? -23.120 12.894 20.999 1.00 71.62 293 PHE A CA 1
ATOM 2283 C C . PHE A 1 293 ? -24.640 12.904 20.750 1.00 71.62 293 PHE A C 1
ATOM 2285 O O . PHE A 1 293 ? -25.353 13.708 21.340 1.00 71.62 293 PHE A O 1
ATOM 2292 N N . GLU A 1 294 ? -25.127 11.979 19.923 1.00 70.06 294 GLU A N 1
ATOM 2293 C CA . GLU A 1 294 ? -26.536 11.849 19.534 1.00 70.06 294 GLU A CA 1
ATOM 2294 C C . GLU A 1 294 ? -27.372 11.053 20.553 1.00 70.06 294 GLU A C 1
ATOM 2296 O O . GLU A 1 294 ? -28.589 10.996 20.425 1.00 70.06 294 GLU A O 1
ATOM 2301 N N . GLY A 1 295 ? -26.747 10.455 21.576 1.00 72.19 295 GLY A N 1
ATOM 2302 C CA . GLY A 1 295 ? -27.428 9.677 22.616 1.00 72.19 295 GLY A CA 1
ATOM 2303 C C . GLY A 1 295 ? -26.891 8.253 22.770 1.00 72.19 295 GLY A C 1
ATOM 2304 O O . GLY A 1 295 ? -25.781 7.928 22.346 1.00 72.19 295 GLY A O 1
ATOM 2305 N N . GLU A 1 296 ? -27.651 7.381 23.439 1.00 77.12 296 GLU A N 1
ATOM 2306 C CA . GLU A 1 296 ? -27.299 5.957 23.524 1.00 77.12 296 GLU A CA 1
ATOM 2307 C C . GLU A 1 296 ? -27.520 5.303 22.153 1.00 77.12 296 GLU A C 1
ATOM 2309 O O . GLU A 1 296 ? -28.611 5.394 21.601 1.00 77.12 296 GLU A O 1
ATOM 2314 N N . LEU A 1 297 ? -26.503 4.626 21.605 1.00 68.12 297 LEU A N 1
ATOM 2315 C CA . LEU A 1 297 ? -26.519 4.119 20.222 1.00 68.12 297 LEU A CA 1
ATOM 2316 C C . LEU A 1 297 ? -27.730 3.211 19.927 1.00 68.12 297 LEU A C 1
ATOM 2318 O O . LEU A 1 297 ? -28.322 3.275 18.852 1.00 68.12 297 LEU A O 1
ATOM 2322 N N . GLU A 1 298 ? -28.114 2.372 20.895 1.00 63.88 298 GLU A N 1
ATOM 2323 C CA . GLU A 1 298 ? -29.292 1.505 20.779 1.00 63.88 298 GLU A CA 1
ATOM 2324 C C . GLU A 1 298 ? -30.595 2.308 20.767 1.00 63.88 298 GLU A C 1
ATOM 2326 O O . GLU A 1 298 ? -31.487 1.997 19.987 1.00 63.88 298 GLU A O 1
ATOM 2331 N N . GLN A 1 299 ? -30.702 3.348 21.593 1.00 58.19 299 GLN A N 1
ATOM 2332 C CA . GLN A 1 299 ? -31.883 4.204 21.653 1.00 58.19 299 GLN A CA 1
ATOM 2333 C C . GLN A 1 299 ? -31.994 5.082 20.396 1.00 58.19 299 GLN A C 1
ATOM 2335 O O . GLN A 1 299 ? -33.077 5.215 19.840 1.00 58.19 299 GLN A O 1
ATOM 2340 N N . ALA A 1 300 ? -30.870 5.577 19.872 1.00 56.59 300 ALA A N 1
ATOM 2341 C CA . ALA A 1 300 ? -30.825 6.336 18.624 1.00 56.59 300 ALA A CA 1
ATOM 2342 C C . ALA A 1 300 ? -31.344 5.518 17.424 1.00 56.59 300 ALA A C 1
ATOM 2344 O O . ALA A 1 300 ? -32.108 6.030 16.609 1.00 56.59 300 ALA A O 1
ATOM 2345 N N . LEU A 1 301 ? -31.003 4.223 17.335 1.00 60.19 301 LEU A N 1
ATOM 2346 C CA . LEU A 1 301 ? -31.566 3.321 16.317 1.00 60.19 301 LEU A CA 1
ATOM 2347 C C . LEU A 1 301 ? -33.080 3.112 16.488 1.00 60.19 301 LEU A C 1
ATOM 2349 O O . LEU A 1 301 ? -33.796 2.993 15.494 1.00 60.19 301 LEU A O 1
ATOM 2353 N N . GLN A 1 302 ? -33.573 3.079 17.729 1.00 57.22 302 GLN A N 1
ATOM 2354 C CA . GLN A 1 302 ? -35.008 2.980 18.023 1.00 57.22 302 GLN A CA 1
ATOM 2355 C C . GLN A 1 302 ? -35.768 4.261 17.646 1.00 57.22 302 GLN A C 1
ATOM 2357 O O . GLN A 1 302 ? -36.891 4.184 17.152 1.00 57.22 302 GLN A O 1
ATOM 2362 N N . GLU A 1 303 ? -35.158 5.430 17.843 1.00 55.22 303 GLU A N 1
ATOM 2363 C CA . GLU A 1 303 ? -35.762 6.744 17.585 1.00 55.22 303 GLU A CA 1
ATOM 2364 C C . GLU A 1 303 ? -35.823 7.115 16.092 1.00 55.22 303 GLU A C 1
ATOM 2366 O O . GLU A 1 303 ? -36.584 8.006 15.721 1.00 55.22 303 GLU A O 1
ATOM 2371 N N . GLN A 1 304 ? -35.122 6.390 15.208 1.00 64.00 304 GLN A N 1
ATOM 2372 C CA . GLN A 1 304 ? -35.192 6.601 13.751 1.00 64.00 304 GLN A CA 1
ATOM 2373 C C . GLN A 1 304 ? -36.554 6.261 13.108 1.00 64.00 304 GLN A C 1
ATOM 2375 O O . GLN A 1 304 ? -36.737 6.487 11.913 1.00 64.00 304 GLN A O 1
ATOM 2380 N N . GLY A 1 305 ? -37.528 5.756 13.872 1.00 54.97 305 GLY A N 1
ATOM 2381 C CA . GLY A 1 305 ? -38.923 5.672 13.421 1.00 54.97 305 GLY A CA 1
ATOM 2382 C C . GLY A 1 305 ? -39.221 4.550 12.423 1.00 54.97 305 GLY A C 1
ATOM 2383 O O . GLY A 1 305 ? -40.204 4.628 11.686 1.00 54.97 305 GLY A O 1
ATOM 2384 N N . TRP A 1 306 ? -38.404 3.494 12.394 1.00 66.69 306 TRP A N 1
ATOM 2385 C CA . TRP A 1 306 ? -38.679 2.301 11.593 1.00 66.69 306 TRP A CA 1
ATOM 2386 C C . TRP A 1 306 ? -40.032 1.680 11.999 1.00 66.69 306 TRP A C 1
ATOM 2388 O O . TRP A 1 306 ? -40.264 1.485 13.195 1.00 66.69 306 TRP A O 1
ATOM 2398 N N . PRO A 1 307 ? -40.918 1.318 11.044 1.00 65.44 307 PRO A N 1
ATOM 2399 C CA . PRO A 1 307 ? -42.209 0.688 11.354 1.00 65.44 307 PRO A CA 1
ATOM 2400 C C . PRO A 1 307 ? -42.071 -0.582 12.211 1.00 65.44 307 PRO A C 1
ATOM 2402 O O . PRO A 1 307 ? -42.924 -0.874 13.054 1.00 65.44 307 PRO A O 1
ATOM 2405 N N . GLN A 1 308 ? -40.964 -1.302 12.009 1.00 71.94 308 GLN A N 1
ATOM 2406 C CA . GLN A 1 308 ? -40.531 -2.470 12.764 1.00 71.94 308 GLN A CA 1
ATOM 2407 C C . GLN A 1 308 ? -38.998 -2.539 12.713 1.00 71.94 308 GLN A C 1
ATOM 2409 O O . GLN A 1 308 ? -38.411 -2.436 11.636 1.00 71.94 308 GLN A O 1
ATOM 2414 N N . LEU A 1 309 ? -38.342 -2.718 13.862 1.00 71.12 309 LEU A N 1
ATOM 2415 C CA . LEU A 1 309 ? -36.886 -2.889 13.953 1.00 71.12 309 LEU A CA 1
ATOM 2416 C C . LEU A 1 309 ? -36.576 -4.187 14.695 1.00 71.12 309 LEU A C 1
ATOM 2418 O O . LEU A 1 309 ? -36.856 -4.308 15.886 1.00 71.12 309 LEU A O 1
ATOM 2422 N N . THR A 1 310 ? -35.961 -5.148 14.009 1.00 75.81 310 THR A N 1
ATOM 2423 C CA . THR A 1 310 ? -35.530 -6.409 14.626 1.00 75.81 310 THR A CA 1
ATOM 2424 C C . THR A 1 310 ? -34.011 -6.449 14.725 1.00 75.81 310 THR A C 1
ATOM 2426 O O . THR A 1 310 ? -33.318 -6.414 13.711 1.00 75.81 310 THR A O 1
ATOM 2429 N N . ILE A 1 311 ? -33.486 -6.555 15.947 1.00 75.19 311 ILE A N 1
ATOM 2430 C CA . ILE A 1 311 ? -32.048 -6.667 16.215 1.00 75.19 311 ILE A CA 1
ATOM 2431 C C . ILE A 1 311 ? -31.738 -8.111 16.622 1.00 75.19 311 ILE A C 1
ATOM 2433 O O . ILE A 1 311 ? -32.013 -8.528 17.752 1.00 75.19 311 ILE A O 1
ATOM 2437 N N . ALA A 1 312 ? -31.167 -8.881 15.692 1.00 77.06 312 ALA A N 1
ATOM 2438 C CA . ALA A 1 312 ? -30.758 -10.267 15.914 1.00 77.06 312 ALA A CA 1
ATOM 2439 C C . ALA A 1 312 ? -29.327 -10.350 16.466 1.00 77.06 312 ALA A C 1
ATOM 2441 O O . ALA A 1 312 ? -28.405 -9.739 15.924 1.00 77.06 312 ALA A O 1
ATOM 2442 N N . ARG A 1 313 ? -29.132 -11.130 17.536 1.00 72.38 313 ARG A N 1
ATOM 2443 C CA . ARG A 1 313 ? -27.843 -11.285 18.232 1.00 72.38 313 ARG A CA 1
ATOM 2444 C C . ARG A 1 313 ? -27.379 -12.751 18.265 1.00 72.38 313 ARG A C 1
ATOM 2446 O O . ARG A 1 313 ? -27.504 -13.427 19.292 1.00 72.38 313 ARG A O 1
ATOM 2453 N N . PRO A 1 314 ? -26.850 -13.280 17.145 1.00 75.44 314 PRO A N 1
ATOM 2454 C CA . PRO A 1 314 ? -26.216 -14.593 17.135 1.00 75.44 314 PRO A CA 1
ATOM 2455 C C . PRO A 1 314 ? -24.851 -14.534 17.838 1.00 75.44 314 PRO A C 1
ATOM 2457 O O . PRO A 1 314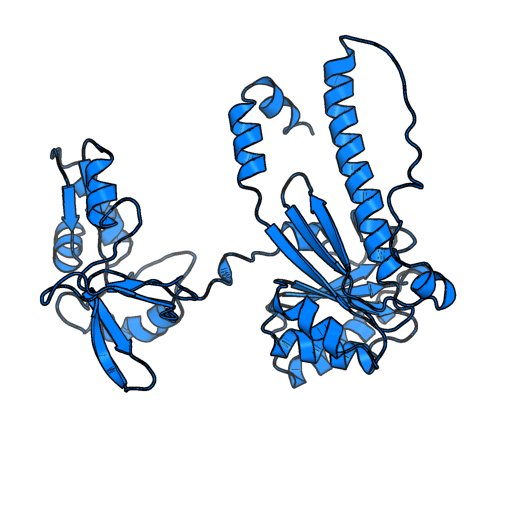 ? -24.064 -13.613 17.617 1.00 75.44 314 PRO A O 1
ATOM 2460 N N . SER A 1 315 ? -24.564 -15.519 18.686 1.00 69.31 315 SER A N 1
ATOM 2461 C CA . SER A 1 315 ? -23.283 -15.646 19.391 1.00 69.31 315 SER A CA 1
ATOM 2462 C C . SER A 1 315 ? -22.166 -16.201 18.513 1.00 69.31 315 SER A C 1
ATOM 2464 O O . SER A 1 315 ? -21.038 -15.721 18.580 1.00 69.31 315 SER A O 1
ATOM 2466 N N . LEU A 1 316 ? -22.485 -17.184 17.671 1.00 72.12 316 LEU A N 1
ATOM 2467 C CA . LEU A 1 316 ? -21.595 -17.759 16.669 1.00 72.12 316 LEU A CA 1
ATOM 2468 C C . LEU A 1 316 ? -22.435 -18.247 15.487 1.00 72.12 316 LEU A C 1
ATOM 2470 O O . LEU A 1 316 ? -23.503 -18.819 15.701 1.00 72.12 316 LEU A O 1
ATOM 2474 N N . LEU A 1 317 ? -21.968 -18.035 14.259 1.00 74.38 317 LEU A N 1
ATOM 2475 C CA . LEU A 1 317 ? -22.655 -18.478 13.045 1.00 74.38 317 LEU A CA 1
ATOM 2476 C C . LEU A 1 317 ? -21.981 -19.725 12.457 1.00 74.38 317 LEU A C 1
ATOM 2478 O O . LEU A 1 317 ? -20.763 -19.783 12.304 1.00 74.38 317 LEU A O 1
ATOM 2482 N N . PHE A 1 318 ? -22.772 -20.735 12.124 1.00 74.69 318 PHE A N 1
ATOM 2483 C CA . PHE A 1 318 ? -22.342 -21.963 11.454 1.00 74.69 318 PHE A CA 1
ATOM 2484 C C . PHE A 1 318 ? -22.903 -22.030 10.031 1.00 74.69 318 PHE A C 1
ATOM 2486 O O . PHE A 1 318 ? -23.749 -21.222 9.658 1.00 74.69 318 PHE A O 1
ATOM 2493 N N . GLY A 1 319 ? -22.440 -22.991 9.235 1.00 73.12 319 GLY A N 1
ATOM 2494 C CA . GLY A 1 319 ? -22.980 -23.253 7.899 1.00 73.12 319 GLY A CA 1
ATOM 2495 C C . GLY A 1 319 ? -22.200 -22.588 6.759 1.00 73.12 319 GLY A C 1
ATOM 2496 O O . GLY A 1 319 ? -21.219 -21.889 7.011 1.00 73.12 319 GLY A O 1
ATOM 2497 N N . PRO A 1 320 ? -22.591 -22.855 5.499 1.00 65.69 320 PRO A N 1
ATOM 2498 C CA . PRO A 1 320 ? -21.863 -22.412 4.316 1.00 65.69 320 PRO A CA 1
ATOM 2499 C C . PRO A 1 320 ? -21.991 -20.897 4.127 1.00 65.69 320 PRO A C 1
ATOM 2501 O O . PRO A 1 320 ? -23.092 -20.362 4.017 1.00 65.69 320 PRO A O 1
ATOM 2504 N N . ARG A 1 321 ? -20.844 -20.221 4.090 1.00 70.06 321 ARG A N 1
ATOM 2505 C CA . ARG A 1 321 ? -20.692 -18.786 3.835 1.00 70.06 321 ARG A CA 1
ATOM 2506 C C . ARG A 1 321 ? -19.345 -18.542 3.165 1.00 70.06 321 ARG A C 1
ATOM 2508 O O . ARG A 1 321 ? -18.436 -19.355 3.319 1.00 70.06 321 ARG A O 1
ATOM 2515 N N . GLU A 1 322 ? -19.240 -17.447 2.421 1.00 61.47 322 GLU A N 1
ATOM 2516 C CA . GLU A 1 322 ? -18.019 -17.097 1.682 1.00 61.47 322 GLU A CA 1
ATOM 2517 C C . GLU A 1 322 ? -16.854 -16.755 2.620 1.00 61.47 322 GLU A C 1
ATOM 2519 O O . GLU A 1 322 ? -15.705 -17.056 2.311 1.00 61.47 322 GLU A O 1
ATOM 2524 N N . GLU A 1 323 ? -17.152 -16.228 3.811 1.00 55.16 323 GLU A N 1
ATOM 2525 C CA . GLU A 1 323 ? -16.144 -15.807 4.781 1.00 55.16 323 GLU A CA 1
ATOM 2526 C C . GLU A 1 323 ? -16.422 -16.353 6.185 1.00 55.16 323 GLU A C 1
ATOM 2528 O O . GLU A 1 323 ? -17.537 -16.277 6.711 1.00 55.16 323 GLU A O 1
ATOM 2533 N N . PHE A 1 324 ? -15.371 -16.866 6.824 1.00 54.69 324 PHE A N 1
ATOM 2534 C CA . PHE A 1 324 ? -15.369 -17.284 8.224 1.00 54.69 324 PHE A CA 1
ATOM 2535 C C . PHE A 1 324 ? -14.287 -16.519 8.974 1.00 54.69 324 PHE A C 1
ATOM 2537 O O . PHE A 1 324 ? -13.162 -16.389 8.489 1.00 54.69 324 PHE A O 1
ATOM 2544 N N . ARG A 1 325 ? -14.575 -16.082 10.202 1.00 60.97 325 ARG A N 1
ATOM 2545 C CA . ARG A 1 325 ? -13.525 -15.564 11.082 1.00 60.97 325 ARG A CA 1
ATOM 2546 C C . ARG A 1 325 ? -12.716 -16.734 11.627 1.00 60.97 325 ARG A C 1
ATOM 2548 O O . ARG A 1 325 ? -13.267 -17.774 11.986 1.00 60.97 325 ARG A O 1
ATOM 2555 N N . LEU A 1 326 ? -11.405 -16.555 11.764 1.00 57.81 326 LEU A N 1
ATOM 2556 C CA . LEU A 1 326 ? -10.502 -17.610 12.239 1.00 57.81 326 LEU A CA 1
ATOM 2557 C C . LEU A 1 326 ? -10.912 -18.146 13.626 1.00 57.81 326 LEU A C 1
ATOM 2559 O O . LEU A 1 326 ? -10.879 -19.351 13.874 1.00 57.81 326 LEU A O 1
ATOM 2563 N N . ALA A 1 327 ? -11.380 -17.254 14.505 1.00 58.81 327 ALA A N 1
ATOM 2564 C CA . ALA A 1 327 ? -11.926 -17.605 15.813 1.00 58.81 327 ALA A CA 1
ATOM 2565 C C . ALA A 1 327 ? -13.208 -18.449 15.722 1.00 58.81 327 ALA A C 1
ATOM 2567 O O . ALA A 1 327 ? -13.431 -19.298 16.576 1.00 58.81 327 ALA A O 1
ATOM 2568 N N . GLU A 1 328 ? -14.029 -18.274 14.684 1.00 63.44 328 GLU A N 1
ATOM 2569 C CA . GLU A 1 328 ? -15.227 -19.090 14.465 1.00 63.44 328 GLU A CA 1
ATOM 2570 C C . GLU A 1 328 ? -14.855 -20.498 14.005 1.00 63.44 328 GLU A C 1
ATOM 2572 O O . GLU A 1 328 ? -15.447 -21.458 14.482 1.00 63.44 328 GLU A O 1
ATOM 2577 N N . ILE A 1 329 ? -13.833 -20.638 13.154 1.00 66.00 329 ILE A N 1
ATOM 2578 C CA . ILE A 1 329 ? -13.310 -21.944 12.720 1.00 66.00 329 ILE A CA 1
ATOM 2579 C C . ILE A 1 329 ? -12.745 -22.717 13.920 1.00 66.00 329 ILE A C 1
ATOM 2581 O O . ILE A 1 329 ? -13.030 -23.902 14.091 1.00 66.00 329 ILE A O 1
ATOM 2585 N N . LEU A 1 330 ? -11.980 -22.035 14.779 1.00 66.56 330 LEU A N 1
ATOM 2586 C CA . LEU A 1 330 ? -11.363 -22.628 15.969 1.00 66.56 330 LEU A CA 1
ATOM 2587 C C . LEU A 1 330 ? -12.377 -22.917 17.085 1.00 66.56 330 LEU A C 1
ATOM 2589 O O . LEU A 1 330 ? -12.278 -23.944 17.755 1.00 66.56 330 LEU A O 1
ATOM 2593 N N . ALA A 1 331 ? -13.357 -22.034 17.290 1.00 65.62 331 ALA A N 1
ATOM 2594 C CA . ALA A 1 331 ? -14.369 -22.187 18.330 1.00 65.62 331 ALA A CA 1
ATOM 2595 C C . ALA A 1 331 ? -15.540 -23.080 17.903 1.00 65.62 331 ALA A C 1
ATOM 2597 O O . ALA A 1 331 ? -16.245 -23.581 18.777 1.00 65.62 331 ALA A O 1
ATOM 2598 N N . ALA A 1 332 ? -15.761 -23.324 16.606 1.00 67.75 332 ALA A N 1
ATOM 2599 C CA . ALA A 1 332 ? -16.917 -24.078 16.117 1.00 67.75 332 ALA A CA 1
ATOM 2600 C C . ALA A 1 332 ? -17.094 -25.482 16.718 1.00 67.75 332 ALA A C 1
ATOM 2602 O O . ALA A 1 332 ? -18.227 -25.820 17.078 1.00 67.75 332 ALA A O 1
ATOM 2603 N N . PRO A 1 333 ? -16.036 -26.297 16.901 1.00 71.19 333 PRO A N 1
ATOM 2604 C CA . PRO A 1 333 ? -16.170 -27.604 17.540 1.00 71.19 333 PRO A CA 1
ATOM 2605 C C . PRO A 1 333 ? -16.650 -27.496 18.994 1.00 71.19 333 PRO A C 1
ATOM 2607 O O . PRO A 1 333 ? -17.463 -28.300 19.442 1.00 71.19 333 PRO A O 1
ATOM 2610 N N . ILE A 1 334 ? -16.182 -26.474 19.716 1.00 70.62 334 ILE A N 1
ATOM 2611 C CA . ILE A 1 334 ? -16.480 -26.246 21.137 1.00 70.62 334 ILE A CA 1
ATOM 2612 C C . ILE A 1 334 ? -17.873 -25.623 21.293 1.00 70.62 334 ILE A C 1
ATOM 2614 O O . ILE A 1 334 ? -18.680 -26.060 22.112 1.00 70.62 334 ILE A O 1
ATOM 2618 N N . ALA A 1 335 ? -18.194 -24.637 20.460 1.00 67.69 335 ALA A N 1
ATOM 2619 C CA . ALA A 1 335 ? -19.459 -23.916 20.472 1.00 67.69 335 ALA A CA 1
ATOM 2620 C C . ALA A 1 335 ? -20.661 -24.780 20.057 1.00 67.69 335 ALA A C 1
ATOM 2622 O O . ALA A 1 335 ? -21.791 -24.426 20.372 1.00 67.69 335 ALA A O 1
ATOM 2623 N N . ARG A 1 336 ? -20.451 -25.938 19.416 1.00 70.50 336 ARG A N 1
ATOM 2624 C CA . ARG A 1 336 ? -21.506 -26.951 19.208 1.00 70.50 336 ARG A CA 1
ATOM 2625 C C . ARG A 1 336 ? -21.881 -27.721 20.475 1.00 70.50 336 ARG A C 1
ATOM 2627 O O . ARG A 1 336 ? -22.909 -28.386 20.493 1.00 70.50 336 ARG A O 1
ATOM 2634 N N . ILE A 1 337 ? -21.063 -27.662 21.520 1.00 72.31 337 ILE A N 1
ATOM 2635 C CA . ILE A 1 337 ? -21.251 -28.438 22.756 1.00 72.31 337 ILE A CA 1
ATOM 2636 C C . ILE A 1 337 ? -21.618 -27.513 23.929 1.00 72.31 337 ILE A C 1
ATOM 2638 O O . ILE A 1 337 ? -22.215 -27.955 24.909 1.00 72.31 337 ILE A O 1
ATOM 2642 N N . LEU A 1 338 ? -21.329 -26.211 23.823 1.00 69.25 338 LEU A N 1
ATOM 2643 C CA . LEU A 1 338 ? -21.699 -25.223 24.837 1.00 69.25 338 LEU A CA 1
ATOM 2644 C C . LEU A 1 338 ? -23.229 -25.051 24.937 1.00 69.25 338 LEU A C 1
ATOM 2646 O O . LEU A 1 338 ? -23.903 -25.077 23.910 1.00 69.25 338 LEU A O 1
ATOM 2650 N N . PRO A 1 339 ? -23.802 -24.877 26.144 1.00 66.69 339 PRO A N 1
ATOM 2651 C CA . PRO A 1 339 ? -25.236 -24.657 26.330 1.00 66.69 339 PRO A CA 1
ATOM 2652 C C . PRO A 1 339 ? -25.653 -23.176 26.226 1.00 66.69 339 PRO A C 1
ATOM 2654 O O . PRO A 1 339 ? -24.866 -22.253 26.456 1.00 66.69 339 PRO A O 1
ATOM 2657 N N . GLY A 1 340 ? -26.940 -22.960 25.931 1.00 66.31 340 GLY A N 1
ATOM 2658 C CA . GLY A 1 340 ? -27.600 -21.648 25.935 1.00 66.31 340 GLY A CA 1
ATOM 2659 C C . GLY A 1 340 ? -27.016 -20.655 24.927 1.00 66.31 340 GLY A C 1
ATOM 2660 O O . GLY A 1 340 ? -26.657 -21.020 23.805 1.00 66.31 340 GLY A O 1
ATOM 2661 N N . LYS A 1 341 ? -26.860 -19.400 25.363 1.00 59.47 341 LYS A N 1
ATOM 2662 C CA . LYS A 1 341 ? -26.384 -18.274 24.543 1.00 59.47 341 LYS A CA 1
ATOM 2663 C C . LYS A 1 341 ? -25.016 -18.465 23.875 1.00 59.47 341 LYS A C 1
ATOM 2665 O O . LYS A 1 341 ? -24.717 -17.723 22.954 1.00 59.47 341 LYS A O 1
ATOM 2670 N N . TYR A 1 342 ? -24.186 -19.417 24.310 1.00 63.53 342 TYR A N 1
ATOM 2671 C CA . TYR A 1 342 ? -22.860 -19.681 23.721 1.00 63.53 342 TYR A CA 1
ATOM 2672 C C . TYR A 1 342 ? -22.869 -20.774 22.646 1.00 63.53 342 TYR A C 1
ATOM 2674 O O . TYR A 1 342 ? -21.831 -21.075 22.060 1.00 63.53 342 TYR A O 1
ATOM 2682 N N . HIS A 1 343 ? -24.030 -21.376 22.397 1.00 69.19 343 HIS A N 1
ATOM 2683 C CA . HIS A 1 343 ? -24.192 -22.370 21.354 1.00 69.19 343 HIS A CA 1
ATOM 2684 C C . HIS A 1 343 ? -24.419 -21.680 20.011 1.00 69.19 343 HIS A C 1
ATOM 2686 O O . HIS A 1 343 ? -25.333 -20.857 19.897 1.00 69.19 343 HIS A O 1
ATOM 2692 N N . GLY A 1 344 ? -23.618 -22.015 19.002 1.00 73.00 344 GLY A N 1
ATOM 2693 C CA . GLY A 1 344 ? -23.736 -21.366 17.696 1.00 73.00 344 GLY A CA 1
ATOM 2694 C C . GLY A 1 344 ? -25.037 -21.700 16.956 1.00 73.00 344 GLY A C 1
ATOM 2695 O O . GLY A 1 344 ? -25.808 -22.579 17.346 1.00 73.00 344 GLY A O 1
ATOM 2696 N N . ILE A 1 345 ? -25.313 -20.946 15.899 1.00 80.31 345 ILE A N 1
ATOM 2697 C CA . ILE A 1 345 ? -26.553 -20.993 15.121 1.00 80.31 345 ILE A CA 1
ATOM 2698 C C . ILE A 1 345 ? -26.189 -21.210 13.662 1.00 80.31 345 ILE A C 1
ATOM 2700 O O . ILE A 1 345 ? -25.349 -20.492 13.129 1.00 80.31 345 ILE A O 1
ATOM 2704 N N . GLU A 1 346 ? -26.826 -22.171 12.999 1.00 83.75 346 GLU A N 1
ATOM 2705 C CA . GLU A 1 346 ? -26.653 -22.353 11.558 1.00 83.75 346 GLU A CA 1
ATOM 2706 C C . GLU A 1 346 ? -27.175 -21.120 10.804 1.00 83.75 346 GLU A C 1
ATOM 2708 O O . GLU A 1 346 ? -28.257 -20.609 11.090 1.00 83.75 346 GLU A O 1
ATOM 2713 N N . ALA A 1 347 ? -26.429 -20.632 9.815 1.00 81.44 347 ALA A N 1
ATOM 2714 C CA . ALA A 1 347 ? -26.790 -19.451 9.031 1.00 81.44 347 ALA A CA 1
ATOM 2715 C C . ALA A 1 347 ? -28.155 -19.615 8.351 1.00 81.44 347 ALA A C 1
ATOM 2717 O O . ALA A 1 347 ? -28.925 -18.662 8.263 1.00 81.44 347 ALA A O 1
ATOM 2718 N N . CYS A 1 348 ? -28.497 -20.846 7.960 1.00 81.81 348 CYS A N 1
ATOM 2719 C CA . CYS A 1 348 ? -29.820 -21.195 7.446 1.00 81.81 348 CYS A CA 1
ATOM 2720 C C . CYS A 1 348 ? -30.930 -21.021 8.497 1.00 81.81 348 CYS A C 1
ATOM 2722 O O . CYS A 1 348 ? -32.039 -20.615 8.157 1.00 81.81 348 CYS A O 1
ATOM 2724 N N . ASP A 1 349 ? -30.651 -21.311 9.768 1.00 82.56 349 ASP A N 1
ATOM 2725 C CA . ASP A 1 349 ? -31.602 -21.128 10.868 1.00 82.56 349 ASP A CA 1
ATOM 2726 C C . ASP A 1 349 ? -31.765 -19.644 11.194 1.00 82.56 349 ASP A C 1
ATOM 2728 O O . ASP A 1 349 ? -32.886 -19.185 11.393 1.00 82.56 349 ASP A O 1
ATOM 2732 N N . LEU A 1 350 ? -30.671 -18.874 11.178 1.00 84.44 350 LEU A N 1
ATOM 2733 C CA . LEU A 1 350 ? -30.729 -17.418 11.308 1.00 84.44 350 LEU A CA 1
ATOM 2734 C C . LEU A 1 350 ? -31.550 -16.796 10.172 1.00 84.44 350 LEU A C 1
ATOM 2736 O O . LEU A 1 350 ? -32.433 -15.987 10.438 1.00 84.44 350 LEU A O 1
ATOM 2740 N N . ALA A 1 351 ? -31.296 -17.189 8.922 1.00 82.12 351 ALA A N 1
ATOM 2741 C CA . ALA A 1 351 ? -32.033 -16.692 7.765 1.00 82.12 351 ALA A CA 1
ATOM 2742 C C . ALA A 1 351 ? -33.528 -17.031 7.861 1.00 82.12 351 ALA A C 1
ATOM 2744 O O . ALA A 1 351 ? -34.369 -16.160 7.648 1.00 82.12 351 ALA A O 1
ATOM 2745 N N . ARG A 1 352 ? -33.873 -18.263 8.262 1.00 84.56 352 ARG A N 1
ATOM 2746 C CA . ARG A 1 352 ? -35.265 -18.668 8.518 1.00 84.56 352 ARG A CA 1
ATOM 2747 C C . ARG A 1 352 ? -35.903 -17.881 9.656 1.00 84.56 352 ARG A C 1
ATOM 2749 O O . ARG A 1 352 ? -37.048 -17.459 9.520 1.00 84.56 352 ARG A O 1
ATOM 2756 N N . ALA A 1 353 ? -35.177 -17.656 10.747 1.00 84.75 353 ALA A N 1
ATOM 2757 C CA . ALA A 1 353 ? -35.657 -16.866 11.872 1.00 84.75 353 ALA A CA 1
ATOM 2758 C C . ALA A 1 353 ? -35.926 -15.417 11.456 1.00 84.75 353 ALA A C 1
ATOM 2760 O O . ALA A 1 353 ? -37.006 -14.907 11.726 1.00 84.75 353 ALA A O 1
ATOM 2761 N N . LEU A 1 354 ? -34.988 -14.775 10.752 1.00 82.69 354 LEU A N 1
ATOM 2762 C CA . LEU A 1 354 ? -35.150 -13.416 10.230 1.00 82.69 354 LEU A CA 1
ATOM 2763 C C . LEU A 1 354 ? -36.311 -13.322 9.237 1.00 82.69 354 LEU A C 1
ATOM 2765 O O . LEU A 1 354 ? -37.096 -12.385 9.314 1.00 82.69 354 LEU A O 1
ATOM 2769 N N . TRP A 1 355 ? -36.460 -14.314 8.356 1.00 82.62 355 TRP A N 1
ATOM 2770 C CA . TRP A 1 355 ? -37.583 -14.396 7.425 1.00 82.62 355 TRP A CA 1
ATOM 2771 C C . TRP A 1 355 ? -38.926 -14.511 8.152 1.00 82.62 355 TRP A C 1
ATOM 2773 O O . TRP A 1 355 ? -39.857 -13.774 7.850 1.00 82.62 355 TRP A O 1
ATOM 2783 N N . ARG A 1 356 ? -39.032 -15.387 9.159 1.00 81.75 356 ARG A N 1
ATOM 2784 C CA . ARG A 1 356 ? -40.248 -15.508 9.980 1.00 81.75 356 ARG A CA 1
ATOM 2785 C C . ARG A 1 356 ? -40.534 -14.234 10.772 1.00 81.75 356 ARG A C 1
ATOM 2787 O O . ARG A 1 356 ? -41.676 -13.802 10.811 1.00 81.75 356 ARG A O 1
ATOM 2794 N N . LEU A 1 357 ? -39.509 -13.603 11.340 1.00 81.50 357 LEU A N 1
ATOM 2795 C CA . LEU A 1 357 ? -39.633 -12.332 12.058 1.00 81.50 357 LEU A CA 1
ATOM 2796 C C . LEU A 1 357 ? -40.078 -11.185 11.145 1.00 81.50 357 LEU A C 1
ATOM 2798 O O . LEU A 1 357 ? -40.790 -10.299 11.602 1.00 81.50 357 LEU A O 1
ATOM 2802 N N . ALA A 1 358 ? -39.679 -11.212 9.872 1.00 76.44 358 ALA A N 1
ATOM 2803 C CA . ALA A 1 358 ? -40.138 -10.264 8.862 1.00 76.44 358 ALA A CA 1
ATOM 2804 C C . ALA A 1 358 ? -41.589 -10.523 8.415 1.00 76.44 358 ALA A C 1
ATOM 2806 O O . ALA A 1 358 ? -42.259 -9.595 7.975 1.00 76.44 358 ALA A O 1
ATOM 2807 N N . LEU A 1 359 ? -42.073 -11.767 8.521 1.00 78.25 359 LEU A N 1
ATOM 2808 C CA . LEU A 1 359 ? -43.463 -12.145 8.232 1.00 78.25 359 LEU A CA 1
ATOM 2809 C C . LEU A 1 359 ? -44.411 -11.924 9.420 1.00 78.25 359 LEU A C 1
ATOM 2811 O O . LEU A 1 359 ? -45.618 -11.796 9.226 1.00 78.25 359 LEU A O 1
ATOM 2815 N N . GLU A 1 360 ? -43.893 -11.907 10.648 1.00 75.81 360 GLU A N 1
ATOM 2816 C CA . GLU A 1 360 ? -44.662 -11.546 11.837 1.00 75.81 360 GLU A CA 1
ATOM 2817 C C . GLU A 1 360 ? -44.921 -10.030 11.836 1.00 75.81 360 GLU A C 1
ATOM 2819 O O . GLU A 1 360 ? -44.038 -9.232 12.155 1.00 75.81 360 GLU A O 1
ATOM 2824 N N . GLU A 1 361 ? -46.148 -9.627 11.489 1.00 53.09 361 GLU A N 1
ATOM 2825 C CA . GLU A 1 361 ? -46.590 -8.234 11.595 1.00 53.09 361 GLU A CA 1
ATOM 2826 C C . GLU A 1 361 ? -46.617 -7.799 13.069 1.00 53.09 361 GLU A C 1
ATOM 2828 O O . GLU A 1 361 ? -47.539 -8.105 13.828 1.00 53.09 361 GLU A O 1
ATOM 2833 N N . GLY A 1 362 ? -45.589 -7.062 13.488 1.00 59.41 362 GLY A N 1
ATOM 2834 C CA . GLY A 1 362 ? -45.502 -6.465 14.814 1.00 59.41 362 GLY A CA 1
ATOM 2835 C C . GLY A 1 362 ? -44.971 -5.042 14.726 1.00 59.41 362 GLY A C 1
ATOM 2836 O O . GLY A 1 362 ? -43.881 -4.813 14.210 1.00 59.41 362 GLY A O 1
ATOM 2837 N N . LYS A 1 363 ? -45.719 -4.069 15.255 1.00 58.88 363 LYS A N 1
ATOM 2838 C CA . LYS A 1 363 ? -45.208 -2.701 15.424 1.00 58.88 363 LYS A CA 1
ATOM 2839 C C . LYS A 1 363 ? -44.207 -2.670 16.580 1.00 58.88 363 LYS A C 1
ATOM 2841 O O . LYS A 1 363 ? -44.527 -3.141 17.671 1.00 58.88 363 LYS A O 1
ATOM 2846 N N . GLY A 1 364 ? -43.041 -2.062 16.363 1.00 67.56 364 GLY A N 1
ATOM 2847 C CA . GLY A 1 364 ? -42.060 -1.778 17.417 1.00 67.56 364 GLY A CA 1
ATOM 2848 C C . GLY A 1 364 ? -40.697 -2.452 17.245 1.00 67.56 364 GLY A C 1
ATOM 2849 O O . GLY A 1 364 ? -40.345 -2.956 16.179 1.00 67.56 364 GLY A O 1
ATOM 2850 N N . VAL A 1 365 ? -39.900 -2.409 18.316 1.00 67.62 365 VAL A N 1
ATOM 2851 C CA . VAL A 1 365 ? -38.510 -2.882 18.337 1.00 67.62 365 VAL A CA 1
ATOM 2852 C C . VAL A 1 365 ? -38.445 -4.235 19.034 1.00 67.62 365 VAL A C 1
ATOM 2854 O O . VAL A 1 365 ? -38.878 -4.361 20.180 1.00 67.62 365 VAL A O 1
ATOM 2857 N N . ARG A 1 366 ? -37.861 -5.240 18.378 1.00 75.06 366 ARG A N 1
ATOM 2858 C CA . ARG A 1 366 ? -37.683 -6.584 18.937 1.00 75.06 366 ARG A CA 1
ATOM 2859 C C . ARG A 1 366 ? -36.211 -6.969 18.973 1.00 75.06 366 ARG A C 1
ATOM 2861 O O . ARG A 1 366 ? -35.502 -6.886 17.973 1.00 75.06 366 ARG A O 1
ATOM 2868 N N . PHE A 1 367 ? -35.762 -7.440 20.129 1.00 75.19 367 PHE A N 1
ATOM 2869 C CA . PHE A 1 367 ? -34.439 -8.032 20.291 1.00 75.19 367 PHE A CA 1
ATOM 2870 C C . PHE A 1 367 ? -34.576 -9.545 20.296 1.00 75.19 367 PHE A C 1
ATOM 2872 O O . PHE A 1 367 ? -35.329 -10.073 21.107 1.00 75.19 367 PHE A O 1
ATOM 2879 N N . VAL A 1 368 ? -33.837 -10.227 19.423 1.00 78.81 368 VAL A N 1
ATOM 2880 C CA . VAL A 1 368 ? -33.911 -11.686 19.304 1.00 78.81 368 VAL A CA 1
ATOM 2881 C C . VAL A 1 368 ? -32.530 -12.269 19.566 1.00 78.81 368 VAL A C 1
ATOM 2883 O O . VAL A 1 368 ? -31.591 -12.101 18.784 1.00 78.81 368 VAL A O 1
ATOM 2886 N N . GLU A 1 369 ? -32.402 -12.902 20.726 1.00 80.88 369 GLU A N 1
ATOM 2887 C CA . GLU A 1 369 ? -31.164 -13.521 21.200 1.00 80.88 369 GLU A CA 1
ATOM 2888 C C . GLU A 1 369 ? -31.004 -14.937 20.641 1.00 80.88 369 GLU A C 1
ATOM 2890 O O . GLU A 1 369 ? -31.940 -15.537 20.111 1.00 80.88 369 GLU A O 1
ATOM 2895 N N . SER A 1 370 ? -29.809 -15.502 20.799 1.00 77.88 370 SER A N 1
ATOM 2896 C CA . SER A 1 370 ? -29.431 -16.775 20.175 1.00 77.88 370 SER A CA 1
ATOM 2897 C C . SER A 1 370 ? -30.384 -17.952 20.450 1.00 77.88 370 SER A C 1
ATOM 2899 O O . SER A 1 370 ? -30.666 -18.747 19.551 1.00 77.88 370 SER A O 1
ATOM 2901 N N . ASP A 1 371 ? -30.928 -18.047 21.664 1.00 78.12 371 ASP A N 1
ATOM 2902 C CA . ASP A 1 371 ? -31.878 -19.107 22.030 1.00 78.12 371 ASP A CA 1
ATOM 2903 C C . ASP A 1 371 ? -33.237 -18.945 21.329 1.00 78.12 371 ASP A C 1
ATOM 2905 O O . ASP A 1 371 ? -33.888 -19.931 20.982 1.00 78.12 371 ASP A O 1
ATOM 2909 N N . GLU A 1 372 ? -33.669 -17.704 21.103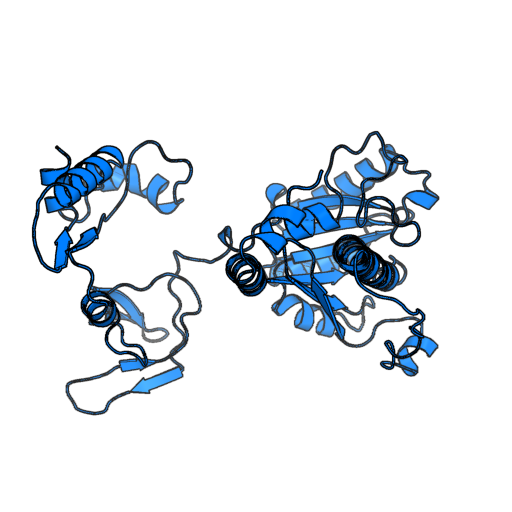 1.00 78.25 372 GLU A N 1
ATOM 2910 C CA . GLU A 1 372 ? -34.923 -17.383 20.421 1.00 78.25 372 GLU A CA 1
ATOM 2911 C C . GLU A 1 372 ? -34.768 -17.513 18.902 1.00 78.25 372 GLU A C 1
ATOM 2913 O O . GLU A 1 372 ? -35.605 -18.141 18.258 1.00 78.25 372 GLU A O 1
ATOM 2918 N N . LEU A 1 373 ? -33.639 -17.060 18.348 1.00 82.00 373 LEU A N 1
ATOM 2919 C CA . LEU A 1 373 ? -33.262 -17.286 16.950 1.00 82.00 373 LEU A CA 1
ATOM 2920 C C . LEU A 1 373 ? -33.266 -18.779 16.602 1.00 82.00 373 LEU A C 1
ATOM 2922 O O . LEU A 1 373 ? -33.776 -19.163 15.556 1.00 82.00 373 LEU A O 1
ATOM 2926 N N . ARG A 1 374 ? -32.775 -19.649 17.494 1.00 79.00 374 ARG A N 1
ATOM 2927 C CA . ARG A 1 374 ? -32.807 -21.104 17.270 1.00 79.00 374 ARG A CA 1
ATOM 2928 C C . ARG A 1 374 ? -34.222 -21.676 17.287 1.00 79.00 374 ARG A C 1
ATOM 2930 O O . ARG A 1 374 ? -34.517 -22.586 16.519 1.00 79.00 374 ARG A O 1
ATOM 2937 N N . LYS A 1 375 ? -35.092 -21.180 18.169 1.00 82.31 375 LYS A N 1
ATOM 2938 C CA . LYS A 1 375 ? -36.505 -21.595 18.202 1.00 82.31 375 LYS A CA 1
ATOM 2939 C C . LYS A 1 375 ? -37.237 -21.160 16.936 1.00 82.31 375 LYS A C 1
ATOM 2941 O O . LYS A 1 375 ? -38.019 -21.933 16.404 1.00 82.31 375 LYS A O 1
ATOM 2946 N N . LEU A 1 376 ? -36.950 -19.953 16.454 1.00 81.69 376 LEU A N 1
ATOM 2947 C CA . LEU A 1 376 ? -37.536 -19.389 15.242 1.00 81.69 376 LEU A CA 1
ATOM 2948 C C . LEU A 1 376 ? -36.930 -19.971 13.958 1.00 81.69 376 LEU A C 1
ATOM 2950 O O . LEU A 1 376 ? -37.591 -19.948 12.928 1.00 81.69 376 LEU A O 1
ATOM 2954 N N . GLY A 1 377 ? -35.700 -20.482 13.999 1.00 74.56 377 GLY A N 1
ATOM 2955 C CA . GLY A 1 377 ? -35.007 -21.049 12.839 1.00 74.56 377 GLY A CA 1
ATOM 2956 C C . GLY A 1 377 ? -35.301 -22.528 12.567 1.00 74.56 377 GLY A C 1
ATOM 2957 O O . GLY A 1 377 ? -35.142 -22.969 11.429 1.00 74.56 377 GLY A O 1
ATOM 2958 N N . LYS A 1 378 ? -35.755 -23.280 13.581 1.00 76.19 378 LYS A N 1
ATOM 2959 C CA . LYS A 1 378 ? -36.280 -24.649 13.434 1.00 76.19 378 LYS A CA 1
ATOM 2960 C C . LYS A 1 378 ? -37.663 -24.614 12.797 1.00 76.19 378 LYS A C 1
ATOM 2962 O O . LYS A 1 378 ? -37.864 -25.283 11.763 1.00 76.19 378 LYS A O 1
#

Organism: Pseudomonas aeruginosa (NCBI:txid287)

Foldseek 3Di:
DDPVLVCVVPPVPVLVVQVVPAAEAEEEEEEAQPLCLVLLVVLCVVVLVVQVVVVVVVVVVVVVVDDDDDDDDDPPPPDPPDPPCVVVVWDQAFDWDWGDHSHHTYIYTYATHDPVRVVRLLVSLLPGQEYEQGDALVPACDPSSLVSLLSNVVSVNQAYEYEHEPCVVVLVDPVSQVVSVVVVVVSCVVSPRDPVRYHYFHYYSNVCDLACDHDPSNPVDPDHRVVRCSSPDDSPVVAAQQDWDFPFPDWDDPDPVDTDGDGDTPGHDDDQQDWDADPPVRDIDGRHFDADPCGTPVVSVQVVDDQEAEAEAFLAEDDDDPDDDPVNVVCVVVLCVDDDQSNGDYPQLLVQLVVVVVVPDDGGYHYAGNVNSNVSSD

Secondary structure (DSSP, 8-state):
--SHHHHHHH-HHHHHHHHHT--EEEEEEE--TTSSHHHHHHHHHHHHHHHHHHHHHHHHHHHTTS--------GGGG--S-HHHHHHTS--S-EEEEEE-SS-EEEEEE---SGGGHHHHHHHHTT-SEEEEEEETTT-S-HHHHHHHHHHHHTT--EEEEEEE-GGGGTT-HHHHHHHHHHHHHHHHHTT--GGGEEEEE--TTT-TTTSSPPTT-TT--S--HHHHHHH--SGGGS--SS-B----EEEEEETTEEEEE----BS---TT-EEEETTTTEEEE----EETTEEHHHHHHHT--SEEEEEE-SSEES--S---HHHHHHHHHHTTS-GGGS-EEHHHHHHHHHHHHHS---EEEEEEHHHHHHHH-